Protein AF-A0A3M1ZDT2-F1 (afdb_monomer)

Structure (mmCIF, N/CA/C/O backbone):
data_AF-A0A3M1ZDT2-F1
#
_entry.id   AF-A0A3M1ZDT2-F1
#
loop_
_atom_site.group_PDB
_atom_site.id
_atom_site.type_symbol
_atom_site.label_atom_id
_atom_site.label_alt_id
_atom_site.label_comp_id
_atom_site.label_asym_id
_atom_site.label_entity_id
_atom_site.label_seq_id
_atom_site.pdbx_PDB_ins_code
_atom_site.Cartn_x
_atom_site.Cartn_y
_atom_site.Cartn_z
_atom_site.occupancy
_atom_site.B_iso_or_equiv
_atom_site.auth_seq_id
_atom_site.auth_comp_id
_atom_site.auth_asym_id
_atom_site.auth_atom_id
_atom_site.pdbx_PDB_model_num
ATOM 1 N N . MET A 1 1 ? -25.285 -21.302 -8.319 1.00 46.78 1 MET A N 1
ATOM 2 C CA . MET A 1 1 ? -25.724 -20.489 -7.166 1.00 46.78 1 MET A CA 1
ATOM 3 C C . MET A 1 1 ? -24.507 -20.279 -6.290 1.00 46.78 1 MET A C 1
ATOM 5 O O . MET A 1 1 ? -23.906 -21.271 -5.900 1.00 46.78 1 MET A O 1
ATOM 9 N N . GLY A 1 2 ? -24.087 -19.031 -6.087 1.00 74.31 2 GLY A N 1
ATOM 10 C CA . GLY A 1 2 ? -23.005 -18.718 -5.153 1.00 74.31 2 GLY A CA 1
ATOM 11 C C . GLY A 1 2 ? -23.512 -18.847 -3.719 1.00 74.31 2 GLY A C 1
ATOM 12 O O . GLY A 1 2 ? -24.640 -18.450 -3.436 1.00 74.31 2 GLY A O 1
ATOM 13 N N . ILE A 1 3 ? -22.714 -19.448 -2.842 1.00 85.56 3 ILE A N 1
ATOM 14 C CA . ILE A 1 3 ? -22.972 -19.491 -1.400 1.00 85.56 3 ILE A CA 1
ATOM 15 C C . ILE A 1 3 ? -22.088 -18.412 -0.775 1.00 85.56 3 ILE A C 1
ATOM 17 O O . ILE A 1 3 ? -20.875 -18.435 -0.973 1.00 85.56 3 ILE A O 1
ATOM 21 N N . HIS A 1 4 ? -22.687 -17.474 -0.041 1.00 86.94 4 HIS A N 1
ATOM 22 C CA . HIS A 1 4 ? -21.974 -16.410 0.669 1.00 86.94 4 HIS A CA 1
ATOM 23 C C . HIS A 1 4 ? -22.108 -16.607 2.177 1.00 86.94 4 HIS A C 1
ATOM 25 O O . HIS A 1 4 ? -23.222 -16.713 2.689 1.00 86.94 4 HIS A O 1
ATOM 31 N N . PHE A 1 5 ? -20.983 -16.601 2.889 1.00 90.44 5 PHE A N 1
ATOM 32 C CA . PHE A 1 5 ? -20.945 -16.645 4.350 1.00 90.44 5 PHE A CA 1
ATOM 33 C C . PHE A 1 5 ? -20.565 -15.252 4.878 1.00 90.44 5 PHE A C 1
ATOM 35 O O . PHE A 1 5 ? -19.424 -14.837 4.693 1.00 90.44 5 PHE A O 1
ATOM 42 N N . PRO A 1 6 ? -21.483 -14.498 5.518 1.00 91.50 6 PRO A N 1
ATOM 43 C CA . PRO A 1 6 ? -21.149 -13.203 6.121 1.00 91.50 6 PRO A CA 1
ATOM 44 C C . PRO A 1 6 ? -20.116 -13.306 7.247 1.00 91.50 6 PRO A C 1
ATOM 46 O O . PRO A 1 6 ? -19.309 -12.402 7.417 1.00 91.50 6 PRO A O 1
ATOM 49 N N . SER A 1 7 ? -20.156 -14.402 8.003 1.00 93.19 7 SER A N 1
ATOM 50 C CA . SER A 1 7 ? -19.229 -14.714 9.089 1.00 93.19 7 SER A CA 1
ATOM 51 C C . SER A 1 7 ? -19.296 -16.204 9.408 1.00 93.19 7 SER A C 1
ATOM 53 O O . SER A 1 7 ? -20.375 -16.794 9.320 1.00 93.19 7 SER A O 1
ATOM 55 N N . PHE A 1 8 ? -18.188 -16.794 9.855 1.00 92.75 8 PHE A N 1
ATOM 56 C CA . PHE A 1 8 ? -18.178 -18.132 10.446 1.00 92.75 8 PHE A CA 1
ATOM 57 C C . PHE A 1 8 ? -17.143 -18.199 11.573 1.00 92.75 8 PHE A C 1
ATOM 59 O O . PHE A 1 8 ? -15.964 -18.449 11.346 1.00 92.75 8 PHE A O 1
ATOM 66 N N . SER A 1 9 ? -17.581 -17.884 12.791 1.00 91.81 9 SER A N 1
ATOM 67 C CA . SER A 1 9 ? -16.706 -17.678 13.945 1.00 91.81 9 SER A CA 1
ATOM 68 C C . SER A 1 9 ? -17.454 -17.985 15.240 1.00 91.81 9 SER A C 1
ATOM 70 O O . SER A 1 9 ? -18.663 -17.791 15.330 1.00 91.81 9 SER A O 1
ATOM 72 N N . SER A 1 10 ? -16.726 -18.444 16.260 1.00 91.88 10 SER A N 1
ATOM 73 C CA . SER A 1 10 ? -17.237 -18.570 17.632 1.00 91.88 10 SER A CA 1
ATOM 74 C C . SER A 1 10 ? -17.115 -17.272 18.444 1.00 91.88 10 SER A C 1
ATOM 76 O O . SER A 1 10 ? -17.522 -17.242 19.601 1.00 91.88 10 SER A O 1
ATOM 78 N N . HIS A 1 11 ? -16.519 -16.218 17.872 1.00 91.19 11 HIS A N 1
ATOM 79 C CA . HIS A 1 11 ? -16.216 -14.947 18.549 1.00 91.19 11 HIS A CA 1
ATOM 80 C C . HIS A 1 11 ? -16.972 -13.743 17.966 1.00 91.19 11 HIS A C 1
ATOM 82 O O . HIS A 1 11 ? -17.086 -12.703 18.623 1.00 91.19 11 HIS A O 1
ATOM 88 N N . SER A 1 12 ? -17.447 -13.853 16.725 1.00 92.88 12 SER A N 1
ATOM 89 C CA . SER A 1 12 ? -18.090 -12.770 15.982 1.00 92.88 12 SER A CA 1
ATOM 90 C C . SER A 1 12 ? -19.184 -13.301 15.058 1.00 92.88 12 SER A C 1
ATOM 92 O O . SER A 1 12 ? -19.102 -14.412 14.538 1.00 92.88 12 SER A O 1
ATOM 94 N N . VAL A 1 13 ? -20.208 -12.478 14.844 1.00 94.88 13 VAL A N 1
ATOM 95 C CA . VAL A 1 13 ? -21.300 -12.720 13.899 1.00 94.88 13 VAL A CA 1
ATOM 96 C C . VAL A 1 13 ? -21.573 -11.429 13.129 1.00 94.88 13 VAL A C 1
ATOM 98 O O . VAL A 1 13 ? -21.554 -10.347 13.716 1.00 94.88 13 VAL A O 1
ATOM 101 N N . VAL A 1 14 ? -21.788 -11.533 11.816 1.00 95.31 14 VAL A N 1
ATOM 102 C CA . VAL A 1 14 ? -22.049 -10.388 10.931 1.00 95.31 14 VAL A CA 1
ATOM 103 C C . VAL A 1 14 ? -23.511 -10.380 10.501 1.00 95.31 14 VAL A C 1
ATOM 105 O O . VAL A 1 14 ? -23.975 -11.274 9.791 1.00 95.31 14 VAL A O 1
ATOM 108 N N . TYR A 1 15 ? -24.208 -9.307 10.873 1.00 94.19 15 TYR A N 1
ATOM 109 C CA . TYR A 1 15 ? -25.555 -8.990 10.412 1.00 94.19 15 TYR A CA 1
ATOM 110 C C . TYR A 1 15 ? -25.483 -7.880 9.374 1.00 94.19 15 TYR A C 1
ATOM 112 O O . TYR A 1 15 ? -25.073 -6.762 9.683 1.00 94.19 15 TYR A O 1
ATOM 120 N N . LYS A 1 16 ? -25.891 -8.175 8.139 1.00 93.19 16 LYS A N 1
ATOM 121 C CA . LYS A 1 16 ? -25.875 -7.197 7.049 1.00 93.19 16 LYS A CA 1
ATOM 122 C C . LYS A 1 16 ? -27.145 -7.272 6.226 1.00 93.19 16 LYS A C 1
ATOM 124 O O . LYS A 1 16 ? -27.696 -8.344 6.005 1.00 93.19 16 LYS A O 1
ATOM 129 N N . VAL A 1 17 ? -27.602 -6.120 5.758 1.00 91.69 17 VAL A N 1
ATOM 130 C CA . VAL A 1 17 ? -28.832 -5.990 4.980 1.00 91.69 17 VAL A CA 1
ATOM 131 C C . VAL A 1 17 ? -28.608 -5.023 3.828 1.00 91.69 17 VAL A C 1
ATOM 133 O O . VAL A 1 17 ? -27.824 -4.081 3.933 1.00 91.69 17 VAL A O 1
ATOM 136 N N . GLN A 1 18 ? -29.301 -5.254 2.719 1.00 89.25 18 GLN A N 1
ATOM 137 C CA . GLN A 1 18 ? -29.356 -4.295 1.630 1.00 89.25 18 GLN A CA 1
ATOM 138 C C . GLN A 1 18 ? -30.505 -3.315 1.880 1.00 89.25 18 GLN A C 1
ATOM 140 O O . GLN A 1 18 ? -31.674 -3.677 1.765 1.00 89.25 18 GLN A O 1
ATOM 145 N N . GLY A 1 19 ? -30.173 -2.073 2.209 1.00 85.62 19 GLY A N 1
ATOM 146 C CA . GLY A 1 19 ? -31.149 -1.020 2.460 1.00 85.62 19 GLY A CA 1
ATOM 147 C C . GLY A 1 19 ? -30.594 0.037 3.403 1.00 85.62 19 GLY A C 1
ATOM 148 O O . GLY A 1 19 ? -29.380 0.186 3.532 1.00 85.62 19 GLY A O 1
ATOM 149 N N . THR A 1 20 ? -31.490 0.780 4.043 1.00 86.00 20 THR A N 1
ATOM 150 C CA . THR A 1 20 ? -31.110 1.816 5.005 1.00 86.00 20 THR A CA 1
ATOM 151 C C . THR A 1 20 ? -30.702 1.202 6.351 1.00 86.00 20 THR A C 1
ATOM 153 O O . THR A 1 20 ? -31.010 0.049 6.651 1.00 86.00 20 THR A O 1
ATOM 156 N N . VAL A 1 21 ? -29.991 1.946 7.194 1.00 85.94 21 VAL A N 1
ATOM 157 C CA . VAL A 1 21 ? -29.468 1.399 8.461 1.00 85.94 21 VAL A CA 1
ATOM 158 C C . VAL A 1 21 ? -30.605 1.040 9.433 1.00 85.94 21 VAL A C 1
ATOM 160 O O . VAL A 1 21 ? -30.511 0.079 10.197 1.00 85.94 21 VAL A O 1
ATOM 163 N N . GLU A 1 22 ? -31.736 1.744 9.361 1.00 86.31 22 GLU A N 1
ATOM 164 C CA . GLU A 1 22 ? -32.884 1.575 10.260 1.00 86.31 22 GLU A CA 1
ATOM 165 C C . GLU A 1 22 ? -33.605 0.234 10.071 1.00 86.31 22 GLU A C 1
ATOM 167 O O . GLU A 1 22 ? -34.297 -0.231 10.984 1.00 86.31 22 GLU A O 1
ATOM 172 N N . ILE A 1 23 ? -33.467 -0.406 8.902 1.00 91.12 23 ILE A N 1
ATOM 173 C CA . ILE A 1 23 ? -34.127 -1.691 8.645 1.00 91.12 23 ILE A CA 1
ATOM 174 C C . ILE A 1 23 ? -33.401 -2.868 9.299 1.00 91.12 23 ILE A C 1
ATOM 176 O O . ILE A 1 23 ? -34.032 -3.901 9.515 1.00 91.12 23 ILE A O 1
ATOM 180 N N . LEU A 1 24 ? -32.129 -2.718 9.689 1.00 90.88 24 LEU A N 1
ATOM 181 C CA . LEU A 1 24 ? -31.321 -3.806 10.251 1.00 90.88 24 LEU A CA 1
ATOM 182 C C . LEU A 1 24 ? -31.990 -4.438 11.484 1.00 90.88 24 LEU A C 1
ATOM 184 O O . LEU A 1 24 ? -32.189 -5.649 11.529 1.00 90.88 24 LEU A O 1
ATOM 188 N N . ARG A 1 25 ? -32.459 -3.610 12.431 1.00 88.81 25 ARG A N 1
ATOM 189 C CA . ARG A 1 25 ? -33.173 -4.065 13.644 1.00 88.81 25 ARG A CA 1
ATOM 190 C C . ARG A 1 25 ? -34.559 -4.652 13.367 1.00 88.81 25 ARG A C 1
ATOM 192 O O . ARG A 1 25 ? -35.135 -5.304 14.231 1.00 88.81 25 ARG A O 1
ATOM 199 N N . ARG A 1 26 ? -35.148 -4.368 12.201 1.00 89.75 26 ARG A N 1
ATOM 200 C CA . ARG A 1 26 ? -36.432 -4.957 11.787 1.00 89.75 26 ARG A CA 1
ATOM 201 C C . ARG A 1 26 ? -36.229 -6.316 11.129 1.00 89.75 26 ARG A C 1
ATOM 203 O O . ARG A 1 26 ? -37.082 -7.180 11.283 1.00 89.75 26 ARG A O 1
ATOM 210 N N . TYR A 1 27 ? -35.129 -6.468 10.398 1.00 92.94 27 TYR A N 1
ATOM 211 C CA . TYR A 1 27 ? -34.794 -7.679 9.659 1.00 92.94 27 TYR A CA 1
ATOM 212 C C . TYR A 1 27 ? -34.222 -8.780 10.560 1.00 92.94 27 TYR A C 1
ATOM 214 O O . TYR A 1 27 ? -34.515 -9.949 10.336 1.00 92.94 27 TYR A O 1
ATOM 222 N N . TYR A 1 28 ? -33.468 -8.393 11.593 1.00 93.94 28 TYR A N 1
ATOM 223 C CA . TYR A 1 28 ? -32.869 -9.284 12.591 1.00 93.94 28 TYR A CA 1
ATOM 224 C C . TYR A 1 28 ? -33.472 -8.997 13.978 1.00 93.94 28 TYR A C 1
ATOM 226 O O . TYR A 1 28 ? -32.985 -8.104 14.683 1.00 93.94 28 TYR A O 1
ATOM 234 N N . PRO A 1 29 ? -34.579 -9.667 14.363 1.00 89.50 29 PRO A N 1
ATOM 235 C CA . PRO A 1 29 ? -35.267 -9.440 15.636 1.00 89.50 29 PRO A CA 1
ATOM 236 C C . PRO A 1 29 ? -34.382 -9.620 16.874 1.00 89.50 29 PRO A C 1
ATOM 238 O O . PRO A 1 29 ? -34.600 -8.934 17.868 1.00 89.50 29 PRO A O 1
ATOM 241 N N . GLU A 1 30 ? -33.378 -10.489 16.802 1.00 91.19 30 GLU A N 1
ATOM 242 C CA . GLU A 1 30 ? -32.373 -10.733 17.837 1.00 91.19 30 GLU A CA 1
ATOM 243 C C .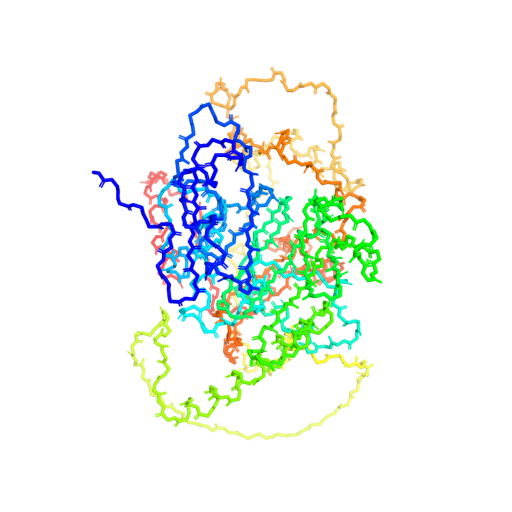 GLU A 1 30 ? -31.600 -9.463 18.216 1.00 91.19 30 GLU A C 1
ATOM 245 O O . GLU A 1 30 ? -31.281 -9.269 19.381 1.00 91.19 30 GLU A O 1
ATOM 250 N N . LEU A 1 31 ? -31.412 -8.513 17.290 1.00 91.25 31 LEU A N 1
ATOM 251 C CA . LEU A 1 31 ? -30.776 -7.222 17.591 1.00 91.25 31 LEU A CA 1
ATOM 252 C C . LEU A 1 31 ? -31.651 -6.295 18.453 1.00 91.25 31 LEU A C 1
ATOM 254 O O . LEU A 1 31 ? -31.241 -5.181 18.788 1.00 91.25 31 LEU A O 1
ATOM 258 N N . ARG A 1 32 ? -32.889 -6.700 18.754 1.00 89.56 32 ARG A N 1
ATOM 259 C CA . ARG A 1 32 ? -33.803 -6.001 19.667 1.00 89.56 32 ARG A CA 1
ATOM 260 C C . ARG A 1 32 ? -33.907 -6.690 21.024 1.00 89.56 32 ARG A C 1
ATOM 262 O O . ARG A 1 32 ? -34.552 -6.127 21.906 1.00 89.56 32 ARG A O 1
ATOM 269 N N . ASP A 1 33 ? -33.339 -7.883 21.164 1.00 91.69 33 ASP A N 1
ATOM 270 C CA . ASP A 1 33 ? -33.355 -8.650 22.400 1.00 91.69 33 ASP A CA 1
ATOM 271 C C . ASP A 1 33 ? -32.273 -8.107 23.358 1.00 91.69 33 ASP A C 1
ATOM 273 O O . ASP A 1 33 ? -31.095 -8.106 22.997 1.00 91.69 33 ASP A O 1
ATOM 277 N N . PRO A 1 34 ? -32.636 -7.613 24.558 1.00 89.00 34 PRO A N 1
ATOM 278 C CA . PRO A 1 34 ? -31.672 -7.123 25.543 1.00 89.00 34 PRO A CA 1
ATOM 279 C C . PRO A 1 34 ? -30.666 -8.179 26.019 1.00 89.00 34 PRO A C 1
ATOM 281 O O . PRO A 1 34 ? -29.568 -7.807 26.433 1.00 89.00 34 PRO A O 1
ATOM 284 N N . ASP A 1 35 ? -31.019 -9.467 25.953 1.00 92.44 35 ASP A N 1
ATOM 285 C CA . ASP A 1 35 ? -30.122 -10.565 26.333 1.00 92.44 35 ASP A CA 1
ATOM 286 C C . ASP A 1 35 ? -29.091 -10.865 25.230 1.00 92.44 35 ASP A C 1
ATOM 288 O O . ASP A 1 35 ? -28.081 -11.533 25.468 1.00 92.44 35 ASP A O 1
ATOM 292 N N . TYR A 1 36 ? -29.294 -10.318 24.026 1.00 89.44 36 TYR A N 1
ATOM 293 C CA . TYR A 1 36 ? -28.369 -10.412 22.898 1.00 89.44 36 TYR A CA 1
ATOM 294 C C . TYR A 1 36 ? -27.259 -9.351 22.998 1.00 89.44 36 TYR A C 1
ATOM 296 O O . TYR A 1 36 ? -27.109 -8.462 22.156 1.00 89.44 36 TYR A O 1
ATOM 304 N N . ALA A 1 37 ? -26.487 -9.430 24.083 1.00 89.06 37 ALA A N 1
ATOM 305 C CA . ALA A 1 37 ? -25.422 -8.489 24.405 1.00 89.06 37 ALA A CA 1
ATOM 306 C C . ALA A 1 37 ? -24.112 -8.801 23.659 1.00 89.06 37 ALA A C 1
ATOM 308 O O . ALA A 1 37 ? -23.754 -9.958 23.434 1.00 89.06 37 ALA A O 1
ATOM 309 N N . SER A 1 38 ? -23.350 -7.755 23.332 1.00 91.44 38 SER A N 1
ATOM 310 C CA . SER A 1 38 ? -22.010 -7.874 22.752 1.00 91.44 38 SER A CA 1
ATOM 311 C C . SER A 1 38 ? -21.028 -6.957 23.469 1.00 91.44 38 SER A C 1
ATOM 313 O O . SER A 1 38 ? -21.357 -5.815 23.776 1.00 91.44 38 SER A O 1
ATOM 315 N N . ALA A 1 39 ? -19.804 -7.444 23.685 1.00 91.69 39 ALA A N 1
ATOM 316 C CA . ALA A 1 39 ? -18.698 -6.632 24.193 1.00 91.69 39 ALA A CA 1
ATOM 317 C C . ALA A 1 39 ? -18.103 -5.704 23.118 1.00 91.69 39 ALA A C 1
ATOM 319 O O . ALA A 1 39 ? -17.457 -4.719 23.451 1.00 91.69 39 ALA A O 1
ATOM 320 N N . VAL A 1 40 ? -18.303 -6.023 21.831 1.00 94.06 40 VAL A N 1
ATOM 321 C CA . VAL A 1 40 ? -17.809 -5.217 20.704 1.00 94.06 40 VAL A CA 1
ATOM 322 C C . VAL A 1 40 ? -18.854 -5.149 19.612 1.00 94.06 40 VAL A C 1
ATOM 324 O O . VAL A 1 40 ? -19.375 -6.180 19.177 1.00 94.06 40 VAL A O 1
ATOM 327 N N . THR A 1 41 ? -19.102 -3.946 19.110 1.00 93.69 41 THR A N 1
ATOM 328 C CA . THR A 1 41 ? -19.987 -3.726 17.967 1.00 93.69 41 THR A CA 1
ATOM 329 C C . THR A 1 41 ? -19.252 -2.936 16.897 1.00 93.69 41 THR A C 1
ATOM 331 O O . THR A 1 41 ? -18.623 -1.925 17.189 1.00 93.69 41 THR A O 1
ATOM 334 N N . LEU A 1 42 ? -19.352 -3.396 15.650 1.00 94.38 42 LEU A N 1
ATOM 335 C CA . LEU A 1 42 ? -18.837 -2.703 14.474 1.00 94.38 42 LEU A CA 1
ATOM 336 C C . LEU A 1 42 ? -20.015 -2.451 13.530 1.00 94.38 42 LEU A C 1
ATOM 338 O O . LEU A 1 42 ? -20.678 -3.390 13.090 1.00 94.38 42 LEU A O 1
ATOM 342 N N . GLY A 1 43 ? -20.286 -1.179 13.244 1.00 92.50 43 GLY A N 1
ATOM 343 C CA . GLY A 1 43 ? -21.308 -0.756 12.290 1.00 92.50 43 GLY A CA 1
ATOM 344 C C . GLY A 1 43 ? -20.682 -0.140 11.045 1.00 92.50 43 GLY A C 1
ATOM 345 O O . GLY A 1 43 ? -19.694 0.582 11.138 1.00 92.50 43 GLY A O 1
ATOM 346 N N . HIS A 1 44 ? -21.272 -0.396 9.878 1.00 94.50 44 HIS A N 1
ATOM 347 C CA . HIS A 1 44 ? -20.851 0.235 8.633 1.00 94.50 44 HIS A CA 1
ATOM 348 C C . HIS A 1 44 ? -22.053 0.519 7.726 1.00 94.50 44 HIS A C 1
ATOM 350 O O . HIS A 1 44 ? -22.886 -0.354 7.488 1.00 94.50 44 HIS A O 1
ATOM 356 N N . ALA A 1 45 ? -22.105 1.725 7.158 1.00 90.50 45 ALA A N 1
ATOM 357 C CA . ALA A 1 45 ? -23.067 2.108 6.131 1.00 90.50 45 ALA A CA 1
ATOM 358 C C . ALA A 1 45 ? -22.319 2.430 4.831 1.00 90.50 45 ALA A C 1
ATOM 360 O O . ALA A 1 45 ? -21.467 3.315 4.795 1.00 90.50 45 ALA A O 1
ATOM 361 N N . ARG A 1 46 ? -22.610 1.688 3.755 1.00 83.69 46 ARG A N 1
ATOM 362 C CA . ARG A 1 46 ? -21.909 1.826 2.469 1.00 83.69 46 ARG A CA 1
ATOM 363 C C . ARG A 1 46 ? -22.709 2.688 1.499 1.00 83.69 46 ARG A C 1
ATOM 365 O O . ARG A 1 46 ? -23.859 2.373 1.210 1.00 83.69 46 ARG A O 1
ATOM 372 N N . TYR A 1 47 ? -22.056 3.684 0.906 1.00 76.00 47 TYR A N 1
ATOM 373 C CA . TYR A 1 47 ? -22.542 4.332 -0.310 1.00 76.00 47 TYR A CA 1
ATOM 374 C C . TYR A 1 47 ? -21.919 3.641 -1.529 1.00 76.00 47 TYR A C 1
ATOM 376 O O . TYR A 1 47 ? -20.707 3.456 -1.589 1.00 76.00 47 TYR A O 1
ATOM 384 N N . SER A 1 48 ? -22.741 3.197 -2.479 1.00 70.19 48 SER A N 1
ATOM 385 C CA . SER A 1 48 ? -22.274 2.523 -3.694 1.00 70.19 48 SER A CA 1
ATOM 386 C C . SER A 1 48 ? -22.458 3.446 -4.888 1.00 70.19 48 SER A C 1
ATOM 388 O O . SER A 1 48 ? -23.559 3.936 -5.109 1.00 70.19 48 SER A O 1
ATOM 390 N N . THR A 1 49 ? -21.416 3.627 -5.695 1.00 64.12 49 THR A N 1
ATOM 391 C CA . THR A 1 49 ? -21.506 4.300 -7.003 1.00 64.12 49 THR A CA 1
ATOM 392 C C . THR A 1 49 ? -22.180 3.426 -8.069 1.00 64.12 49 THR A C 1
ATOM 394 O O . THR A 1 49 ? -22.605 3.929 -9.105 1.00 64.12 49 THR A O 1
ATOM 397 N N . ASN A 1 50 ? -22.336 2.123 -7.806 1.00 66.06 50 ASN A N 1
ATOM 398 C CA . ASN A 1 50 ? -23.051 1.196 -8.684 1.00 66.06 50 ASN A CA 1
ATOM 399 C C . ASN A 1 50 ? -24.564 1.261 -8.454 1.00 66.06 50 ASN A C 1
ATOM 401 O O . ASN A 1 50 ? -25.018 1.202 -7.311 1.00 66.06 50 ASN A O 1
ATOM 405 N N . THR A 1 51 ? -25.332 1.276 -9.545 1.00 61.53 51 THR A N 1
ATOM 406 C CA . THR A 1 51 ? -26.806 1.283 -9.543 1.00 61.53 51 THR A CA 1
ATOM 407 C C . THR A 1 51 ? -27.420 -0.029 -9.053 1.00 61.53 51 THR A C 1
ATOM 409 O O . THR A 1 51 ? -28.504 -0.012 -8.476 1.00 61.53 51 THR A O 1
ATOM 412 N N . ASN A 1 52 ? -26.721 -1.155 -9.237 1.00 74.19 52 ASN A N 1
ATOM 413 C CA . ASN A 1 52 ? -27.138 -2.460 -8.733 1.00 74.19 52 ASN A CA 1
ATOM 414 C C . ASN A 1 52 ? -26.386 -2.797 -7.435 1.00 74.19 52 ASN A C 1
ATOM 416 O O . ASN A 1 52 ? -25.167 -3.004 -7.469 1.00 74.19 52 ASN A O 1
ATOM 420 N N . PRO A 1 53 ? -27.079 -2.859 -6.288 1.00 78.06 53 PRO A N 1
ATOM 421 C CA . PRO A 1 53 ? -26.473 -3.291 -5.037 1.00 78.06 53 PRO A CA 1
ATOM 422 C C . PRO A 1 53 ? -26.124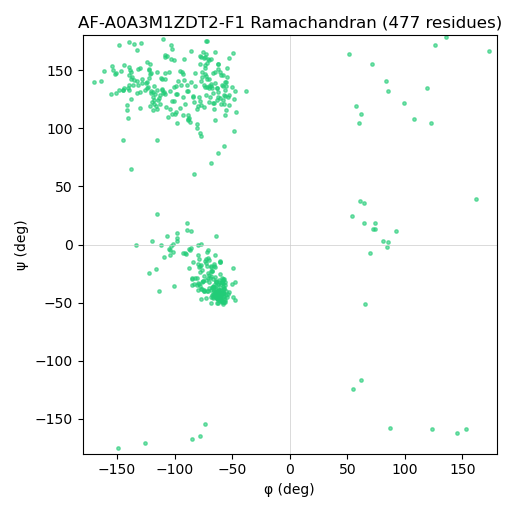 -4.786 -5.086 1.00 78.06 53 PRO A C 1
ATOM 424 O O . PRO A 1 53 ? -26.895 -5.605 -5.580 1.00 78.06 53 PRO A O 1
ATOM 427 N N . ILE A 1 54 ? -24.950 -5.127 -4.554 1.00 85.56 54 ILE A N 1
ATOM 428 C CA . ILE A 1 54 ? -24.458 -6.503 -4.415 1.00 85.56 54 ILE A CA 1
ATOM 429 C C . ILE A 1 54 ? -24.358 -6.789 -2.918 1.00 85.56 54 ILE A C 1
ATOM 431 O O . ILE A 1 54 ? -23.592 -6.127 -2.212 1.00 85.56 54 ILE A O 1
ATOM 435 N N . PHE A 1 55 ? -25.142 -7.749 -2.431 1.00 88.25 55 PHE A N 1
ATOM 436 C CA . PHE A 1 55 ? -25.247 -8.069 -1.005 1.00 88.25 55 PHE A CA 1
ATOM 437 C C . PHE A 1 55 ? -23.912 -8.544 -0.411 1.00 88.25 55 PHE A C 1
ATOM 439 O O . PHE A 1 55 ? -23.540 -8.191 0.711 1.00 88.25 55 PHE A O 1
ATOM 446 N N . GLU A 1 56 ? -23.143 -9.304 -1.184 1.00 89.62 56 GLU A N 1
ATOM 447 C CA . GLU A 1 56 ? -21.834 -9.836 -0.812 1.00 89.62 56 GLU A CA 1
ATOM 448 C C . GLU A 1 56 ? -20.853 -8.712 -0.464 1.00 89.62 56 GLU A C 1
ATOM 450 O O . GLU A 1 56 ? -20.066 -8.875 0.463 1.00 89.62 56 GLU A O 1
ATOM 455 N N . ARG A 1 57 ? -20.988 -7.545 -1.112 1.00 89.62 57 ARG A N 1
ATOM 456 C CA . ARG A 1 57 ? -20.160 -6.344 -0.908 1.00 89.62 57 ARG A CA 1
ATOM 457 C C . ARG A 1 57 ? -20.670 -5.414 0.201 1.00 89.62 57 ARG A C 1
ATOM 459 O O . ARG A 1 57 ? -20.036 -4.396 0.483 1.00 89.62 57 ARG A O 1
ATOM 466 N N . ALA A 1 58 ? -21.823 -5.711 0.806 1.00 91.62 58 ALA A N 1
ATOM 467 C CA . ALA A 1 58 ? -22.270 -4.999 1.996 1.00 91.62 58 ALA A CA 1
ATOM 468 C C . ALA A 1 58 ? -21.355 -5.342 3.180 1.00 91.62 58 ALA A C 1
ATOM 470 O O . ALA A 1 58 ? -20.998 -6.505 3.385 1.00 91.62 58 ALA A O 1
ATOM 471 N N . GLN A 1 59 ? -21.000 -4.302 3.927 1.00 94.06 59 GLN A N 1
ATOM 472 C CA . GLN A 1 59 ? -20.081 -4.327 5.059 1.00 94.06 59 GLN A CA 1
ATOM 473 C C . GLN A 1 59 ? -20.846 -4.277 6.395 1.00 94.06 59 GLN A C 1
ATOM 475 O O . GLN A 1 59 ? -21.992 -3.816 6.397 1.00 94.06 59 GLN A O 1
ATOM 480 N N . PRO A 1 60 ? -20.235 -4.694 7.519 1.00 95.62 60 PRO A N 1
ATOM 481 C CA . PRO A 1 60 ? -18.837 -5.128 7.656 1.00 95.62 60 PRO A CA 1
ATOM 482 C C . PRO A 1 60 ? -18.532 -6.478 7.002 1.00 95.62 60 PRO A C 1
ATOM 484 O O . PRO A 1 60 ? -19.435 -7.271 6.726 1.00 95.62 60 PRO A O 1
ATOM 487 N N . PHE A 1 61 ? -17.250 -6.703 6.723 1.00 95.38 61 PHE A N 1
ATOM 488 C CA . PHE A 1 61 ? -16.721 -8.023 6.391 1.00 95.38 61 PHE A CA 1
ATOM 489 C C . PHE A 1 61 ? -16.382 -8.793 7.672 1.00 95.38 61 PHE A C 1
ATOM 491 O O . PHE A 1 61 ? -16.841 -8.429 8.756 1.00 95.38 61 PHE A O 1
ATOM 498 N N . SER A 1 62 ? -15.655 -9.904 7.552 1.00 92.19 62 SER A N 1
ATOM 499 C CA . SER A 1 62 ? -15.446 -10.803 8.691 1.00 92.19 62 SER A CA 1
ATOM 500 C C . SER A 1 62 ? -14.608 -10.147 9.786 1.00 92.19 62 SER A C 1
ATOM 502 O O . SER A 1 62 ? -14.856 -10.393 10.969 1.00 92.19 62 SER A O 1
ATOM 504 N N . LEU A 1 63 ? -13.622 -9.338 9.390 1.00 95.19 63 LEU A N 1
ATOM 505 C CA . LEU A 1 63 ? -12.705 -8.640 10.283 1.00 95.19 63 LEU A CA 1
ATOM 506 C C . LEU A 1 63 ? -12.909 -7.129 10.208 1.00 95.19 63 LEU A C 1
ATOM 508 O O . LEU A 1 63 ? -12.836 -6.482 11.251 1.00 95.19 63 LEU A O 1
ATOM 512 N N . ILE A 1 64 ? -13.145 -6.560 9.018 1.00 96.50 64 ILE A N 1
ATOM 513 C CA . ILE A 1 64 ? -13.067 -5.104 8.827 1.00 96.50 64 ILE A CA 1
ATOM 514 C C . ILE A 1 64 ? -14.386 -4.415 8.455 1.00 96.50 64 ILE A C 1
ATOM 516 O O . ILE A 1 64 ? -15.225 -4.935 7.715 1.00 96.50 64 ILE A O 1
ATOM 520 N N . GLY A 1 65 ? -14.510 -3.171 8.912 1.00 96.62 65 GLY A N 1
ATOM 521 C CA . GLY A 1 65 ? -15.285 -2.110 8.284 1.00 96.62 65 GLY A CA 1
ATOM 522 C C . GLY A 1 65 ? -14.334 -1.057 7.720 1.00 96.62 65 GLY A C 1
ATOM 523 O O . GLY A 1 65 ? -13.439 -0.593 8.418 1.00 96.62 65 GLY A O 1
ATOM 524 N N . HIS A 1 66 ? -14.527 -0.679 6.465 1.00 96.12 66 HIS A N 1
ATOM 525 C CA . HIS A 1 66 ? -13.672 0.235 5.723 1.00 96.12 66 HIS A CA 1
ATOM 526 C C . HIS A 1 66 ? -14.508 1.328 5.059 1.00 96.12 66 HIS A C 1
ATOM 528 O O . HIS A 1 66 ? -15.319 1.050 4.168 1.00 96.12 66 HIS A O 1
ATOM 534 N N . ASN A 1 67 ? -14.250 2.570 5.467 1.00 94.69 67 ASN A N 1
ATOM 535 C CA . ASN A 1 67 ? -14.710 3.771 4.791 1.00 94.69 67 ASN A CA 1
ATOM 536 C C . ASN A 1 67 ? -13.585 4.330 3.917 1.00 94.69 67 ASN A C 1
ATOM 538 O O . ASN A 1 67 ? -12.584 4.794 4.453 1.00 94.69 67 ASN A O 1
ATOM 542 N N . GLY A 1 68 ? -13.761 4.309 2.596 1.00 92.25 68 GLY A N 1
ATOM 543 C CA . GLY A 1 68 ? -12.699 4.718 1.685 1.00 92.25 68 GLY A CA 1
ATOM 544 C C . GLY A 1 68 ? -12.653 3.929 0.382 1.00 92.25 68 GLY A C 1
ATOM 545 O O . GLY A 1 68 ? -13.640 3.293 0.008 1.00 92.25 68 GLY A O 1
ATOM 546 N N . GLU A 1 69 ? -11.506 4.004 -0.290 1.00 90.69 69 GLU A N 1
ATOM 547 C CA . GLU A 1 69 ? -11.169 3.269 -1.513 1.00 90.69 69 GLU A CA 1
ATOM 548 C C . GLU A 1 69 ? -9.661 2.981 -1.546 1.00 90.69 69 GLU A C 1
ATOM 550 O O . GLU A 1 69 ? -8.848 3.881 -1.313 1.00 90.69 69 GLU A O 1
ATOM 555 N N . PHE A 1 70 ? -9.283 1.739 -1.861 1.00 91.19 70 PHE A N 1
ATOM 556 C CA . PHE A 1 70 ? -7.877 1.371 -2.041 1.00 91.19 70 PHE A CA 1
ATOM 557 C C . PHE A 1 70 ? -7.453 1.490 -3.510 1.00 91.19 70 PHE A C 1
ATOM 559 O O . PHE A 1 70 ? -7.823 0.684 -4.364 1.00 91.19 70 PHE A O 1
ATOM 566 N N . ASN A 1 71 ? -6.596 2.466 -3.797 1.00 88.88 71 ASN A N 1
ATOM 567 C CA . ASN A 1 71 ? -6.116 2.806 -5.137 1.00 88.88 71 ASN A CA 1
ATOM 568 C C . ASN A 1 71 ? -5.083 1.803 -5.676 1.00 88.88 71 ASN A C 1
ATOM 570 O O . ASN A 1 71 ? -4.954 1.621 -6.885 1.00 88.88 71 ASN A O 1
ATOM 574 N N . THR A 1 72 ? -4.345 1.128 -4.793 1.00 90.12 72 THR A N 1
ATOM 575 C CA . THR A 1 72 ? -3.273 0.179 -5.152 1.00 90.12 72 THR A CA 1
ATOM 576 C C . THR A 1 72 ? -3.769 -1.260 -5.331 1.00 90.12 72 THR A C 1
ATOM 578 O O . THR A 1 72 ? -2.970 -2.194 -5.451 1.00 90.12 72 THR A O 1
ATOM 581 N N . ILE A 1 73 ? -5.090 -1.468 -5.409 1.00 90.00 73 ILE A N 1
ATOM 582 C CA . ILE A 1 73 ? -5.708 -2.798 -5.318 1.00 90.00 73 ILE A CA 1
ATOM 583 C C . ILE A 1 73 ? -5.242 -3.787 -6.396 1.00 90.00 73 ILE A C 1
ATOM 585 O O . ILE A 1 73 ? -5.089 -4.976 -6.120 1.00 90.00 73 ILE A O 1
ATOM 589 N N . SER A 1 74 ? -4.963 -3.325 -7.621 1.00 90.12 74 SER A N 1
ATOM 590 C CA . SER A 1 74 ? -4.475 -4.208 -8.693 1.00 90.12 74 SER A CA 1
ATOM 591 C C . SER A 1 74 ? -3.146 -4.862 -8.318 1.00 90.12 74 SER A C 1
ATOM 593 O O . SER A 1 74 ? -2.954 -6.059 -8.532 1.00 90.12 74 SER A O 1
ATOM 595 N N . ARG A 1 75 ? -2.231 -4.083 -7.734 1.00 90.69 75 ARG A N 1
ATOM 596 C CA . ARG A 1 75 ? -0.928 -4.585 -7.308 1.00 90.69 75 ARG A CA 1
ATOM 597 C C . ARG A 1 75 ? -1.047 -5.429 -6.040 1.00 90.69 75 ARG A C 1
ATOM 599 O O . ARG A 1 75 ? -0.470 -6.512 -5.995 1.00 90.69 75 ARG A O 1
ATOM 606 N N . PHE A 1 76 ? -1.885 -5.007 -5.094 1.00 92.00 76 PHE A N 1
ATOM 607 C CA . PHE A 1 76 ? -2.209 -5.773 -3.888 1.00 92.00 76 PHE A CA 1
ATOM 608 C C . PHE A 1 76 ? -2.706 -7.195 -4.215 1.00 92.00 76 PHE A C 1
ATOM 610 O O . PHE A 1 76 ? -2.254 -8.173 -3.624 1.00 92.00 76 PHE A O 1
ATOM 617 N N . ARG A 1 77 ? -3.570 -7.346 -5.231 1.00 92.94 77 ARG A N 1
ATOM 618 C CA . ARG A 1 77 ? -4.058 -8.655 -5.708 1.00 92.94 77 ARG A CA 1
ATOM 619 C C . ARG A 1 77 ? -2.952 -9.552 -6.260 1.00 92.94 77 ARG A C 1
ATOM 621 O O . ARG A 1 77 ? -2.961 -10.759 -6.013 1.00 92.94 77 ARG A O 1
ATOM 628 N N . MET A 1 78 ? -2.005 -8.984 -7.010 1.00 91.25 78 MET A N 1
ATOM 629 C CA . MET A 1 78 ? -0.847 -9.735 -7.509 1.00 91.25 78 MET A CA 1
ATOM 630 C C . MET A 1 78 ? 0.004 -10.260 -6.351 1.00 91.25 78 MET A C 1
ATOM 632 O O . MET A 1 78 ? 0.464 -11.397 -6.396 1.00 91.25 78 MET A O 1
ATOM 636 N N . GLU A 1 79 ? 0.182 -9.460 -5.304 1.00 89.19 79 GLU A N 1
ATOM 637 C CA . GLU A 1 79 ? 1.023 -9.810 -4.158 1.00 89.19 79 GLU A CA 1
ATOM 638 C C . GLU A 1 79 ? 0.350 -10.804 -3.219 1.00 89.19 79 GLU A C 1
ATOM 640 O O . GLU A 1 79 ? 0.993 -11.763 -2.799 1.00 89.19 79 GLU A O 1
ATOM 645 N N . ALA A 1 80 ? -0.960 -10.681 -3.001 1.00 91.25 80 ALA A N 1
ATOM 646 C CA . ALA A 1 80 ? -1.743 -11.722 -2.345 1.00 91.25 80 ALA A CA 1
ATOM 647 C C . ALA A 1 80 ? -1.587 -13.075 -3.064 1.00 91.25 80 ALA A C 1
ATOM 649 O O . ALA A 1 80 ? -1.338 -14.093 -2.421 1.00 91.25 80 ALA A O 1
ATOM 650 N N . LYS A 1 81 ? -1.633 -13.082 -4.406 1.00 90.81 81 LYS A N 1
ATOM 651 C CA . LYS A 1 81 ? -1.389 -14.293 -5.206 1.00 90.81 81 LYS A CA 1
ATOM 652 C C . LYS A 1 81 ? 0.040 -14.823 -5.040 1.00 90.81 81 LYS A C 1
ATOM 654 O O . LYS A 1 81 ? 0.211 -16.036 -4.960 1.00 90.81 81 LYS A O 1
ATOM 659 N N . MET A 1 82 ? 1.049 -13.950 -4.974 1.00 88.12 82 MET A N 1
ATOM 660 C CA . MET A 1 82 ? 2.442 -14.349 -4.708 1.00 88.12 82 MET A CA 1
ATOM 661 C C . MET A 1 82 ? 2.602 -15.004 -3.331 1.00 88.12 82 MET A C 1
ATOM 663 O O . MET A 1 82 ? 3.385 -15.937 -3.194 1.00 88.12 82 MET A O 1
ATOM 667 N N . LEU A 1 83 ? 1.831 -14.560 -2.335 1.00 87.19 83 LEU A N 1
ATOM 668 C CA . LEU A 1 83 ? 1.777 -15.169 -1.004 1.00 87.19 83 LEU A CA 1
ATOM 669 C C . LEU A 1 83 ? 0.903 -16.433 -0.939 1.00 87.19 83 LEU A C 1
ATOM 671 O O . LEU A 1 83 ? 0.763 -17.020 0.129 1.00 87.19 83 LEU A O 1
ATOM 675 N N . GLY A 1 84 ? 0.289 -16.847 -2.051 1.00 90.44 84 GLY A N 1
ATOM 676 C CA . GLY A 1 84 ? -0.627 -17.987 -2.081 1.00 90.44 84 GLY A CA 1
ATOM 677 C C . GLY A 1 84 ? -1.982 -17.723 -1.415 1.00 90.44 84 GLY A C 1
ATOM 678 O O . GLY A 1 84 ? -2.738 -18.668 -1.202 1.00 90.44 84 GLY A O 1
ATOM 679 N N . ILE A 1 85 ? -2.321 -16.464 -1.117 1.00 91.75 85 ILE A N 1
ATOM 680 C CA . ILE A 1 85 ? -3.575 -16.089 -0.459 1.00 91.75 85 ILE A CA 1
ATOM 681 C C . ILE A 1 85 ? -4.701 -16.053 -1.506 1.00 91.75 85 ILE A C 1
ATOM 683 O O . ILE A 1 85 ? -4.666 -15.230 -2.428 1.00 91.75 85 ILE A O 1
ATOM 687 N N . PRO A 1 86 ? -5.736 -16.907 -1.389 1.00 91.19 86 PRO A N 1
ATOM 688 C CA . PRO A 1 86 ? -6.824 -16.934 -2.354 1.00 91.19 86 PRO A CA 1
ATOM 689 C C . PRO A 1 86 ? -7.790 -15.767 -2.116 1.00 91.19 86 PRO A C 1
ATOM 691 O O . PRO A 1 86 ? -8.421 -15.668 -1.059 1.00 91.19 86 PRO A O 1
ATOM 694 N N . LEU A 1 87 ? -7.935 -14.907 -3.126 1.00 92.19 87 LEU A N 1
ATOM 695 C CA . LEU A 1 87 ? -8.874 -13.784 -3.123 1.00 92.19 87 LEU A CA 1
ATOM 696 C C . LEU A 1 87 ? -10.225 -14.157 -3.738 1.00 92.19 87 LEU A C 1
ATOM 698 O O . LEU A 1 87 ? -10.342 -15.119 -4.500 1.00 92.19 87 LEU A O 1
ATOM 702 N N . THR A 1 88 ? -11.255 -13.377 -3.405 1.00 87.00 88 THR A N 1
ATOM 703 C CA . THR A 1 88 ? -12.607 -13.597 -3.933 1.00 87.00 88 THR A CA 1
ATOM 704 C C . THR A 1 88 ? -12.683 -13.069 -5.368 1.00 87.00 88 THR A C 1
ATOM 706 O O . THR A 1 88 ? -12.417 -11.884 -5.580 1.00 87.00 88 THR A O 1
ATOM 709 N N . PRO A 1 89 ? -13.069 -13.892 -6.362 1.00 84.88 89 PRO A N 1
ATOM 710 C CA . PRO A 1 89 ? -13.291 -13.410 -7.722 1.00 84.88 89 PRO A CA 1
ATOM 711 C C . PRO A 1 89 ? -14.313 -12.271 -7.733 1.00 84.88 89 PRO A C 1
ATOM 713 O O . PRO A 1 89 ? -15.355 -12.370 -7.086 1.00 84.88 89 PRO A O 1
ATOM 716 N N . ASP A 1 90 ? -14.000 -11.184 -8.438 1.00 84.25 90 ASP A N 1
ATOM 717 C CA . ASP A 1 90 ? -14.832 -9.974 -8.503 1.00 84.25 90 ASP A CA 1
ATOM 718 C C . ASP A 1 90 ? -15.198 -9.375 -7.125 1.00 84.25 90 ASP A C 1
ATOM 720 O O . ASP A 1 90 ? -16.200 -8.660 -6.989 1.00 84.25 90 ASP A O 1
ATOM 724 N N . GLY A 1 91 ? -14.391 -9.640 -6.092 1.00 86.88 91 GLY A N 1
ATOM 725 C CA . GLY A 1 91 ? -14.507 -9.009 -4.780 1.00 86.88 91 GLY A CA 1
ATOM 726 C C . GLY A 1 91 ? -14.290 -7.494 -4.845 1.00 86.88 91 GLY A C 1
ATOM 727 O O . GLY A 1 91 ? -13.645 -6.973 -5.763 1.00 86.88 91 GLY A O 1
ATOM 728 N N . SER A 1 92 ? -14.853 -6.760 -3.880 1.00 91.19 92 SER A N 1
ATOM 729 C CA . SER A 1 92 ? -14.456 -5.364 -3.679 1.00 91.19 92 SER A CA 1
ATOM 730 C C . SER A 1 92 ? -13.040 -5.281 -3.105 1.00 91.19 92 SER A C 1
ATOM 732 O O . SER A 1 92 ? -12.566 -6.211 -2.460 1.00 91.19 92 SER A O 1
ATOM 734 N N . ASP A 1 93 ? -12.403 -4.130 -3.273 1.00 92.25 93 ASP A N 1
ATOM 735 C CA . ASP A 1 93 ? -11.117 -3.787 -2.663 1.00 92.25 93 ASP A CA 1
ATOM 736 C C . ASP A 1 93 ? -11.057 -4.098 -1.155 1.00 92.25 93 ASP A C 1
ATOM 738 O O . ASP A 1 93 ? -10.163 -4.800 -0.689 1.00 92.25 93 ASP A O 1
ATOM 742 N N . SER A 1 94 ? -12.075 -3.686 -0.399 1.00 94.44 94 SER A N 1
ATOM 743 C CA . SER A 1 94 ? -12.193 -3.990 1.028 1.00 94.44 94 SER A CA 1
ATOM 744 C C . SER A 1 94 ? -12.290 -5.492 1.340 1.00 94.44 94 SER A C 1
ATOM 746 O O . SER A 1 94 ? -11.823 -5.916 2.391 1.00 94.44 94 SER A O 1
ATOM 748 N N . GLN A 1 95 ? -12.895 -6.309 0.464 1.00 93.75 95 GLN A N 1
ATOM 749 C CA . GLN A 1 95 ? -12.977 -7.765 0.674 1.00 93.75 95 GLN A CA 1
ATOM 750 C C . GLN A 1 95 ? -11.610 -8.418 0.521 1.00 93.75 95 GLN A C 1
ATOM 752 O O . GLN A 1 95 ? -11.289 -9.355 1.250 1.00 93.75 95 GLN A O 1
ATOM 757 N N . ASP A 1 96 ? -10.813 -7.928 -0.425 1.00 94.62 96 ASP A N 1
ATOM 758 C CA . ASP A 1 96 ? -9.468 -8.441 -0.648 1.00 94.62 96 ASP A CA 1
ATOM 759 C C . ASP A 1 96 ? -8.570 -8.123 0.553 1.00 94.62 96 ASP A C 1
ATOM 761 O O . ASP A 1 96 ? -7.860 -9.005 1.035 1.00 94.62 96 ASP A O 1
ATOM 765 N N . VAL A 1 97 ? -8.663 -6.903 1.099 1.00 95.56 97 VAL A N 1
ATOM 766 C CA . VAL A 1 97 ? -7.929 -6.515 2.314 1.00 95.56 97 VAL A CA 1
ATOM 767 C C . VAL A 1 97 ? -8.383 -7.323 3.536 1.00 95.56 97 VAL A C 1
ATOM 769 O O . VAL A 1 97 ? -7.532 -7.846 4.253 1.00 95.56 97 VAL A O 1
ATOM 772 N N . ASP A 1 98 ? -9.693 -7.511 3.742 1.00 96.00 98 ASP A N 1
ATOM 773 C CA . ASP A 1 98 ? -10.237 -8.377 4.806 1.00 96.00 98 ASP A CA 1
ATOM 774 C C . ASP A 1 98 ? -9.655 -9.798 4.725 1.00 96.00 98 ASP A C 1
ATOM 776 O O . ASP A 1 98 ? -9.207 -10.367 5.724 1.00 96.00 98 ASP A O 1
ATOM 780 N N . ARG A 1 99 ? -9.597 -10.356 3.507 1.00 94.81 99 ARG A N 1
ATOM 781 C CA . ARG A 1 99 ? -9.108 -11.715 3.267 1.00 94.81 99 ARG A CA 1
ATOM 782 C C . ARG A 1 99 ? -7.609 -11.857 3.513 1.00 94.81 99 ARG A C 1
ATOM 784 O O . ARG A 1 99 ? -7.198 -12.890 4.050 1.00 94.81 99 ARG A O 1
ATOM 791 N N . VAL A 1 100 ? -6.817 -10.855 3.129 1.00 95.06 100 VAL A N 1
ATOM 792 C CA . VAL A 1 100 ? -5.370 -10.824 3.382 1.00 95.06 100 VAL A CA 1
ATOM 793 C C . VAL A 1 100 ? -5.084 -10.663 4.868 1.00 95.06 100 VAL A C 1
ATOM 795 O O . VAL A 1 100 ? -4.298 -11.444 5.389 1.00 95.06 100 VAL A O 1
ATOM 798 N N . LEU A 1 101 ? -5.760 -9.754 5.580 1.00 95.75 101 LEU A N 1
ATOM 799 C CA . LEU A 1 101 ? -5.606 -9.613 7.035 1.00 95.75 101 LEU A CA 1
ATOM 800 C C . LEU A 1 101 ? -5.919 -10.925 7.761 1.00 95.75 101 LEU A C 1
ATOM 802 O O . LEU A 1 101 ? -5.152 -11.369 8.614 1.00 95.75 101 LEU A O 1
ATOM 806 N N . HIS A 1 102 ? -7.003 -11.598 7.370 1.00 94.94 102 HIS A N 1
ATOM 807 C CA . HIS A 1 102 ? -7.340 -12.899 7.935 1.00 94.94 102 HIS A CA 1
ATOM 808 C C . HIS A 1 102 ? -6.265 -13.959 7.646 1.00 94.94 102 HIS A C 1
ATOM 810 O O . HIS A 1 102 ? -5.917 -14.727 8.540 1.00 94.94 102 HIS A O 1
ATOM 816 N N . ALA A 1 103 ? -5.714 -14.002 6.428 1.00 94.44 103 ALA A N 1
ATOM 817 C CA . ALA A 1 103 ? -4.643 -14.934 6.075 1.00 94.44 103 ALA A CA 1
ATOM 818 C C . ALA A 1 103 ? -3.343 -14.631 6.835 1.00 94.44 103 ALA A C 1
ATOM 820 O O . ALA A 1 103 ? -2.755 -15.541 7.410 1.00 94.44 103 ALA A O 1
ATOM 821 N N . LEU A 1 104 ? -2.933 -13.363 6.924 1.00 93.50 104 LEU A N 1
ATOM 822 C CA . LEU A 1 104 ? -1.785 -12.925 7.726 1.00 93.50 104 LEU A CA 1
ATOM 823 C C . LEU A 1 104 ? -1.899 -13.413 9.174 1.00 93.50 104 LEU A C 1
ATOM 825 O O . LEU A 1 104 ? -0.924 -13.912 9.739 1.00 93.50 104 LEU A O 1
ATOM 829 N N . SER A 1 105 ? -3.101 -13.368 9.748 1.00 93.94 105 SER A N 1
ATOM 830 C CA . SER A 1 105 ? -3.294 -13.864 11.104 1.00 93.94 105 SER A CA 1
ATOM 831 C C . SER A 1 105 ? -3.367 -15.382 11.227 1.00 93.94 105 SER A C 1
ATOM 833 O O . SER A 1 105 ? -2.726 -15.958 12.105 1.00 93.94 105 SER A O 1
ATOM 835 N N . MET A 1 106 ? -4.142 -16.051 10.375 1.00 92.50 106 MET A N 1
ATOM 836 C CA . MET A 1 106 ? -4.400 -17.488 10.521 1.00 92.50 106 MET A CA 1
ATOM 837 C C . MET A 1 106 ? -3.299 -18.368 9.920 1.00 92.50 106 MET A C 1
ATOM 839 O O . MET A 1 106 ? -3.034 -19.449 10.438 1.00 92.50 106 MET A O 1
ATOM 843 N N . GLU A 1 107 ? -2.675 -17.926 8.829 1.00 92.00 107 GLU A N 1
ATOM 844 C CA . GLU A 1 107 ? -1.698 -18.698 8.050 1.00 92.00 107 GLU A CA 1
ATOM 845 C C . GLU A 1 107 ? -0.256 -18.289 8.395 1.00 92.00 107 GLU A C 1
ATOM 847 O O . GLU A 1 107 ? 0.617 -19.153 8.483 1.00 92.00 107 GLU A O 1
ATOM 852 N N . PHE A 1 108 ? -0.004 -17.000 8.667 1.00 90.00 108 PHE A N 1
ATOM 853 C CA . PHE A 1 108 ? 1.340 -16.484 8.988 1.00 90.00 108 PHE A CA 1
ATOM 854 C C . PHE A 1 108 ? 1.578 -16.244 10.492 1.00 90.00 108 PHE A C 1
ATOM 856 O O . PHE A 1 108 ? 2.712 -15.994 10.910 1.00 90.00 108 PHE A O 1
ATOM 863 N N . GLY A 1 109 ? 0.540 -16.386 11.323 1.00 91.19 109 GLY A N 1
ATOM 864 C CA . GLY A 1 109 ? 0.639 -16.326 12.786 1.00 91.19 109 GLY A CA 1
ATOM 865 C C . GLY A 1 109 ? 0.842 -14.921 13.358 1.00 91.19 109 GLY A C 1
ATOM 866 O O . GLY A 1 109 ? 1.293 -14.794 14.500 1.00 91.19 109 GLY A O 1
ATOM 867 N N . LEU A 1 110 ? 0.534 -13.888 12.573 1.00 93.31 110 LEU A N 1
ATOM 868 C CA . LEU A 1 110 ? 0.546 -12.499 13.020 1.00 93.31 110 LEU A CA 1
ATOM 869 C C . LEU A 1 110 ? -0.710 -12.206 13.848 1.00 93.31 110 LEU A C 1
ATOM 871 O O . LEU A 1 110 ? -1.807 -12.651 13.513 1.00 93.31 110 LEU A O 1
ATOM 875 N N . ASP A 1 111 ? -0.606 -11.439 14.924 1.00 95.94 111 ASP A N 1
ATOM 876 C CA . ASP A 1 111 ? -1.832 -10.905 15.518 1.00 95.94 111 ASP A CA 1
ATOM 877 C C . ASP A 1 111 ? -2.437 -9.790 14.645 1.00 95.94 111 ASP A C 1
ATOM 879 O O . ASP A 1 111 ? -1.894 -9.420 13.602 1.00 95.94 111 ASP A O 1
ATOM 883 N N . LEU A 1 112 ? -3.611 -9.282 15.028 1.00 97.38 112 LEU A N 1
ATOM 884 C CA . LEU A 1 112 ? -4.292 -8.267 14.224 1.00 97.38 112 LEU A CA 1
ATOM 885 C C . LEU A 1 112 ? -3.499 -6.955 14.141 1.00 97.38 112 LEU A C 1
ATOM 887 O O . LEU A 1 112 ? -3.583 -6.270 13.125 1.00 97.38 112 LEU A O 1
ATOM 891 N N . ILE A 1 113 ? -2.747 -6.603 15.188 1.00 97.56 113 ILE A N 1
ATOM 892 C CA . ILE A 1 113 ? -1.940 -5.381 15.209 1.00 97.56 113 ILE A CA 1
ATOM 893 C C . ILE A 1 113 ? -0.793 -5.538 14.208 1.00 97.56 113 ILE A C 1
ATOM 895 O O . ILE A 1 113 ? -0.647 -4.704 13.321 1.00 97.56 113 ILE A O 1
ATOM 899 N N . GLU A 1 114 ? -0.053 -6.648 14.275 1.00 95.69 114 GLU A N 1
ATOM 900 C CA . GLU A 1 114 ? 0.999 -6.973 13.309 1.00 95.69 114 GLU A CA 1
ATOM 901 C C . GLU A 1 114 ? 0.453 -7.010 11.875 1.00 95.69 114 GLU A C 1
ATOM 903 O O . GLU A 1 114 ? 1.010 -6.368 10.990 1.00 95.69 114 GLU A O 1
ATOM 908 N N . ALA A 1 115 ? -0.658 -7.711 11.629 1.00 95.19 115 ALA A N 1
ATOM 909 C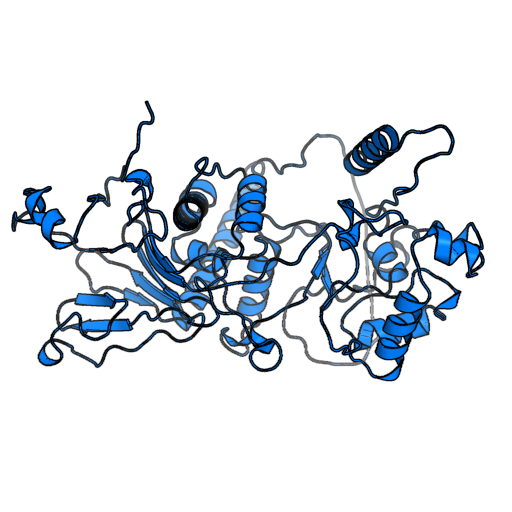 CA . ALA A 1 115 ? -1.246 -7.811 10.293 1.00 95.19 115 ALA A CA 1
ATOM 910 C C . ALA A 1 115 ? -1.634 -6.433 9.723 1.00 95.19 115 ALA A C 1
ATOM 912 O O . ALA A 1 115 ? -1.406 -6.168 8.542 1.00 95.19 115 ALA A O 1
ATOM 913 N N . MET A 1 116 ? -2.172 -5.540 10.559 1.00 95.50 116 MET A N 1
ATOM 914 C CA . MET A 1 116 ? -2.481 -4.164 10.163 1.00 95.50 116 MET A CA 1
ATOM 915 C C . MET A 1 116 ? -1.221 -3.349 9.858 1.00 95.50 116 MET A C 1
ATOM 917 O O . MET A 1 116 ? -1.239 -2.575 8.908 1.00 95.50 116 MET A O 1
ATOM 921 N N . GLU A 1 117 ? -0.123 -3.546 10.589 1.00 94.00 117 GLU A N 1
ATOM 922 C CA . GLU A 1 117 ? 1.165 -2.897 10.306 1.00 94.00 117 GLU A CA 1
ATOM 923 C C . GLU A 1 117 ? 1.838 -3.433 9.031 1.00 94.00 117 GLU A C 1
ATOM 925 O O . GLU A 1 117 ? 2.558 -2.695 8.367 1.00 94.00 117 GLU A O 1
ATOM 930 N N . TYR A 1 118 ? 1.568 -4.678 8.626 1.00 92.56 118 TYR A N 1
ATOM 931 C CA . TYR A 1 118 ? 1.981 -5.182 7.309 1.00 92.56 118 TYR A CA 1
ATOM 932 C C . TYR A 1 118 ? 1.166 -4.569 6.169 1.00 92.56 118 TYR A C 1
ATOM 934 O O . TYR A 1 118 ? 1.717 -4.281 5.111 1.00 92.56 118 TYR A O 1
ATOM 942 N N . VAL A 1 119 ? -0.145 -4.388 6.355 1.00 92.56 119 VAL A N 1
ATOM 943 C CA . VAL A 1 119 ? -1.030 -3.855 5.306 1.00 92.56 119 VAL A CA 1
ATOM 944 C C . VAL A 1 119 ? -0.982 -2.328 5.223 1.00 92.56 119 VAL A C 1
ATOM 946 O O . VAL A 1 119 ? -1.183 -1.800 4.134 1.00 92.56 119 VAL A O 1
ATOM 949 N N . PHE A 1 120 ? -0.710 -1.640 6.334 1.00 90.69 120 PHE A N 1
ATOM 950 C CA . PHE A 1 120 ? -0.648 -0.181 6.471 1.00 90.69 120 PHE A CA 1
ATOM 951 C C . PHE A 1 120 ? 0.558 0.241 7.333 1.00 90.69 120 PHE A C 1
ATOM 953 O O . PHE A 1 120 ? 0.367 0.767 8.434 1.00 90.69 120 PHE A O 1
ATOM 960 N N . PRO A 1 121 ? 1.805 0.008 6.899 1.00 90.38 121 PRO A N 1
ATOM 961 C CA . PRO A 1 121 ? 2.959 0.367 7.710 1.00 90.38 121 PRO A CA 1
ATOM 962 C C . PRO A 1 121 ? 3.086 1.892 7.870 1.00 90.38 121 PRO A C 1
ATOM 964 O O . PRO A 1 121 ? 2.762 2.626 6.932 1.00 90.38 121 PRO A O 1
ATOM 967 N N . PRO A 1 122 ? 3.602 2.377 9.016 1.00 88.94 122 PRO A N 1
ATOM 968 C CA . PRO A 1 122 ? 4.021 3.764 9.217 1.00 88.94 122 PRO A CA 1
ATOM 969 C C . PRO A 1 122 ? 4.984 4.224 8.131 1.00 88.94 122 PRO A C 1
ATOM 971 O O . PRO A 1 122 ? 5.681 3.409 7.524 1.00 88.94 122 PRO A O 1
ATOM 974 N N . PHE A 1 123 ? 5.128 5.532 7.958 1.00 85.62 123 PHE A N 1
ATOM 975 C CA . PHE A 1 123 ? 6.297 6.123 7.310 1.00 85.62 123 PHE A CA 1
ATOM 976 C C . PHE A 1 123 ? 7.420 6.339 8.326 1.00 85.62 123 PHE A C 1
ATOM 978 O O . PHE A 1 123 ? 7.212 6.268 9.533 1.00 85.62 123 PHE A O 1
ATOM 985 N N . GLU A 1 124 ? 8.642 6.603 7.856 1.00 83.69 124 GLU A N 1
ATOM 986 C CA . GLU A 1 124 ? 9.791 6.804 8.753 1.00 83.69 124 GLU A CA 1
ATOM 987 C C . GLU A 1 124 ? 9.556 7.932 9.770 1.00 83.69 124 GLU A C 1
ATOM 989 O O . GLU A 1 124 ? 9.938 7.810 10.932 1.00 83.69 124 GLU A O 1
ATOM 994 N N . HIS A 1 125 ? 8.878 9.006 9.361 1.00 85.12 125 HIS A N 1
ATOM 995 C CA . HIS A 1 125 ? 8.572 10.132 10.240 1.00 85.12 125 HIS A CA 1
ATOM 996 C C . HIS A 1 125 ? 7.504 9.817 11.301 1.00 85.12 125 HIS A C 1
ATOM 998 O O . HIS A 1 125 ? 7.448 10.520 12.310 1.00 85.12 125 HIS A O 1
ATOM 1004 N N . ASP A 1 126 ? 6.716 8.754 11.110 1.00 86.06 126 ASP A N 1
ATOM 1005 C CA . ASP A 1 126 ? 5.704 8.281 12.064 1.00 86.06 126 ASP A CA 1
ATOM 1006 C C . ASP A 1 126 ? 6.298 7.375 13.153 1.00 86.06 126 ASP A C 1
ATOM 1008 O O . ASP A 1 126 ? 5.654 7.088 14.168 1.00 86.06 126 ASP A O 1
ATOM 1012 N N . LEU A 1 127 ? 7.520 6.880 12.939 1.00 88.38 127 LEU A N 1
ATOM 1013 C CA . LEU A 1 127 ? 8.191 5.998 13.883 1.00 88.38 127 LEU A CA 1
ATOM 1014 C C . LEU A 1 127 ? 8.673 6.759 15.117 1.00 88.38 127 LEU A C 1
ATOM 1016 O O . LEU A 1 127 ? 9.025 7.942 15.061 1.00 88.38 127 LEU A O 1
ATOM 1020 N N . ILE A 1 128 ? 8.760 6.040 16.238 1.00 88.88 128 ILE A N 1
ATOM 1021 C CA . ILE A 1 128 ? 9.440 6.536 17.435 1.00 88.88 128 ILE A CA 1
ATOM 1022 C C . ILE A 1 128 ? 10.873 6.931 17.057 1.00 88.88 128 ILE A C 1
ATOM 1024 O O . ILE A 1 128 ? 11.706 6.109 16.666 1.00 88.88 128 ILE 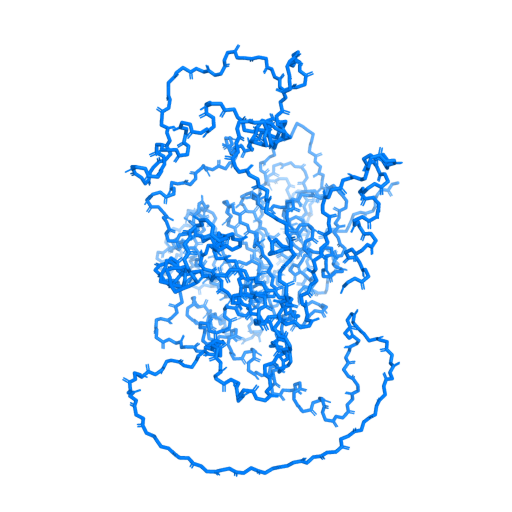A O 1
ATOM 1028 N N . GLN A 1 129 ? 11.150 8.226 17.181 1.00 87.06 129 GLN A N 1
ATOM 1029 C CA . GLN A 1 129 ? 12.412 8.818 16.763 1.00 87.06 129 GLN A CA 1
ATOM 1030 C C . GLN A 1 129 ? 13.584 8.252 17.572 1.00 87.06 129 GLN A C 1
ATOM 1032 O O . GLN A 1 129 ? 13.531 8.158 18.797 1.00 87.06 129 GLN A O 1
ATOM 1037 N N . GLY A 1 130 ? 14.669 7.911 16.874 1.00 82.56 130 GLY A N 1
ATOM 1038 C CA . GLY A 1 130 ? 15.898 7.397 17.487 1.00 82.56 130 GLY A CA 1
ATOM 1039 C C . GLY A 1 130 ? 15.917 5.892 17.776 1.00 82.56 130 GLY A C 1
ATOM 1040 O O . GLY A 1 130 ? 16.960 5.392 18.191 1.00 82.56 130 GLY A O 1
ATOM 1041 N N . ASP A 1 131 ? 14.837 5.152 17.508 1.00 89.81 131 ASP A N 1
ATOM 1042 C CA . ASP A 1 131 ? 14.805 3.694 17.667 1.00 89.81 131 ASP A CA 1
ATOM 1043 C C . ASP A 1 131 ? 15.287 2.998 16.375 1.00 89.81 131 ASP A C 1
ATOM 1045 O O . ASP A 1 131 ? 14.642 3.031 15.324 1.00 89.81 131 ASP A O 1
ATOM 1049 N N . ALA A 1 132 ? 16.496 2.434 16.412 1.00 89.38 132 ALA A N 1
ATOM 1050 C CA . ALA A 1 132 ? 17.092 1.755 15.258 1.00 89.38 132 ALA A CA 1
ATOM 1051 C C . ALA A 1 132 ? 16.475 0.372 14.992 1.00 89.38 132 ALA A C 1
ATOM 1053 O O . ALA A 1 132 ? 16.360 -0.035 13.833 1.00 89.38 132 ALA A O 1
ATOM 1054 N N . ASP A 1 133 ? 16.027 -0.316 16.043 1.00 90.81 133 ASP A N 1
ATOM 1055 C CA . ASP A 1 133 ? 15.421 -1.639 15.920 1.00 90.81 133 ASP A CA 1
ATOM 1056 C C . ASP A 1 133 ? 14.037 -1.527 15.273 1.00 90.81 133 ASP A C 1
ATOM 1058 O O . ASP A 1 133 ? 13.704 -2.325 14.396 1.00 90.81 133 ASP A O 1
ATOM 1062 N N . LEU A 1 134 ? 13.259 -0.496 15.632 1.00 91.75 134 LEU A N 1
ATOM 1063 C CA . LEU A 1 134 ? 11.988 -0.200 14.964 1.00 91.75 134 LEU A CA 1
ATOM 1064 C C . LEU A 1 134 ? 12.175 0.133 13.486 1.00 91.75 134 LEU A C 1
ATOM 1066 O O . LEU A 1 134 ? 11.445 -0.392 12.649 1.00 91.75 134 LEU A O 1
ATOM 1070 N N . ARG A 1 135 ? 13.159 0.970 13.141 1.00 90.25 135 ARG A N 1
ATOM 1071 C CA . ARG A 1 135 ? 13.443 1.284 11.732 1.00 90.25 135 ARG A CA 1
ATOM 1072 C C . ARG A 1 135 ? 13.773 0.026 10.934 1.00 90.25 135 ARG A C 1
ATOM 1074 O O . ARG A 1 135 ? 13.127 -0.224 9.921 1.00 90.25 135 ARG A O 1
ATOM 1081 N N . THR A 1 136 ? 14.669 -0.811 11.457 1.00 88.25 136 THR A N 1
ATOM 1082 C CA . THR A 1 136 ? 15.024 -2.102 10.846 1.00 88.25 136 THR A CA 1
ATOM 1083 C C . THR A 1 136 ? 13.805 -3.011 10.681 1.00 88.25 136 THR A C 1
ATOM 1085 O O . THR A 1 136 ? 13.602 -3.604 9.624 1.00 88.25 136 THR A O 1
ATOM 1088 N N . LEU A 1 137 ? 12.963 -3.116 11.712 1.00 89.75 137 LEU A N 1
ATOM 1089 C CA . LEU A 1 137 ? 11.737 -3.909 11.672 1.00 89.75 137 LEU A CA 1
ATOM 1090 C C . LEU A 1 137 ? 10.801 -3.456 10.550 1.00 89.75 137 LEU A C 1
ATOM 1092 O O . LEU A 1 137 ? 10.356 -4.283 9.755 1.00 89.75 137 LEU A O 1
ATOM 1096 N N . TYR A 1 138 ? 10.499 -2.160 10.476 1.00 90.62 138 TYR A N 1
ATOM 1097 C CA . TYR A 1 138 ? 9.588 -1.649 9.458 1.00 90.62 138 TYR A CA 1
ATOM 1098 C C . TYR A 1 138 ? 10.205 -1.673 8.061 1.00 90.62 138 TYR A C 1
ATOM 1100 O O . TYR A 1 138 ? 9.479 -1.857 7.089 1.00 90.62 138 TYR A O 1
ATOM 1108 N N . ASP A 1 139 ? 11.525 -1.561 7.925 1.00 87.12 139 ASP A N 1
ATOM 1109 C CA . ASP A 1 139 ? 12.192 -1.826 6.650 1.00 87.12 139 ASP A CA 1
ATOM 1110 C C . ASP A 1 139 ? 11.994 -3.268 6.197 1.00 87.12 139 ASP A C 1
ATOM 1112 O O . ASP A 1 139 ? 11.561 -3.480 5.065 1.00 87.12 139 ASP A O 1
ATOM 1116 N N . ASN A 1 140 ? 12.167 -4.235 7.098 1.00 86.19 140 ASN A N 1
ATOM 1117 C CA . ASN A 1 140 ? 11.911 -5.644 6.803 1.00 86.19 140 ASN A CA 1
ATOM 1118 C C . ASN A 1 140 ? 10.445 -5.900 6.427 1.00 86.19 140 ASN A C 1
ATOM 1120 O O . ASN A 1 140 ? 10.179 -6.628 5.471 1.00 86.19 140 ASN A O 1
ATOM 1124 N N . ILE A 1 141 ? 9.488 -5.280 7.132 1.00 89.31 141 ILE A N 1
ATOM 1125 C CA . ILE A 1 141 ? 8.060 -5.349 6.776 1.00 89.31 141 ILE A CA 1
ATOM 1126 C C . ILE A 1 141 ? 7.853 -4.848 5.342 1.00 89.31 141 ILE A C 1
ATOM 1128 O O . ILE A 1 141 ? 7.206 -5.530 4.544 1.00 89.31 141 ILE A O 1
ATOM 1132 N N . ARG A 1 142 ? 8.456 -3.703 4.987 1.00 87.50 142 ARG A N 1
ATOM 1133 C CA . ARG A 1 142 ? 8.329 -3.123 3.643 1.00 87.50 142 ARG A CA 1
ATOM 1134 C C . ARG A 1 142 ? 9.068 -3.890 2.554 1.00 87.50 142 ARG A C 1
ATOM 1136 O O . ARG A 1 142 ? 8.718 -3.787 1.384 1.00 87.50 142 ARG A O 1
ATOM 1143 N N . HIS A 1 143 ? 10.108 -4.636 2.907 1.00 85.75 143 HIS A N 1
ATOM 1144 C CA . HIS A 1 143 ? 10.787 -5.527 1.970 1.00 85.75 143 HIS A CA 1
ATOM 1145 C C . HIS A 1 143 ? 9.964 -6.797 1.722 1.00 85.75 143 HIS A C 1
ATOM 1147 O O . HIS A 1 143 ? 9.916 -7.282 0.591 1.00 85.75 143 HIS A O 1
ATOM 1153 N N . ALA A 1 144 ? 9.311 -7.329 2.761 1.00 83.44 144 ALA A N 1
ATOM 1154 C CA . ALA A 1 144 ? 8.548 -8.575 2.699 1.00 83.44 144 ALA A CA 1
ATOM 1155 C C . ALA A 1 144 ? 7.203 -8.426 1.968 1.00 83.44 144 ALA A C 1
ATOM 1157 O O . ALA A 1 144 ? 6.803 -9.308 1.202 1.00 83.44 144 ALA A O 1
ATOM 1158 N N . PHE A 1 145 ? 6.504 -7.313 2.192 1.00 77.19 145 PHE A N 1
ATOM 1159 C CA . PHE A 1 145 ? 5.213 -7.013 1.581 1.00 77.19 145 PHE A CA 1
ATOM 1160 C C . PHE A 1 145 ? 5.332 -5.732 0.748 1.00 77.19 145 PHE A C 1
ATOM 1162 O O . PHE A 1 145 ? 5.853 -4.734 1.236 1.00 77.19 145 PHE A O 1
ATOM 1169 N N . GLY A 1 146 ? 4.932 -5.802 -0.529 1.00 69.88 146 GLY A N 1
ATOM 1170 C CA . GLY A 1 146 ? 5.090 -4.718 -1.507 1.00 69.88 146 GLY A CA 1
ATOM 1171 C C . GLY A 1 146 ? 4.120 -3.551 -1.270 1.00 69.88 146 GLY A C 1
ATOM 1172 O O . GLY A 1 146 ? 3.727 -3.328 -0.129 1.00 69.88 146 GLY A O 1
ATOM 1173 N N . PRO A 1 147 ? 3.748 -2.747 -2.292 1.00 62.56 147 PRO A N 1
ATOM 1174 C CA . PRO A 1 147 ? 2.903 -1.577 -2.088 1.00 62.56 147 PRO A CA 1
ATOM 1175 C C . PRO A 1 147 ? 1.591 -1.955 -1.401 1.00 62.56 147 PRO A C 1
ATOM 1177 O O . PRO A 1 147 ? 0.705 -2.609 -1.955 1.00 62.56 147 PRO A O 1
ATOM 1180 N N . PHE A 1 148 ? 1.532 -1.474 -0.170 1.00 79.81 148 PHE A N 1
ATOM 1181 C CA . PHE A 1 148 ? 0.475 -1.561 0.817 1.00 79.81 148 PHE A CA 1
ATOM 1182 C C . PHE A 1 148 ? -0.888 -1.181 0.251 1.00 79.81 148 PHE A C 1
ATOM 1184 O O . PHE A 1 148 ? -0.999 -0.549 -0.806 1.00 79.81 148 PHE A O 1
ATOM 1191 N N . ALA A 1 149 ? -1.948 -1.525 0.979 1.00 86.94 149 ALA A N 1
ATOM 1192 C CA . ALA A 1 149 ? -3.255 -0.974 0.665 1.00 86.94 149 ALA A CA 1
ATOM 1193 C C . ALA A 1 149 ? -3.191 0.544 0.910 1.00 86.94 149 ALA A C 1
ATOM 1195 O O . ALA A 1 149 ? -3.087 1.006 2.040 1.00 86.94 149 ALA A O 1
ATOM 1196 N N . GLN A 1 150 ? -3.181 1.323 -0.168 1.00 89.00 150 GLN A N 1
ATOM 1197 C CA . GLN A 1 150 ? -3.063 2.777 -0.133 1.00 89.00 150 GLN A CA 1
ATOM 1198 C C . GLN A 1 150 ? -4.275 3.408 -0.800 1.00 89.00 150 GLN A C 1
ATOM 1200 O O . GLN A 1 150 ? -4.899 2.816 -1.679 1.00 89.00 150 GLN A O 1
ATOM 1205 N N . GLY A 1 151 ? -4.569 4.640 -0.413 1.00 89.31 151 GLY A N 1
ATOM 1206 C CA . GLY A 1 151 ? -5.762 5.374 -0.810 1.00 89.31 151 GLY A CA 1
ATOM 1207 C C . GLY A 1 151 ? -6.500 5.881 0.426 1.00 89.31 151 GLY A C 1
ATOM 1208 O O . GLY A 1 151 ? -6.111 5.535 1.541 1.00 89.31 151 GLY A O 1
ATOM 1209 N N . PRO A 1 152 ? -7.534 6.716 0.254 1.00 91.75 152 PRO A N 1
ATOM 1210 C CA . PRO A 1 152 ? -8.305 7.224 1.378 1.00 91.75 152 PRO A CA 1
ATOM 1211 C C . PRO A 1 152 ? -8.927 6.073 2.150 1.00 91.75 152 PRO A C 1
ATOM 1213 O O . PRO A 1 152 ? -9.731 5.347 1.569 1.00 91.75 152 PRO A O 1
ATOM 1216 N N . ALA A 1 153 ? -8.613 5.929 3.433 1.00 93.88 153 ALA A N 1
ATOM 1217 C CA . ALA A 1 153 ? -9.116 4.823 4.231 1.00 93.88 153 ALA A CA 1
ATOM 1218 C C . ALA A 1 153 ? -9.246 5.194 5.708 1.00 93.88 153 ALA A C 1
ATOM 1220 O O . ALA A 1 153 ? -8.312 5.673 6.340 1.00 93.88 153 ALA A O 1
ATOM 1221 N N . ALA A 1 154 ? -10.410 4.898 6.273 1.00 96.25 154 ALA A N 1
ATOM 1222 C CA . ALA A 1 154 ? -10.618 4.732 7.702 1.00 96.25 154 ALA A CA 1
ATOM 1223 C C . ALA A 1 154 ? -11.090 3.294 7.923 1.00 96.25 154 ALA A C 1
ATOM 1225 O O . ALA A 1 154 ? -12.144 2.886 7.420 1.00 96.25 154 ALA A O 1
ATOM 1226 N N . VAL A 1 155 ? -10.283 2.512 8.634 1.00 97.00 155 VAL A N 1
ATOM 1227 C CA . VAL A 1 155 ? -10.482 1.079 8.844 1.00 97.00 155 VAL A CA 1
ATOM 1228 C C . VAL A 1 155 ? -10.691 0.807 10.324 1.00 97.00 155 VAL A C 1
ATOM 1230 O O . VAL A 1 155 ? -9.905 1.215 11.176 1.00 97.00 155 VAL A O 1
ATOM 1233 N N . VAL A 1 156 ? -11.755 0.070 10.615 1.00 97.69 156 VAL A N 1
ATOM 1234 C CA . VAL A 1 156 ? -12.018 -0.542 11.913 1.00 97.69 156 VAL A CA 1
ATOM 1235 C C . VAL A 1 156 ? -11.912 -2.044 11.719 1.00 97.69 156 VAL A C 1
ATOM 1237 O O . VAL A 1 156 ? -12.650 -2.603 10.915 1.00 97.69 156 VAL A O 1
ATOM 1240 N N . ALA A 1 157 ? -11.014 -2.702 12.437 1.00 97.56 157 ALA A N 1
ATOM 1241 C CA . ALA A 1 157 ? -10.787 -4.135 12.342 1.00 97.56 157 ALA A CA 1
ATOM 1242 C C . ALA A 1 157 ? -10.997 -4.812 13.697 1.00 97.56 157 ALA A C 1
ATOM 1244 O O . ALA A 1 157 ? -10.679 -4.239 14.740 1.00 97.56 157 ALA A O 1
ATOM 1245 N N . ARG A 1 158 ? -11.496 -6.049 13.689 1.00 96.38 158 ARG A N 1
ATOM 1246 C CA . ARG A 1 158 ? -11.634 -6.888 14.881 1.00 96.38 158 ARG A CA 1
ATOM 1247 C C . ARG A 1 158 ? -11.276 -8.338 14.581 1.00 96.38 158 ARG A C 1
ATOM 1249 O O . ARG A 1 158 ? -11.792 -8.930 13.638 1.00 96.38 158 ARG A O 1
ATOM 1256 N N . LEU A 1 159 ? -10.490 -8.942 15.467 1.00 95.94 159 LEU A N 1
ATOM 1257 C CA . LEU A 1 159 ? -10.207 -10.372 15.476 1.00 95.94 159 LEU A CA 1
ATOM 1258 C C . LEU A 1 159 ? -10.179 -10.868 16.924 1.00 95.94 159 LEU A C 1
ATOM 1260 O O . LEU A 1 159 ? -9.276 -10.550 17.695 1.00 95.94 159 LEU A O 1
ATOM 1264 N N . GLY A 1 160 ? -11.202 -11.639 17.299 1.00 93.56 160 GLY A N 1
ATOM 1265 C CA . GLY A 1 160 ? -11.379 -12.107 18.673 1.00 93.56 160 GLY A CA 1
ATOM 1266 C C . GLY A 1 160 ? -11.557 -10.945 19.654 1.00 93.56 160 GLY A C 1
ATOM 1267 O O . GLY A 1 160 ? -12.543 -10.202 19.571 1.00 93.56 160 GLY A O 1
ATOM 1268 N N . ASP A 1 161 ? -10.597 -10.825 20.569 1.00 94.94 161 ASP A N 1
ATOM 1269 C CA . ASP A 1 161 ? -10.555 -9.821 21.633 1.00 94.94 161 ASP A CA 1
ATOM 1270 C C . ASP A 1 161 ? -9.656 -8.611 21.274 1.00 94.94 161 ASP A C 1
ATOM 1272 O O . ASP A 1 161 ? -9.502 -7.703 22.088 1.00 94.94 161 ASP A O 1
ATOM 1276 N N . LEU A 1 162 ? -9.079 -8.568 20.063 1.00 97.12 162 LEU A N 1
ATOM 1277 C CA . LEU A 1 162 ? -8.324 -7.420 19.547 1.00 97.12 162 LEU A CA 1
ATOM 1278 C C . LEU A 1 162 ? -9.171 -6.588 18.582 1.00 97.12 162 LEU A C 1
ATOM 1280 O O . LEU A 1 162 ? -9.821 -7.134 17.686 1.00 97.12 162 LEU A O 1
ATOM 1284 N N . CYS A 1 163 ? -9.110 -5.268 18.737 1.00 98.00 163 CYS A N 1
ATOM 1285 C CA . CYS A 1 163 ? -9.665 -4.288 17.808 1.00 98.00 163 CYS A CA 1
ATOM 1286 C C . CYS A 1 163 ? -8.570 -3.308 17.381 1.00 98.00 163 CYS A C 1
ATOM 1288 O O . CYS A 1 163 ? -7.782 -2.881 18.220 1.00 98.00 163 CYS A O 1
ATOM 1290 N N . VAL A 1 164 ? -8.530 -2.932 16.105 1.00 98.38 164 VAL A N 1
ATOM 1291 C CA . VAL A 1 164 ? -7.572 -1.955 15.570 1.00 98.38 164 VAL A CA 1
ATOM 1292 C C . VAL A 1 164 ? -8.323 -0.905 14.764 1.00 98.38 164 VAL A C 1
ATOM 1294 O O . VAL A 1 164 ? -9.150 -1.233 13.916 1.00 98.38 164 VAL A O 1
ATOM 1297 N N . PHE A 1 165 ? -8.026 0.358 15.032 1.00 97.94 165 PHE A N 1
ATOM 1298 C CA . PHE A 1 165 ? -8.557 1.524 14.342 1.00 97.94 165 PHE A CA 1
ATOM 1299 C C . PHE A 1 165 ? -7.399 2.195 13.617 1.00 97.94 165 PHE A C 1
ATOM 1301 O O . PHE A 1 165 ? -6.394 2.513 14.248 1.00 97.94 165 PHE A O 1
ATOM 1308 N N . SER A 1 166 ? -7.523 2.383 12.308 1.00 96.25 166 SER A N 1
ATOM 1309 C CA . SER A 1 166 ? -6.450 2.907 11.464 1.00 96.25 166 SER A CA 1
ATOM 1310 C C . SER A 1 166 ? -7.005 3.905 10.470 1.00 96.25 166 SER A C 1
ATOM 1312 O O . SER A 1 166 ? -8.075 3.682 9.900 1.00 96.25 166 SER A O 1
ATOM 1314 N N . VAL A 1 167 ? -6.244 4.959 10.211 1.00 95.00 167 VAL A N 1
ATOM 1315 C CA . VAL A 1 167 ? -6.434 5.796 9.023 1.00 95.00 167 VAL A CA 1
ATOM 1316 C C . VAL A 1 167 ? -5.300 5.569 8.029 1.00 95.00 167 VAL A C 1
ATOM 1318 O O . VAL A 1 167 ? -4.262 5.006 8.380 1.00 95.00 167 VAL A O 1
ATOM 1321 N N . ASP A 1 168 ? -5.520 5.951 6.775 1.00 91.44 168 ASP A N 1
ATOM 1322 C CA . ASP A 1 168 ? -4.485 5.932 5.749 1.00 91.44 168 ASP A CA 1
ATOM 1323 C C . ASP A 1 168 ? -3.349 6.913 6.064 1.00 91.44 168 ASP A C 1
ATOM 1325 O O . ASP A 1 168 ? -3.490 7.812 6.894 1.00 91.44 168 ASP A O 1
ATOM 1329 N N . ALA A 1 169 ? -2.233 6.752 5.356 1.00 87.31 169 ALA A N 1
ATOM 1330 C CA . ALA A 1 169 ? -1.017 7.556 5.476 1.00 87.31 169 ALA A CA 1
ATOM 1331 C C . ALA A 1 169 ? -1.242 9.074 5.498 1.00 87.31 169 ALA A C 1
ATOM 1333 O O . ALA A 1 169 ? -0.503 9.800 6.153 1.00 87.31 169 ALA A O 1
ATOM 1334 N N . LEU A 1 170 ? -2.268 9.549 4.789 1.00 87.50 170 LEU A N 1
ATOM 1335 C CA . LEU A 1 170 ? -2.606 10.961 4.648 1.00 87.50 170 LEU A CA 1
ATOM 1336 C C . LEU A 1 170 ? -3.814 11.375 5.498 1.00 87.50 170 LEU A C 1
ATOM 1338 O O . LEU A 1 170 ? -4.148 12.558 5.551 1.00 87.50 170 LEU A O 1
ATOM 1342 N N . GLY A 1 171 ? -4.469 10.433 6.182 1.00 90.50 171 GLY A N 1
ATOM 1343 C CA . GLY A 1 171 ? -5.648 10.701 7.003 1.00 90.50 171 GLY A CA 1
ATOM 1344 C C . GLY A 1 171 ? -6.818 11.261 6.188 1.00 90.50 171 GLY A C 1
ATOM 1345 O O . GLY A 1 171 ? -7.541 12.142 6.655 1.00 90.50 171 GLY A O 1
ATOM 1346 N N . LEU A 1 172 ? -7.008 10.784 4.954 1.00 91.50 172 LEU A N 1
ATOM 1347 C CA . LEU A 1 172 ? -7.981 11.335 4.000 1.00 91.50 172 LEU A CA 1
ATOM 1348 C C . LEU A 1 172 ? -9.434 10.999 4.363 1.00 91.50 172 LEU A C 1
ATOM 1350 O O . LEU A 1 172 ? -10.372 11.564 3.787 1.00 91.50 172 LEU A O 1
ATOM 1354 N N . ARG A 1 173 ? -9.644 10.075 5.307 1.00 94.25 173 ARG A N 1
ATOM 1355 C CA . ARG A 1 173 ? -10.953 9.756 5.883 1.00 94.25 173 ARG A CA 1
ATOM 1356 C C . ARG A 1 173 ? -10.943 9.989 7.392 1.00 94.25 173 ARG A C 1
ATOM 1358 O O . ARG A 1 173 ? -10.038 9.517 8.076 1.00 94.25 173 ARG A O 1
ATOM 1365 N N . PRO A 1 174 ? -11.952 10.693 7.934 1.00 95.00 174 PRO A N 1
ATOM 1366 C CA . PRO A 1 174 ? -12.002 10.967 9.358 1.00 95.00 174 PRO A CA 1
ATOM 1367 C C . PRO A 1 174 ? -12.301 9.689 10.141 1.00 95.00 174 PRO A C 1
ATOM 1369 O O . PRO A 1 174 ? -13.217 8.937 9.803 1.00 95.00 174 PRO A O 1
ATOM 1372 N N . LEU A 1 175 ? -11.575 9.496 11.237 1.00 97.12 175 LEU A N 1
ATOM 1373 C CA . LEU A 1 175 ? -11.884 8.500 12.251 1.00 97.12 175 LEU A CA 1
ATOM 1374 C C . LEU A 1 175 ? -11.589 9.107 13.622 1.00 97.12 175 LEU A C 1
ATOM 1376 O O . LEU A 1 175 ? -10.462 9.484 13.928 1.00 97.12 175 LEU A O 1
ATOM 1380 N N . TRP A 1 176 ? -12.633 9.257 14.423 1.00 96.19 176 TRP A N 1
ATOM 1381 C CA . TRP A 1 176 ? -12.596 9.844 15.754 1.00 96.19 176 TRP A CA 1
ATOM 1382 C C . TRP A 1 176 ? -12.536 8.734 16.781 1.00 96.19 176 TRP A C 1
ATOM 1384 O O . TRP A 1 176 ? -13.374 7.840 16.732 1.00 96.19 176 TRP A O 1
ATOM 1394 N N . PHE A 1 177 ? -11.596 8.817 17.715 1.00 96.50 177 PHE A N 1
ATOM 1395 C CA . PHE A 1 177 ? -11.480 7.909 18.847 1.00 96.50 177 PHE A CA 1
ATOM 1396 C C . PHE A 1 177 ? -11.868 8.635 20.136 1.00 96.50 177 PHE A C 1
ATOM 1398 O O . PHE A 1 177 ? -11.399 9.747 20.399 1.00 96.50 177 PHE A O 1
ATOM 1405 N N . GLY A 1 178 ? -12.734 8.016 20.933 1.00 94.50 178 GLY A N 1
ATOM 1406 C CA . GLY A 1 178 ? -13.258 8.600 22.159 1.00 94.50 178 GLY A CA 1
ATOM 1407 C C . GLY A 1 178 ? -13.559 7.565 23.234 1.00 94.50 178 GLY A C 1
ATOM 1408 O O . GLY A 1 178 ? -13.501 6.354 23.015 1.00 94.50 178 GLY A O 1
ATOM 1409 N N . GLU A 1 179 ? -13.878 8.078 24.415 1.00 94.69 179 GLU A N 1
ATOM 1410 C CA . GLU A 1 179 ? -14.124 7.301 25.623 1.00 94.69 179 GLU A CA 1
ATOM 1411 C C . GLU A 1 179 ? -15.310 7.905 26.380 1.00 94.69 179 GLU A C 1
ATOM 1413 O O . GLU A 1 179 ? -15.445 9.126 26.513 1.00 94.69 179 GLU A O 1
ATOM 1418 N N . THR A 1 180 ? -16.174 7.028 26.870 1.00 92.94 180 THR A N 1
ATOM 1419 C CA . THR A 1 180 ? -17.223 7.332 27.846 1.00 92.94 180 THR A CA 1
ATOM 1420 C C . THR A 1 180 ? -16.863 6.669 29.174 1.00 92.94 180 THR A C 1
ATOM 1422 O O . THR A 1 180 ? -15.929 5.875 29.242 1.00 92.94 180 THR A O 1
ATOM 1425 N N . GLU A 1 181 ? -17.660 6.886 30.220 1.00 90.06 181 GLU A N 1
ATOM 1426 C CA . GLU A 1 181 ? -17.443 6.218 31.514 1.00 90.06 181 GLU A CA 1
ATOM 1427 C C . GLU A 1 181 ? -17.514 4.680 31.451 1.00 90.06 181 GLU A C 1
ATOM 1429 O O . GLU A 1 181 ? -17.135 4.011 32.411 1.00 90.06 181 GLU A O 1
ATOM 1434 N N . LYS A 1 182 ? -18.058 4.108 30.367 1.00 88.75 182 LYS A N 1
ATOM 1435 C CA . LYS A 1 182 ? -18.343 2.668 30.254 1.00 88.75 182 LYS A CA 1
ATOM 1436 C C . LYS A 1 182 ? -17.654 1.978 29.085 1.00 88.75 182 LYS A C 1
ATOM 1438 O O . LYS A 1 182 ? -17.516 0.759 29.114 1.00 88.75 182 LYS A O 1
ATOM 1443 N N . GLU A 1 183 ? -17.303 2.716 28.040 1.00 91.69 183 GLU A N 1
ATOM 1444 C CA . GLU A 1 183 ? -16.869 2.136 26.771 1.00 91.69 183 GLU A CA 1
ATOM 1445 C C . GLU A 1 183 ? -15.965 3.074 25.971 1.00 91.69 183 GLU A C 1
ATOM 1447 O O . GLU A 1 183 ? -16.074 4.300 26.054 1.00 91.69 183 GLU A O 1
ATOM 1452 N N . TYR A 1 184 ? -15.122 2.462 25.140 1.00 94.88 184 TYR A N 1
ATOM 1453 C CA . TYR A 1 184 ? -14.370 3.121 24.078 1.00 94.88 184 TYR A CA 1
ATOM 1454 C C . TYR A 1 184 ? -15.148 3.052 22.767 1.00 94.88 184 TYR A C 1
ATOM 1456 O O . TYR A 1 184 ? -15.812 2.053 22.485 1.00 94.88 184 TYR A O 1
ATOM 1464 N N . PHE A 1 185 ? -15.023 4.080 21.932 1.00 94.81 185 PHE A N 1
ATOM 1465 C CA . PHE A 1 185 ? -15.645 4.093 20.612 1.00 94.81 185 PHE A CA 1
ATOM 1466 C C . PHE A 1 185 ? -14.728 4.692 19.548 1.00 94.81 185 PHE A C 1
ATOM 1468 O O . PHE A 1 185 ? -13.897 5.559 19.822 1.00 94.81 185 PHE A O 1
ATOM 1475 N N . ALA A 1 186 ? -14.941 4.250 18.308 1.00 96.00 186 ALA A N 1
ATOM 1476 C CA . ALA A 1 186 ? -14.393 4.879 17.119 1.00 96.00 186 ALA A CA 1
ATOM 1477 C C . ALA A 1 186 ? -15.508 5.144 16.102 1.00 96.00 186 ALA A C 1
ATOM 1479 O O . ALA A 1 186 ? -16.396 4.309 15.923 1.00 96.00 186 ALA A O 1
ATOM 1480 N N . SER A 1 187 ? -15.485 6.302 15.446 1.00 95.56 187 SER A N 1
ATOM 1481 C CA . SER A 1 187 ? -16.556 6.722 14.537 1.00 95.56 187 SER A CA 1
ATOM 1482 C C . SER A 1 187 ? -16.050 7.642 13.431 1.00 95.56 187 SER A C 1
ATOM 1484 O O . SER A 1 187 ? -15.165 8.459 13.658 1.00 95.56 187 SER A O 1
ATOM 1486 N N . SER A 1 188 ? -16.655 7.577 12.244 1.00 94.31 188 SER A N 1
ATOM 1487 C CA . SER A 1 188 ? -16.380 8.529 11.158 1.00 94.31 188 SER A CA 1
ATOM 1488 C C . SER A 1 188 ? -16.797 9.966 11.496 1.00 94.31 188 SER A C 1
ATOM 1490 O O . SER A 1 188 ? -16.310 10.921 10.895 1.00 94.31 188 SER A O 1
ATOM 1492 N N . GLU A 1 189 ? -17.683 10.136 12.479 1.00 91.56 189 GLU A N 1
ATOM 1493 C CA . GLU A 1 189 ? -18.180 11.431 12.940 1.00 91.56 189 GLU A CA 1
ATOM 1494 C C . GLU A 1 189 ? -18.042 11.586 14.455 1.00 91.56 189 GLU A C 1
ATOM 1496 O O . GLU A 1 189 ? -18.310 10.658 15.222 1.00 91.56 189 GLU A O 1
ATOM 1501 N N . ARG A 1 190 ? -17.711 12.803 14.897 1.00 87.88 190 ARG A N 1
ATOM 1502 C CA . ARG A 1 190 ? -17.555 13.137 16.320 1.00 87.88 190 ARG A CA 1
ATOM 1503 C C . ARG A 1 190 ? -18.859 13.011 17.120 1.00 87.88 190 ARG A C 1
ATOM 1505 O O . ARG A 1 190 ? -18.823 12.718 18.307 1.00 87.88 190 ARG A O 1
ATOM 1512 N N . GLY A 1 191 ? -20.004 13.269 16.486 1.00 84.38 191 GLY A N 1
ATOM 1513 C CA . GLY A 1 191 ? -21.297 13.476 17.153 1.00 84.38 191 GLY A CA 1
ATOM 1514 C C . GLY A 1 191 ? -22.147 12.226 17.388 1.00 84.38 191 GLY A C 1
ATOM 1515 O O . GLY A 1 191 ? -23.352 12.365 17.574 1.00 84.38 191 GLY A O 1
ATOM 1516 N N . VAL A 1 192 ? -21.570 11.021 17.341 1.00 86.38 192 VAL A N 1
ATOM 1517 C CA . VAL A 1 192 ? -22.348 9.775 17.509 1.00 86.38 192 VAL A CA 1
ATOM 1518 C C . VAL A 1 192 ? -22.848 9.591 18.944 1.00 86.38 192 VAL A C 1
ATOM 1520 O O . VAL A 1 192 ? -23.946 9.075 19.146 1.00 86.38 192 VAL A O 1
ATOM 1523 N N . TYR A 1 193 ? -22.089 10.070 19.930 1.00 84.88 193 TYR A N 1
ATOM 1524 C CA . TYR A 1 193 ? -22.529 10.146 21.322 1.00 84.88 193 TYR A CA 1
ATOM 1525 C C . TYR A 1 193 ? -22.867 11.595 21.701 1.00 84.88 193 TYR A C 1
ATOM 1527 O O . TYR A 1 193 ? -22.242 12.528 21.187 1.00 84.88 193 TYR A O 1
ATOM 1535 N N . PRO A 1 194 ? -23.829 11.817 22.616 1.00 85.44 194 PRO A N 1
ATOM 1536 C CA . PRO A 1 194 ? -23.993 13.114 23.262 1.00 85.44 194 PRO A CA 1
ATOM 1537 C C . PRO A 1 194 ? -22.699 13.517 23.978 1.00 85.44 194 PRO A C 1
ATOM 1539 O O . PRO A 1 194 ? -22.104 12.689 24.667 1.00 85.44 194 PRO A O 1
ATOM 1542 N N . LEU A 1 195 ? -22.285 14.781 23.840 1.00 78.94 195 LEU A N 1
ATOM 1543 C CA . LEU A 1 195 ? -21.027 15.283 24.414 1.00 78.94 195 LEU A CA 1
ATOM 1544 C C . LEU A 1 195 ? -20.968 15.104 25.939 1.00 78.94 195 LEU A C 1
ATOM 1546 O O . LEU A 1 195 ? -19.923 14.750 26.468 1.00 78.94 195 LEU A O 1
ATOM 1550 N N . ASP A 1 196 ? -22.102 15.251 26.627 1.00 84.62 196 ASP A N 1
ATOM 1551 C CA . ASP A 1 196 ? -22.195 15.124 28.088 1.00 84.62 196 ASP A CA 1
ATOM 1552 C C . ASP A 1 196 ? -21.903 13.698 28.600 1.00 84.62 196 ASP A C 1
ATOM 1554 O O . ASP A 1 196 ? -21.633 13.514 29.784 1.00 84.62 196 ASP A O 1
ATOM 1558 N N . ASN A 1 197 ? -21.950 12.686 27.723 1.00 88.06 197 ASN A N 1
ATOM 1559 C CA . ASN A 1 197 ? -21.639 11.294 28.069 1.00 88.06 197 ASN A CA 1
ATOM 1560 C C . ASN A 1 197 ? -20.151 10.951 27.882 1.00 88.06 197 ASN A C 1
ATOM 1562 O O . ASN A 1 197 ? -19.732 9.839 28.212 1.00 88.06 197 ASN A O 1
ATOM 1566 N N . MET A 1 198 ? -19.368 11.852 27.290 1.00 87.19 198 MET A N 1
ATOM 1567 C CA . MET A 1 198 ? -17.967 11.609 26.968 1.00 87.19 198 MET A CA 1
ATOM 1568 C C . MET A 1 198 ? -17.082 12.009 28.147 1.00 87.19 198 MET A C 1
ATOM 1570 O O . MET A 1 198 ? -17.203 13.103 28.692 1.00 87.19 198 MET A O 1
ATOM 1574 N N . THR A 1 199 ? -16.150 11.136 28.527 1.00 87.31 199 THR A N 1
ATOM 1575 C CA . THR A 1 199 ? -15.185 11.426 29.600 1.00 87.31 199 THR A CA 1
ATOM 1576 C C . THR A 1 199 ? -14.137 12.440 29.139 1.00 87.31 199 THR A C 1
ATOM 1578 O O . THR A 1 199 ? -13.615 13.217 29.940 1.00 87.31 199 THR A O 1
ATOM 1581 N N . LYS A 1 200 ? -13.826 12.435 27.838 1.00 86.88 200 LYS A N 1
ATOM 1582 C CA . LYS A 1 200 ? -12.914 13.364 27.163 1.00 86.88 200 LYS A CA 1
ATOM 1583 C C . LYS A 1 200 ? -13.442 13.673 25.767 1.00 86.88 200 LYS A C 1
ATOM 1585 O O . LYS A 1 200 ? -14.107 12.834 25.161 1.00 86.88 200 LYS A O 1
ATOM 1590 N N . ASP A 1 201 ? -13.078 14.839 25.240 1.00 87.19 201 ASP A N 1
ATOM 1591 C CA . ASP A 1 201 ? -13.367 15.179 23.848 1.00 87.19 201 ASP A CA 1
ATOM 1592 C C . ASP A 1 201 ? -12.752 14.128 22.903 1.00 87.19 201 ASP A C 1
ATOM 1594 O O . ASP A 1 201 ? -11.555 13.835 23.017 1.00 87.19 201 ASP A O 1
ATOM 1598 N N . PRO A 1 202 ? -13.527 13.559 21.958 1.00 91.56 202 PRO A N 1
ATOM 1599 C CA . PRO A 1 202 ? -13.004 12.597 21.002 1.00 91.56 202 PRO A CA 1
ATOM 1600 C C . PRO A 1 202 ? -11.950 13.258 20.129 1.00 91.56 202 PRO A C 1
ATOM 1602 O O . PRO A 1 202 ? -12.162 14.359 19.606 1.00 91.56 202 PRO A O 1
ATOM 1605 N N . ARG A 1 203 ? -10.832 12.567 19.926 1.00 93.44 203 ARG A N 1
ATOM 1606 C CA . ARG A 1 203 ? -9.754 13.054 19.067 1.00 93.44 203 ARG A CA 1
ATOM 1607 C C . ARG A 1 203 ? -9.882 12.444 17.673 1.00 93.44 203 ARG A C 1
ATOM 1609 O O . ARG A 1 203 ? -10.181 11.254 17.571 1.00 93.44 203 ARG A O 1
ATOM 1616 N N . PRO A 1 204 ? -9.629 13.203 16.600 1.00 95.31 204 PRO A N 1
ATOM 1617 C CA . PRO A 1 204 ? -9.411 12.593 15.302 1.00 95.31 204 PRO A CA 1
ATOM 1618 C C . PRO A 1 204 ? -8.060 11.866 15.321 1.00 95.31 204 PRO A C 1
ATOM 1620 O O . PRO A 1 204 ? -7.104 12.340 15.942 1.00 95.31 204 PRO A O 1
ATOM 1623 N N . LEU A 1 205 ? -7.988 10.717 14.658 1.00 95.88 205 LEU A N 1
ATOM 1624 C CA . LEU A 1 205 ? -6.719 10.069 14.344 1.00 95.88 205 LEU A CA 1
ATOM 1625 C C . LEU A 1 205 ? -5.952 10.933 13.336 1.00 95.88 205 LEU A C 1
ATOM 1627 O O . LEU A 1 205 ? -6.531 11.444 12.374 1.00 95.88 205 LEU A O 1
ATOM 1631 N N . ALA A 1 206 ? -4.663 11.128 13.595 1.00 93.62 206 ALA A N 1
ATOM 1632 C CA . ALA A 1 206 ? -3.742 11.818 12.706 1.00 93.62 206 ALA A CA 1
ATOM 1633 C C . ALA A 1 206 ? -3.395 10.939 11.486 1.00 93.62 206 ALA A C 1
ATOM 1635 O O . ALA A 1 206 ? -3.586 9.725 11.544 1.00 93.62 206 ALA A O 1
ATOM 1636 N N . PRO A 1 207 ? -2.879 11.515 10.385 1.00 91.00 207 PRO A N 1
ATOM 1637 C CA . PRO A 1 207 ? -2.411 10.748 9.228 1.00 91.00 207 PRO A CA 1
ATOM 1638 C C . PRO A 1 207 ? -1.500 9.571 9.620 1.00 91.00 207 PRO A C 1
ATOM 1640 O O . PRO A 1 207 ? -0.624 9.727 10.466 1.00 91.00 207 PRO A O 1
ATOM 1643 N N . GLY A 1 208 ? -1.765 8.383 9.066 1.00 89.12 208 GLY A N 1
ATOM 1644 C CA . GLY A 1 208 ? -1.047 7.132 9.347 1.00 89.12 208 GLY A CA 1
ATOM 1645 C C . GLY A 1 208 ? -1.271 6.528 10.741 1.00 89.12 208 GLY A C 1
ATOM 1646 O O . GLY A 1 208 ? -0.818 5.412 11.009 1.00 89.12 208 GLY A O 1
ATOM 1647 N N . GLU A 1 209 ? -1.967 7.232 11.636 1.00 93.88 209 GLU A N 1
ATOM 1648 C CA . GLU A 1 209 ? -2.084 6.851 13.036 1.00 93.88 209 GLU A CA 1
ATOM 1649 C C . GLU A 1 209 ? -3.013 5.655 13.247 1.00 93.88 209 GLU A C 1
ATOM 1651 O O . GLU A 1 209 ? -4.043 5.487 12.579 1.00 93.88 209 GLU A O 1
ATOM 1656 N N . LYS A 1 210 ? -2.667 4.848 14.255 1.00 95.81 210 LYS A N 1
ATOM 1657 C CA . LYS A 1 210 ? -3.487 3.736 14.722 1.00 95.81 210 LYS A CA 1
ATOM 1658 C C . LYS A 1 210 ? -3.686 3.762 16.227 1.00 95.81 210 LYS A C 1
ATOM 1660 O O . LYS A 1 210 ? -2.841 4.235 16.983 1.00 95.81 210 LYS A O 1
ATOM 1665 N N . VAL A 1 211 ? -4.811 3.200 16.650 1.00 97.94 211 VAL A N 1
ATOM 1666 C CA . VAL A 1 211 ? -5.115 2.876 18.046 1.00 97.94 211 VAL A CA 1
ATOM 1667 C C . VAL A 1 211 ? -5.627 1.447 18.085 1.00 97.94 211 VAL A C 1
ATOM 1669 O O . VAL A 1 211 ? -6.430 1.055 17.238 1.00 97.94 211 VAL A O 1
ATOM 1672 N N . ALA A 1 212 ? -5.188 0.665 19.065 1.00 98.31 212 ALA A N 1
ATOM 1673 C CA . ALA A 1 212 ? -5.676 -0.692 19.258 1.00 98.31 212 ALA A CA 1
ATOM 1674 C C . ALA A 1 212 ? -6.267 -0.868 20.654 1.00 98.31 212 ALA A C 1
ATOM 1676 O O . ALA A 1 212 ? -5.865 -0.211 21.612 1.00 98.31 212 ALA A O 1
ATOM 1677 N N . LEU A 1 213 ? -7.236 -1.769 20.757 1.00 98.12 213 LEU A N 1
ATOM 1678 C CA . LEU A 1 213 ? -7.845 -2.185 22.010 1.00 98.12 213 LEU A CA 1
ATOM 1679 C C . LEU A 1 213 ? -7.691 -3.686 22.157 1.00 98.12 213 LEU A C 1
ATOM 1681 O O . LEU A 1 213 ? -7.979 -4.440 21.223 1.00 98.12 213 LEU A O 1
ATOM 1685 N N . LYS A 1 214 ? -7.312 -4.120 23.353 1.00 97.31 214 LYS A N 1
ATOM 1686 C CA . LYS A 1 214 ? -7.325 -5.524 23.739 1.00 97.31 214 LYS A CA 1
ATOM 1687 C C . LYS A 1 214 ? -8.273 -5.728 24.903 1.00 97.31 214 LYS A C 1
ATOM 1689 O O . LYS A 1 214 ? -8.134 -5.144 25.977 1.00 97.31 214 LYS A O 1
ATOM 1694 N N . ILE A 1 215 ? -9.257 -6.580 24.670 1.00 94.88 215 ILE A N 1
ATOM 1695 C CA . ILE A 1 215 ? -10.321 -6.864 25.617 1.00 94.88 215 ILE A CA 1
ATOM 1696 C C . ILE A 1 215 ? -9.858 -7.996 26.518 1.00 94.88 215 ILE A C 1
ATOM 1698 O O . ILE A 1 215 ? -9.743 -9.147 26.104 1.00 94.88 215 ILE A O 1
ATOM 1702 N N . ASN A 1 216 ? -9.628 -7.671 27.781 1.00 92.00 216 ASN A N 1
ATOM 1703 C CA . ASN A 1 216 ? -9.295 -8.654 28.795 1.00 92.00 216 ASN A CA 1
ATOM 1704 C C . ASN A 1 216 ? -10.576 -8.992 29.560 1.00 92.00 216 ASN A C 1
ATOM 1706 O O . ASN A 1 216 ? -11.065 -8.198 30.356 1.00 92.00 216 ASN A O 1
ATOM 1710 N N . ARG A 1 217 ? -11.174 -10.158 29.296 1.00 86.12 217 ARG A N 1
ATOM 1711 C CA . ARG A 1 217 ? -12.465 -10.527 29.906 1.00 86.12 217 ARG A CA 1
ATOM 1712 C C . ARG A 1 217 ? -12.377 -10.490 31.437 1.00 86.12 217 ARG A C 1
ATOM 1714 O O . ARG A 1 217 ? -11.598 -11.234 32.025 1.00 86.12 217 ARG A O 1
ATOM 1721 N N . GLY A 1 218 ? -13.209 -9.656 32.063 1.00 86.31 218 GLY A N 1
ATOM 1722 C CA . GLY A 1 218 ? -13.236 -9.462 33.518 1.00 86.31 218 GLY A CA 1
ATOM 1723 C C . GLY A 1 218 ? -12.235 -8.431 34.056 1.00 86.31 218 GLY A C 1
ATOM 1724 O O . GLY A 1 218 ? -12.186 -8.233 35.266 1.00 86.31 218 GLY A O 1
ATOM 1725 N N . TYR A 1 219 ? -11.476 -7.776 33.179 1.00 89.88 219 TYR A N 1
ATOM 1726 C CA . TYR A 1 219 ? -10.526 -6.713 33.495 1.00 89.88 219 TYR A CA 1
ATOM 1727 C C . TYR A 1 219 ? -10.774 -5.500 32.593 1.00 89.88 219 TYR A C 1
ATOM 1729 O O . TYR A 1 219 ? -11.580 -5.555 31.661 1.00 89.88 219 TYR A O 1
ATOM 1737 N N . ASP A 1 220 ? -10.062 -4.411 32.870 1.00 89.31 220 ASP A N 1
ATOM 1738 C CA . ASP A 1 220 ? -10.120 -3.212 32.043 1.00 89.31 220 ASP A CA 1
ATOM 1739 C C . ASP A 1 220 ? -9.566 -3.479 30.634 1.00 89.31 220 ASP A C 1
ATOM 1741 O O . ASP A 1 220 ? -8.678 -4.318 30.420 1.00 89.31 220 ASP A O 1
ATOM 1745 N N . VAL A 1 221 ? -10.124 -2.759 29.659 1.00 95.00 221 VAL A N 1
ATOM 1746 C CA . VAL A 1 221 ? -9.661 -2.798 28.271 1.00 95.00 221 VAL A CA 1
ATOM 1747 C C . VAL A 1 221 ? -8.291 -2.138 28.201 1.00 95.00 221 VAL A C 1
ATOM 1749 O O . VAL A 1 221 ? -8.101 -1.009 28.643 1.00 95.00 221 VAL A O 1
ATOM 1752 N N . GLU A 1 222 ? -7.332 -2.849 27.624 1.00 96.69 222 GLU A N 1
ATOM 1753 C CA . GLU A 1 222 ? -5.993 -2.327 27.400 1.00 96.69 222 GLU A CA 1
ATOM 1754 C C . GLU A 1 222 ? -5.991 -1.507 26.104 1.00 96.69 222 GLU A C 1
ATOM 1756 O O . GLU A 1 222 ? -6.368 -2.012 25.042 1.00 96.69 222 GLU A O 1
ATOM 1761 N N . VAL A 1 223 ? -5.596 -0.237 26.203 1.00 96.94 223 VAL A N 1
ATOM 1762 C CA . VAL A 1 223 ? -5.526 0.700 25.076 1.00 96.94 223 VAL A CA 1
ATOM 1763 C C . VAL A 1 223 ? -4.076 0.846 24.637 1.00 96.94 223 VAL A C 1
ATOM 1765 O O . VAL A 1 223 ? -3.222 1.240 25.428 1.00 96.94 223 VAL A O 1
ATOM 1768 N N . PHE A 1 224 ? -3.814 0.579 23.363 1.00 98.12 224 PHE A N 1
ATOM 1769 C CA . PHE A 1 224 ? -2.528 0.813 22.726 1.00 98.12 224 PHE A CA 1
ATOM 1770 C C . PHE A 1 224 ? -2.635 2.088 21.897 1.00 98.12 224 PHE A C 1
ATOM 1772 O O . PHE A 1 224 ? -3.360 2.135 20.898 1.00 98.12 224 PHE A O 1
ATOM 1779 N N . ASP A 1 225 ? -1.917 3.124 22.319 1.00 95.62 225 ASP A N 1
ATOM 1780 C CA . ASP A 1 225 ? -1.629 4.257 21.451 1.00 95.62 225 ASP A CA 1
ATOM 1781 C C . ASP A 1 225 ? -0.611 3.862 20.370 1.00 95.62 225 ASP A C 1
ATOM 1783 O O . ASP A 1 225 ? -0.106 2.734 20.331 1.00 95.62 225 ASP A O 1
ATOM 1787 N N . TYR A 1 226 ? -0.332 4.778 19.446 1.00 93.69 226 TYR A N 1
ATOM 1788 C CA . TYR A 1 226 ? 0.490 4.431 18.297 1.00 93.69 226 TYR A CA 1
ATOM 1789 C C . TYR A 1 226 ? 1.933 4.027 18.669 1.00 93.69 226 TYR A C 1
ATOM 1791 O O . TYR A 1 226 ? 2.407 3.005 18.168 1.00 93.69 226 TYR A O 1
ATOM 1799 N N . PRO A 1 227 ? 2.626 4.715 19.602 1.00 95.50 227 PRO A N 1
ATOM 1800 C CA . PRO A 1 227 ? 3.904 4.234 20.126 1.00 95.50 227 PRO A CA 1
ATOM 1801 C C . PRO A 1 227 ? 3.824 2.840 20.769 1.00 95.50 227 PRO A C 1
ATOM 1803 O O . PRO A 1 227 ? 4.704 2.009 20.532 1.00 95.50 227 PRO A O 1
ATOM 1806 N N . ALA A 1 228 ? 2.776 2.549 21.548 1.00 97.44 228 ALA A N 1
ATOM 1807 C CA . ALA A 1 228 ? 2.588 1.231 22.154 1.00 97.44 228 ALA A CA 1
ATOM 1808 C C . ALA A 1 228 ? 2.364 0.131 21.104 1.00 97.44 228 ALA A C 1
ATOM 1810 O O . ALA A 1 228 ? 2.891 -0.969 21.264 1.00 97.44 228 ALA A O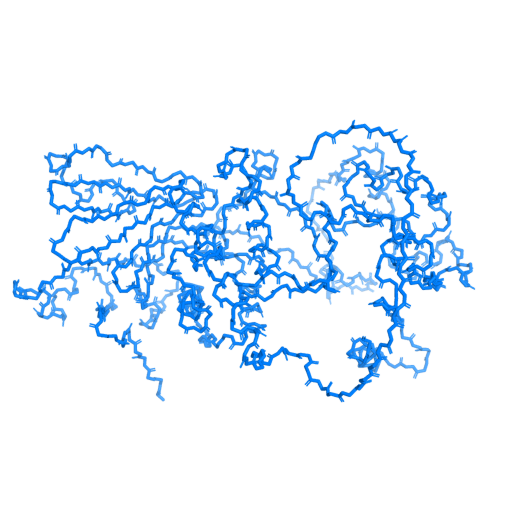 1
ATOM 1811 N N . ILE A 1 229 ? 1.655 0.426 20.007 1.00 97.38 229 ILE A N 1
ATOM 1812 C CA . ILE A 1 229 ? 1.527 -0.476 18.849 1.00 97.38 229 ILE A CA 1
ATOM 1813 C C . ILE A 1 229 ? 2.904 -0.804 18.266 1.00 97.38 229 ILE A C 1
ATOM 1815 O O . ILE A 1 229 ? 3.228 -1.978 18.089 1.00 97.38 229 ILE A O 1
ATOM 1819 N N . GLN A 1 230 ? 3.740 0.209 18.016 1.00 95.69 230 GLN A N 1
ATOM 1820 C CA . GLN A 1 230 ? 5.071 0.001 17.437 1.00 95.69 230 GLN A CA 1
ATOM 1821 C C . GLN A 1 230 ? 5.942 -0.892 18.332 1.00 95.69 230 GLN A C 1
ATOM 1823 O O . GLN A 1 230 ? 6.574 -1.834 17.851 1.00 95.69 230 GLN A O 1
ATOM 1828 N N . GLN A 1 231 ? 5.924 -0.650 19.644 1.00 96.50 231 GLN A N 1
ATOM 1829 C CA . GLN A 1 231 ? 6.660 -1.467 20.610 1.00 96.50 231 GLN A CA 1
ATOM 1830 C C . GLN A 1 231 ? 6.099 -2.890 20.728 1.00 96.50 231 GLN A C 1
ATOM 1832 O O . GLN A 1 231 ? 6.865 -3.847 20.842 1.00 96.50 231 GLN A O 1
ATOM 1837 N N . HIS A 1 232 ? 4.777 -3.056 20.648 1.00 96.56 232 HIS A N 1
ATOM 1838 C CA . HIS A 1 232 ? 4.129 -4.368 20.642 1.00 96.56 232 HIS A CA 1
ATOM 1839 C C . HIS A 1 232 ? 4.576 -5.213 19.444 1.00 96.56 232 HIS A C 1
ATOM 1841 O O . HIS A 1 232 ? 4.976 -6.365 19.615 1.00 96.56 232 HIS A O 1
ATOM 1847 N N . VAL A 1 233 ? 4.590 -4.628 18.244 1.00 95.00 233 VAL A N 1
ATOM 1848 C CA . VAL A 1 233 ? 5.030 -5.303 17.010 1.00 95.00 233 VAL A CA 1
ATOM 1849 C C . VAL A 1 233 ? 6.512 -5.676 17.108 1.00 95.00 233 VAL A C 1
ATOM 1851 O O . VAL A 1 233 ? 6.890 -6.799 16.773 1.00 95.00 233 VAL A O 1
ATOM 1854 N N . LEU A 1 234 ? 7.354 -4.787 17.647 1.00 93.94 234 LEU A N 1
ATOM 1855 C CA . LEU A 1 234 ? 8.770 -5.080 17.886 1.00 93.94 234 LEU A CA 1
ATOM 1856 C C . LEU A 1 234 ? 8.975 -6.231 18.869 1.00 93.94 234 LEU A C 1
ATOM 1858 O O . LEU A 1 234 ? 9.795 -7.121 18.621 1.00 93.94 234 LEU A O 1
ATOM 1862 N N . GLN A 1 235 ? 8.233 -6.240 19.975 1.00 93.81 235 GLN A N 1
ATOM 1863 C CA . GLN A 1 235 ? 8.324 -7.308 20.962 1.00 93.81 235 GLN A CA 1
ATOM 1864 C C . GLN A 1 235 ? 7.898 -8.648 20.360 1.00 93.81 235 GLN A C 1
ATOM 1866 O O . GLN A 1 235 ? 8.625 -9.634 20.482 1.00 93.81 235 GLN A O 1
ATOM 1871 N N . ARG A 1 236 ? 6.773 -8.681 19.638 1.00 91.88 236 ARG A N 1
ATOM 1872 C CA . ARG A 1 236 ? 6.308 -9.896 18.961 1.00 91.88 236 ARG A CA 1
ATOM 1873 C C . ARG A 1 236 ? 7.286 -10.390 17.905 1.00 91.88 236 ARG A C 1
ATOM 1875 O O . ARG A 1 236 ? 7.550 -11.593 17.832 1.00 91.88 236 ARG A O 1
ATOM 1882 N N . HIS A 1 237 ? 7.900 -9.476 17.158 1.00 88.12 237 HIS A N 1
ATOM 1883 C CA . HIS A 1 237 ? 8.955 -9.820 16.216 1.00 88.12 237 HIS A CA 1
ATOM 1884 C C . HIS A 1 237 ? 10.128 -10.518 16.923 1.00 88.12 237 HIS A C 1
ATOM 1886 O O . HIS A 1 237 ? 10.519 -11.616 16.520 1.00 88.12 237 HIS A O 1
ATOM 1892 N N . ARG A 1 238 ? 10.635 -9.954 18.028 1.00 88.19 238 ARG A N 1
ATOM 1893 C CA . ARG A 1 238 ? 11.718 -10.554 18.832 1.00 88.19 238 ARG A CA 1
ATOM 1894 C C . ARG A 1 238 ? 11.338 -11.920 19.412 1.00 88.19 238 ARG A C 1
ATOM 1896 O O . ARG A 1 238 ? 12.139 -12.861 19.359 1.00 88.19 238 ARG A O 1
ATOM 1903 N N . ASP A 1 239 ? 10.118 -12.055 19.921 1.00 85.69 239 ASP A N 1
ATOM 1904 C CA . ASP A 1 239 ? 9.617 -13.310 20.489 1.00 85.69 239 ASP A CA 1
ATOM 1905 C C . ASP A 1 239 ? 9.539 -14.403 19.419 1.00 85.69 239 ASP A C 1
ATOM 1907 O O . ASP A 1 239 ? 9.981 -15.538 19.638 1.00 85.69 239 ASP A O 1
ATOM 1911 N N . SER A 1 240 ? 9.046 -14.047 18.230 1.00 78.00 240 SER A N 1
ATOM 1912 C CA . SER A 1 240 ? 8.950 -14.961 17.095 1.00 78.00 240 SER A CA 1
ATOM 1913 C C . SER A 1 240 ? 10.331 -15.446 16.641 1.00 78.00 240 SER A C 1
ATOM 1915 O O . SER A 1 240 ? 10.514 -16.647 16.432 1.00 78.00 240 SER A O 1
ATOM 1917 N N . GLN A 1 241 ? 11.338 -14.565 16.579 1.00 72.75 241 GLN A N 1
ATOM 1918 C CA . GLN A 1 241 ? 12.711 -14.951 16.243 1.00 72.75 241 GLN A CA 1
ATOM 1919 C C . GLN A 1 241 ? 13.331 -15.870 17.304 1.00 72.75 241 GLN A C 1
ATOM 1921 O O . GLN A 1 241 ? 13.986 -16.866 16.979 1.00 72.75 241 GLN A O 1
ATOM 1926 N N . THR A 1 242 ? 13.088 -15.587 18.584 1.00 65.50 242 THR A N 1
ATOM 1927 C CA . THR A 1 242 ? 13.620 -16.385 19.699 1.00 65.50 242 THR A CA 1
ATOM 1928 C C . THR A 1 242 ? 13.018 -17.792 19.713 1.00 65.50 242 THR A C 1
ATOM 1930 O O . THR A 1 242 ? 13.744 -18.785 19.792 1.00 65.50 242 THR A O 1
ATOM 1933 N N . GLN A 1 243 ? 11.697 -17.911 19.555 1.00 60.34 243 GLN A N 1
ATOM 1934 C CA . GLN A 1 243 ? 11.036 -19.215 19.469 1.00 60.34 243 GLN A CA 1
ATOM 1935 C C . GLN A 1 243 ? 11.486 -19.991 18.225 1.00 60.34 243 GLN A C 1
ATOM 1937 O O . GLN A 1 243 ? 11.771 -21.188 18.306 1.00 60.34 243 GLN A O 1
ATOM 1942 N N . ARG A 1 244 ? 11.638 -19.322 17.079 1.00 58.22 244 ARG A N 1
ATOM 1943 C CA . ARG A 1 244 ? 11.989 -19.976 15.810 1.00 58.22 244 ARG A CA 1
ATOM 1944 C C . ARG A 1 244 ? 13.467 -20.380 15.725 1.00 58.22 244 ARG A C 1
ATOM 1946 O O . ARG A 1 244 ? 13.751 -21.444 15.184 1.00 58.22 244 ARG A O 1
ATOM 1953 N N . SER A 1 245 ? 14.392 -19.647 16.352 1.00 52.72 245 SER A N 1
ATOM 1954 C CA . SER A 1 245 ? 15.803 -20.068 16.502 1.00 52.72 245 SER A CA 1
ATOM 1955 C C . SER A 1 245 ? 15.979 -21.283 17.431 1.00 52.72 245 SER A C 1
ATOM 1957 O O . SER A 1 245 ? 16.954 -22.034 17.319 1.00 52.72 245 SER A O 1
ATOM 1959 N N . SER A 1 246 ? 15.019 -21.525 18.332 1.00 44.41 246 SER A N 1
ATOM 1960 C CA . SER A 1 246 ? 14.970 -22.737 19.161 1.00 44.41 246 SER A CA 1
ATOM 1961 C C . SER A 1 246 ? 14.387 -23.948 18.416 1.00 44.41 246 SER A C 1
ATOM 1963 O O . SER A 1 246 ? 14.884 -25.061 18.582 1.00 44.41 246 SER A O 1
ATOM 1965 N N . ILE A 1 247 ? 13.402 -23.734 17.531 1.00 45.50 247 ILE A N 1
ATOM 1966 C CA . ILE A 1 247 ? 12.764 -24.787 16.718 1.00 45.50 247 ILE A CA 1
ATOM 1967 C C . ILE A 1 247 ? 13.644 -25.193 15.528 1.00 45.50 247 ILE A C 1
ATOM 1969 O O . ILE A 1 247 ? 13.735 -26.381 15.222 1.00 45.50 247 ILE A O 1
ATOM 1973 N N . ALA A 1 248 ? 14.373 -24.251 14.918 1.00 42.97 248 ALA A N 1
ATOM 1974 C CA . ALA A 1 248 ? 15.332 -24.530 13.843 1.00 42.97 248 ALA A CA 1
ATOM 1975 C C . ALA A 1 248 ? 16.477 -25.473 14.270 1.00 42.97 248 ALA A C 1
ATOM 1977 O O . ALA A 1 248 ? 17.156 -26.035 13.416 1.00 42.97 248 ALA A O 1
ATOM 1978 N N . ARG A 1 249 ? 16.672 -25.699 15.580 1.00 41.78 249 ARG A N 1
ATOM 1979 C CA . ARG A 1 249 ? 17.589 -26.726 16.098 1.00 41.78 249 ARG A CA 1
ATOM 1980 C C . ARG A 1 249 ? 17.016 -28.150 16.081 1.00 41.78 249 ARG A C 1
ATOM 1982 O O . ARG A 1 249 ? 17.808 -29.080 16.164 1.00 41.78 249 ARG A O 1
ATOM 1989 N N . ASN A 1 250 ? 15.695 -28.337 15.955 1.00 34.16 250 ASN A N 1
ATOM 1990 C CA . ASN A 1 250 ? 15.036 -29.635 16.170 1.00 34.16 250 ASN A CA 1
ATOM 1991 C C . ASN A 1 250 ? 14.005 -30.075 15.102 1.00 34.16 250 ASN A C 1
ATOM 1993 O O . ASN A 1 250 ? 13.455 -31.165 15.249 1.00 34.16 250 ASN A O 1
ATOM 1997 N N . TRP A 1 251 ? 13.724 -29.308 14.039 1.00 28.67 251 TRP A N 1
ATOM 1998 C CA . TRP A 1 251 ? 12.791 -29.741 12.979 1.00 28.67 251 TRP A CA 1
ATOM 1999 C C . TRP A 1 251 ? 13.119 -29.108 11.612 1.00 28.67 251 TRP A C 1
ATOM 2001 O O . TRP A 1 251 ? 13.575 -27.962 11.595 1.00 28.67 251 TRP A O 1
ATOM 2011 N N . PRO A 1 252 ? 12.895 -29.793 10.467 1.00 31.11 252 PRO A N 1
ATOM 2012 C CA . PRO A 1 252 ? 13.112 -29.202 9.147 1.00 31.11 252 PRO A CA 1
ATOM 2013 C C . PRO A 1 252 ? 12.244 -27.954 8.963 1.00 31.11 252 PRO A C 1
ATOM 2015 O O . PRO A 1 252 ? 11.071 -27.954 9.344 1.00 31.11 252 PRO A O 1
ATOM 2018 N N . GLN A 1 253 ? 12.828 -26.897 8.393 1.00 36.62 253 GLN A N 1
ATOM 2019 C CA . GLN A 1 253 ? 12.122 -25.655 8.072 1.00 36.62 253 GLN A CA 1
ATOM 2020 C C . GLN A 1 253 ? 10.884 -25.952 7.204 1.00 36.62 253 GLN A C 1
ATOM 2022 O O . GLN A 1 253 ? 10.941 -26.856 6.365 1.00 36.62 253 GLN A O 1
ATOM 2027 N N . PRO A 1 254 ? 9.766 -25.219 7.379 1.00 30.02 254 PRO A N 1
ATOM 2028 C CA . PRO A 1 254 ? 8.665 -25.289 6.426 1.00 30.02 254 PRO A CA 1
ATOM 2029 C C . PRO A 1 254 ? 9.213 -24.963 5.035 1.00 30.02 254 PRO A C 1
ATOM 2031 O O . PRO A 1 254 ? 10.043 -24.063 4.902 1.00 30.02 254 PRO A O 1
ATOM 2034 N N . ALA A 1 255 ? 8.794 -25.749 4.040 1.00 27.23 255 ALA A N 1
ATOM 2035 C CA . ALA A 1 255 ? 9.350 -25.727 2.694 1.00 27.23 255 ALA A CA 1
ATOM 2036 C C . ALA A 1 255 ? 9.478 -24.290 2.179 1.00 27.23 255 ALA A C 1
ATOM 2038 O O . ALA A 1 255 ? 8.482 -23.595 1.962 1.00 27.23 255 ALA A O 1
ATOM 2039 N N . ARG A 1 256 ? 10.727 -23.856 1.987 1.00 34.31 256 ARG A N 1
ATOM 2040 C CA . ARG A 1 256 ? 11.026 -22.699 1.154 1.00 34.31 256 ARG A CA 1
ATOM 2041 C C . ARG A 1 256 ? 10.496 -23.026 -0.239 1.00 34.31 256 ARG A C 1
ATOM 2043 O O . ARG A 1 256 ? 10.585 -24.169 -0.682 1.00 34.31 256 ARG A O 1
ATOM 2050 N N . ILE A 1 257 ? 10.011 -22.026 -0.967 1.00 37.09 257 ILE A N 1
ATOM 2051 C CA . ILE A 1 257 ? 9.585 -22.176 -2.373 1.00 37.09 257 ILE A CA 1
ATOM 2052 C C . ILE A 1 257 ? 10.777 -22.557 -3.299 1.00 37.09 257 ILE A C 1
ATOM 2054 O O . ILE A 1 257 ? 10.624 -22.650 -4.510 1.00 37.09 257 ILE A O 1
ATOM 2058 N N . SER A 1 258 ? 11.963 -22.850 -2.750 1.00 33.59 258 SER A N 1
ATOM 2059 C CA . SER A 1 258 ? 13.196 -23.134 -3.487 1.00 33.59 258 SER A CA 1
ATOM 2060 C C . SER A 1 258 ? 13.822 -24.520 -3.266 1.00 33.59 258 SER A C 1
ATOM 2062 O O . SER A 1 258 ? 14.889 -24.763 -3.821 1.00 33.59 258 SER A O 1
ATOM 2064 N N . ASP A 1 259 ? 13.247 -25.442 -2.487 1.00 27.97 259 ASP A N 1
ATOM 2065 C CA . ASP A 1 259 ? 13.963 -26.696 -2.193 1.00 27.97 259 ASP A CA 1
ATOM 2066 C C . ASP A 1 259 ? 13.742 -27.789 -3.257 1.00 27.97 259 ASP A C 1
ATOM 2068 O O . ASP A 1 259 ? 12.718 -28.472 -3.283 1.00 27.97 259 ASP A O 1
ATOM 2072 N N . ASN A 1 260 ? 14.773 -28.015 -4.080 1.00 28.22 260 ASN A N 1
ATOM 2073 C CA . ASN A 1 260 ? 15.082 -29.315 -4.684 1.00 28.22 260 ASN A CA 1
ATOM 2074 C C . ASN A 1 260 ? 16.539 -29.697 -4.303 1.00 28.22 260 ASN A C 1
ATOM 2076 O O . ASN A 1 260 ? 17.387 -28.806 -4.243 1.00 28.22 260 ASN A O 1
ATOM 2080 N N . PRO A 1 261 ? 16.859 -30.970 -3.980 1.00 29.70 261 PRO A N 1
ATOM 2081 C CA . PRO A 1 261 ? 18.009 -31.308 -3.135 1.00 29.70 261 PRO A CA 1
ATOM 2082 C C . PRO A 1 261 ? 19.263 -31.786 -3.893 1.00 29.70 261 PRO A C 1
ATOM 2084 O O . PRO A 1 261 ? 19.146 -32.364 -4.971 1.00 29.70 261 PRO A O 1
ATOM 2087 N N . ALA A 1 262 ? 20.416 -31.661 -3.206 1.00 26.19 262 ALA A N 1
ATOM 2088 C CA . ALA A 1 262 ? 21.741 -32.319 -3.364 1.00 26.19 262 ALA A CA 1
ATOM 2089 C C . ALA A 1 262 ? 22.889 -31.318 -3.647 1.00 26.19 262 ALA A C 1
ATOM 2091 O O . ALA A 1 262 ? 22.742 -30.454 -4.493 1.00 26.19 262 ALA A O 1
ATOM 2092 N N . SER A 1 263 ? 24.082 -31.361 -3.036 1.00 27.22 263 SER A N 1
ATOM 2093 C CA . SER A 1 263 ? 24.666 -32.227 -1.998 1.00 27.22 263 SER A CA 1
ATOM 2094 C C . SER A 1 263 ? 26.021 -31.657 -1.501 1.00 27.22 263 SER A C 1
ATOM 2096 O O . SER A 1 263 ? 26.839 -31.246 -2.313 1.00 27.22 263 SER A O 1
ATOM 2098 N N . SER A 1 264 ? 26.253 -31.744 -0.181 1.00 25.56 264 SER A N 1
ATOM 2099 C CA . SER A 1 264 ? 27.498 -32.107 0.552 1.00 25.56 264 SER A CA 1
ATOM 2100 C C . SER A 1 264 ? 28.853 -31.355 0.404 1.00 25.56 264 SER A C 1
ATOM 2102 O O . SER A 1 264 ? 29.559 -31.531 -0.581 1.00 25.56 264 SER A O 1
ATOM 2104 N N . GLN A 1 265 ? 29.289 -30.815 1.563 1.00 23.89 265 GLN A N 1
ATOM 2105 C CA . GLN A 1 265 ? 30.599 -30.960 2.264 1.00 23.89 265 GLN A CA 1
ATOM 2106 C C . GLN A 1 265 ? 31.728 -29.890 2.151 1.00 23.89 265 GLN A C 1
ATOM 2108 O O . GLN A 1 265 ? 32.256 -29.593 1.089 1.00 23.89 265 GLN A O 1
ATOM 2113 N N . SER A 1 266 ? 32.096 -29.383 3.345 1.00 25.50 266 SER A N 1
ATOM 2114 C CA . SER A 1 266 ? 33.109 -28.391 3.810 1.00 25.50 266 SER A CA 1
ATOM 2115 C C . SER A 1 266 ? 34.565 -28.966 3.870 1.00 25.50 266 SER A C 1
ATOM 2117 O O . SER A 1 266 ? 34.706 -30.086 3.378 1.00 25.50 266 SER A O 1
ATOM 2119 N N . PRO A 1 267 ? 35.629 -28.393 4.536 1.00 31.28 267 PRO A N 1
ATOM 2120 C CA . PRO A 1 267 ? 35.769 -27.171 5.387 1.00 31.28 267 PRO A CA 1
ATOM 2121 C C . PRO A 1 267 ? 37.158 -26.411 5.391 1.00 31.28 267 PRO A C 1
ATOM 2123 O O . PRO A 1 267 ? 38.130 -26.841 4.781 1.00 31.28 267 PRO A O 1
ATOM 2126 N N . THR A 1 268 ? 37.265 -25.368 6.252 1.00 24.78 268 THR A N 1
ATOM 2127 C CA . THR A 1 268 ? 38.464 -24.766 6.944 1.00 24.78 268 THR A CA 1
ATOM 2128 C C . THR A 1 268 ? 39.332 -23.724 6.198 1.00 24.78 268 THR A C 1
ATOM 2130 O O . THR A 1 268 ? 39.599 -23.909 5.024 1.00 24.78 268 THR A O 1
ATOM 2133 N N . GLY A 1 269 ? 39.869 -22.631 6.780 1.00 24.73 269 GLY A N 1
ATOM 2134 C CA . GLY A 1 269 ? 39.832 -22.041 8.133 1.00 24.73 269 GLY A CA 1
ATOM 2135 C C . GLY A 1 269 ? 40.793 -20.822 8.310 1.00 24.73 269 GLY A C 1
ATOM 2136 O O . GLY A 1 269 ? 41.694 -20.633 7.504 1.00 24.73 269 GLY A O 1
ATOM 2137 N N . ASN A 1 270 ? 40.595 -20.070 9.413 1.00 24.28 270 ASN A N 1
ATOM 2138 C CA . ASN A 1 270 ? 41.509 -19.223 10.235 1.00 24.28 270 ASN A CA 1
ATOM 2139 C C . ASN A 1 270 ? 42.277 -17.967 9.699 1.00 24.28 270 ASN A C 1
ATOM 2141 O O . ASN A 1 270 ? 43.337 -18.107 9.106 1.00 24.28 270 ASN A O 1
ATOM 2145 N N . GLY A 1 271 ? 41.898 -16.759 10.187 1.00 25.00 271 GLY A N 1
ATOM 2146 C CA . GLY A 1 271 ? 42.635 -16.019 11.256 1.00 25.00 271 GLY A CA 1
ATOM 2147 C C . GLY A 1 271 ? 43.482 -14.736 10.973 1.00 25.00 271 GLY A C 1
ATOM 2148 O O . GLY A 1 271 ? 44.620 -14.875 10.557 1.00 25.00 271 GLY A O 1
ATOM 2149 N N . TYR A 1 272 ? 42.965 -13.554 11.410 1.00 24.80 272 TYR A N 1
ATOM 2150 C CA . TYR A 1 272 ? 43.571 -12.354 12.100 1.00 24.80 272 TYR A CA 1
ATOM 2151 C C . TYR A 1 272 ? 44.845 -11.603 11.568 1.00 24.80 272 TYR A C 1
ATOM 2153 O O . TYR A 1 272 ? 45.699 -12.236 10.962 1.00 24.80 272 TYR A O 1
ATOM 2161 N N . PRO A 1 273 ? 45.182 -10.347 12.007 1.00 33.53 273 PRO A N 1
ATOM 2162 C CA . PRO A 1 273 ? 44.394 -9.125 12.307 1.00 33.53 273 PRO A CA 1
ATOM 2163 C C . PRO A 1 273 ? 45.033 -7.756 11.857 1.00 33.53 273 PRO A C 1
ATOM 2165 O O . PRO A 1 273 ? 46.224 -7.650 11.581 1.00 33.53 273 PRO A O 1
ATOM 2168 N N . SER A 1 274 ? 44.248 -6.674 12.031 1.00 29.39 274 SER A N 1
ATOM 2169 C CA . SER A 1 274 ? 44.610 -5.306 12.511 1.00 29.39 274 SER A CA 1
ATOM 2170 C C . SER A 1 274 ? 45.150 -4.209 11.567 1.00 29.39 274 SER A C 1
ATOM 2172 O O . SER A 1 274 ? 46.152 -4.402 10.888 1.00 29.39 274 SER A O 1
ATOM 2174 N N . GLY A 1 275 ? 44.565 -2.993 11.669 1.00 23.92 275 GLY A N 1
ATOM 2175 C CA . GLY A 1 275 ? 45.269 -1.756 11.278 1.00 23.92 275 GLY A CA 1
ATOM 2176 C C . GLY A 1 275 ? 44.522 -0.434 10.985 1.00 23.92 275 GLY A C 1
ATOM 2177 O O . GLY A 1 275 ? 44.962 0.265 10.091 1.00 23.92 275 GLY A O 1
ATOM 2178 N N . GLY A 1 276 ? 43.473 -0.047 11.725 1.00 25.11 276 GLY A N 1
ATOM 2179 C CA . GLY A 1 276 ? 43.186 1.355 12.123 1.00 25.11 276 GLY A CA 1
ATOM 2180 C C . GLY A 1 276 ? 42.938 2.486 11.095 1.00 25.11 276 GLY A C 1
ATOM 2181 O O . GLY A 1 276 ? 43.871 3.174 10.699 1.00 25.11 276 GLY A O 1
ATOM 2182 N N . GLY A 1 277 ? 41.658 2.871 10.955 1.00 24.73 277 GLY A N 1
ATOM 2183 C CA . GLY A 1 277 ? 41.203 4.213 11.362 1.00 24.73 277 GLY A CA 1
ATOM 2184 C C . GLY A 1 277 ? 40.524 5.109 10.317 1.00 24.73 277 GLY A C 1
ATOM 2185 O O . GLY A 1 277 ? 41.203 5.817 9.588 1.00 24.73 277 GLY A O 1
ATOM 2186 N N . THR A 1 278 ? 39.194 5.257 10.393 1.00 25.94 278 THR A N 1
ATOM 2187 C CA . THR A 1 278 ? 38.542 6.546 10.733 1.00 25.94 278 THR A CA 1
ATOM 2188 C C . THR A 1 278 ? 37.078 6.332 11.139 1.00 25.94 278 THR A C 1
ATOM 2190 O O . THR A 1 278 ? 36.392 5.461 10.619 1.00 25.94 278 THR A O 1
ATOM 2193 N N . GLN A 1 279 ? 36.642 7.079 12.155 1.00 28.11 279 GLN A N 1
ATOM 2194 C CA . GLN A 1 279 ? 35.379 6.914 12.875 1.00 28.11 279 GLN A CA 1
ATOM 2195 C C . GLN A 1 279 ? 34.225 7.706 12.242 1.00 28.11 279 GLN A C 1
ATOM 2197 O O . GLN A 1 279 ? 34.372 8.898 11.984 1.00 28.11 279 GLN A O 1
ATOM 2202 N N . ALA A 1 280 ? 33.053 7.072 12.156 1.00 26.89 280 ALA A N 1
ATOM 2203 C CA . ALA A 1 280 ? 31.734 7.699 12.237 1.00 26.89 280 ALA A CA 1
ATOM 2204 C C . ALA A 1 280 ? 30.793 6.716 12.967 1.00 26.89 280 ALA A C 1
ATOM 2206 O O . ALA A 1 280 ? 30.840 5.513 12.720 1.00 26.89 280 ALA A O 1
ATOM 2207 N N . ALA A 1 281 ? 30.025 7.202 13.943 1.00 24.73 281 ALA A N 1
ATOM 2208 C CA . ALA A 1 281 ? 29.245 6.367 14.863 1.00 24.73 281 ALA A CA 1
ATOM 2209 C C . ALA A 1 281 ? 28.001 5.738 14.183 1.00 24.73 281 ALA A C 1
ATOM 2211 O O . ALA A 1 281 ? 27.288 6.467 13.491 1.00 24.73 281 ALA A O 1
ATOM 2212 N N . PRO A 1 282 ? 27.704 4.434 14.388 1.00 27.06 282 PRO A N 1
ATOM 2213 C CA . PRO A 1 282 ? 26.624 3.728 13.697 1.00 27.06 282 PRO A CA 1
ATOM 2214 C C . PRO A 1 282 ? 25.308 3.698 14.495 1.00 27.06 282 PRO A C 1
ATOM 2216 O O . PRO A 1 282 ? 25.308 3.614 15.724 1.00 27.06 282 PRO A O 1
ATOM 2219 N N . ALA A 1 283 ? 24.183 3.677 13.778 1.00 26.33 283 ALA A N 1
ATOM 2220 C CA . ALA A 1 283 ? 22.941 3.048 14.232 1.00 26.33 283 ALA A CA 1
ATOM 2221 C C . ALA A 1 283 ? 22.936 1.587 13.730 1.00 26.33 283 ALA A C 1
ATOM 2223 O O . ALA A 1 283 ? 23.395 1.356 12.610 1.00 26.33 283 ALA A O 1
ATOM 2224 N N . PRO A 1 284 ? 22.460 0.592 14.503 1.00 29.64 284 PRO A N 1
ATOM 2225 C CA . PRO A 1 284 ? 22.427 -0.792 14.054 1.00 29.64 284 PRO A CA 1
ATOM 2226 C C . PRO A 1 284 ? 21.244 -0.993 13.101 1.00 29.64 284 PRO A C 1
ATOM 2228 O O . PRO A 1 284 ? 20.113 -1.201 13.518 1.00 29.64 284 PRO A O 1
ATOM 2231 N N . VAL A 1 285 ? 21.526 -0.914 11.808 1.00 28.42 285 VAL A N 1
ATOM 2232 C CA . VAL A 1 285 ? 20.765 -1.578 10.749 1.00 28.42 285 VAL A CA 1
ATOM 2233 C C . VAL A 1 285 ? 21.809 -2.404 10.019 1.00 28.42 285 VAL A C 1
ATOM 2235 O O . VAL A 1 285 ? 22.897 -1.893 9.742 1.00 28.42 285 VAL A O 1
ATOM 2238 N N . ALA A 1 286 ? 21.512 -3.662 9.709 1.00 26.72 286 ALA A N 1
ATOM 2239 C CA . ALA A 1 286 ? 22.275 -4.403 8.713 1.00 26.72 286 ALA A CA 1
ATOM 2240 C C . ALA A 1 286 ? 21.991 -3.782 7.332 1.00 26.72 286 ALA A C 1
ATOM 2242 O O . ALA A 1 286 ? 21.284 -4.339 6.501 1.00 26.72 286 ALA A O 1
ATOM 2243 N N . LEU A 1 287 ? 22.498 -2.566 7.124 1.00 28.44 287 LEU A N 1
ATOM 2244 C CA . LEU A 1 287 ? 22.850 -2.059 5.817 1.00 28.44 287 LEU A CA 1
ATOM 2245 C C . LEU A 1 287 ? 23.918 -3.016 5.306 1.00 28.44 287 LEU A C 1
ATOM 2247 O O . LEU A 1 287 ? 24.955 -3.174 5.953 1.00 28.44 287 LEU A O 1
ATOM 2251 N N . ALA A 1 288 ? 23.719 -3.578 4.122 1.00 29.58 288 ALA A N 1
ATOM 2252 C CA . ALA A 1 288 ? 24.870 -3.808 3.275 1.00 29.58 288 ALA A CA 1
ATOM 2253 C C . ALA A 1 288 ? 25.473 -2.421 2.960 1.00 29.58 288 ALA A C 1
ATOM 2255 O O . ALA A 1 288 ? 25.290 -1.867 1.882 1.00 29.58 288 ALA A O 1
ATOM 2256 N N . ILE A 1 289 ? 26.233 -1.851 3.910 1.00 31.94 289 ILE A N 1
ATOM 2257 C CA . ILE A 1 289 ? 27.549 -1.342 3.536 1.00 31.94 289 ILE A CA 1
ATOM 2258 C C . ILE A 1 289 ? 28.121 -2.513 2.756 1.00 31.94 289 ILE A C 1
ATOM 2260 O O . ILE A 1 289 ? 28.056 -3.634 3.263 1.00 31.94 289 ILE A O 1
ATOM 2264 N N . ALA A 1 290 ? 28.554 -2.297 1.516 1.00 36.16 290 ALA A N 1
ATOM 2265 C CA . ALA A 1 290 ? 29.389 -3.276 0.851 1.00 36.16 290 ALA A CA 1
ATOM 2266 C C . ALA A 1 290 ? 30.485 -3.632 1.859 1.00 36.16 290 ALA A C 1
ATOM 2268 O O . ALA A 1 290 ? 31.411 -2.847 2.058 1.00 36.16 290 ALA A O 1
ATOM 2269 N N . GLU A 1 291 ? 30.320 -4.741 2.590 1.00 29.78 291 GLU A N 1
ATOM 2270 C CA . GLU A 1 291 ? 31.392 -5.282 3.392 1.00 29.78 291 GLU A CA 1
ATOM 2271 C C . GLU A 1 291 ? 32.524 -5.382 2.386 1.00 29.78 291 GLU A C 1
ATOM 2273 O O . GLU A 1 291 ? 32.313 -5.857 1.261 1.00 29.78 291 GLU A O 1
ATOM 2278 N N . GLU A 1 292 ? 33.689 -4.833 2.728 1.00 32.81 292 GLU A N 1
ATOM 2279 C CA . GLU A 1 292 ? 34.912 -5.151 2.014 1.00 32.81 292 GLU A CA 1
ATOM 2280 C C . GLU A 1 292 ? 35.063 -6.669 2.108 1.00 32.81 292 GLU A C 1
ATOM 2282 O O . GLU A 1 292 ? 35.719 -7.204 3.000 1.00 32.81 292 GLU A O 1
ATOM 2287 N N . ARG A 1 293 ? 34.405 -7.387 1.192 1.00 35.88 293 ARG A N 1
ATOM 2288 C CA . ARG A 1 293 ? 34.708 -8.766 0.888 1.00 35.88 293 ARG A CA 1
ATOM 2289 C C . ARG A 1 293 ? 36.188 -8.732 0.594 1.00 35.88 293 ARG A C 1
ATOM 2291 O O . ARG A 1 293 ? 36.618 -8.017 -0.322 1.00 35.88 293 ARG A O 1
ATOM 2298 N N . LEU A 1 294 ? 36.941 -9.487 1.394 1.00 35.19 294 LEU A N 1
ATOM 2299 C CA . LEU A 1 294 ? 38.296 -9.894 1.055 1.00 35.19 294 LEU A CA 1
ATOM 2300 C C . LEU A 1 294 ? 38.303 -10.181 -0.447 1.00 35.19 294 LEU A C 1
ATOM 2302 O O . LEU A 1 294 ? 37.398 -10.851 -0.943 1.00 35.19 294 LEU A O 1
ATOM 2306 N N . GLU A 1 295 ? 39.276 -9.648 -1.182 1.00 42.09 295 GLU A N 1
ATOM 2307 C CA . GLU A 1 295 ? 39.361 -9.775 -2.648 1.00 42.09 295 GLU A CA 1
ATOM 2308 C C . GLU A 1 295 ? 39.187 -11.223 -3.152 1.00 42.09 295 GLU A C 1
ATOM 2310 O O . GLU A 1 295 ? 38.802 -11.437 -4.297 1.00 42.09 295 GLU A O 1
ATOM 2315 N N . SER A 1 296 ? 39.397 -12.212 -2.277 1.00 36.88 296 SER A N 1
ATOM 2316 C CA . SER A 1 296 ? 39.172 -13.641 -2.492 1.00 36.88 296 SER A CA 1
ATOM 2317 C C . SER A 1 296 ? 37.708 -14.116 -2.527 1.00 36.88 296 SER A C 1
ATOM 2319 O O . SER A 1 296 ? 37.479 -15.238 -2.965 1.00 36.88 296 SER A O 1
ATOM 2321 N N . GLU A 1 297 ? 36.733 -13.329 -2.061 1.00 39.97 297 GLU A N 1
ATOM 2322 C CA . GLU A 1 297 ? 35.298 -13.685 -2.019 1.00 39.97 297 GLU A CA 1
ATOM 2323 C C . GLU A 1 297 ? 34.431 -12.863 -2.982 1.00 39.97 297 GLU A C 1
ATOM 2325 O O . GLU A 1 297 ? 33.215 -13.062 -3.055 1.00 39.97 297 GLU A O 1
ATOM 2330 N N . ARG A 1 298 ? 35.027 -11.931 -3.738 1.00 47.28 298 ARG A N 1
ATOM 2331 C CA . ARG A 1 298 ? 34.285 -11.249 -4.799 1.00 47.28 298 ARG A CA 1
ATOM 2332 C C . ARG A 1 298 ? 33.877 -12.296 -5.843 1.00 47.28 298 ARG A C 1
ATOM 2334 O O . ARG A 1 298 ? 34.754 -13.008 -6.344 1.00 47.28 298 ARG A O 1
ATOM 2341 N N . PRO A 1 299 ? 32.577 -12.429 -6.168 1.00 52.56 299 PRO A N 1
AT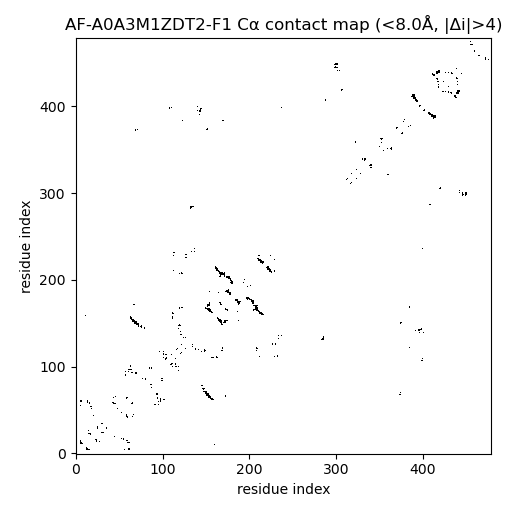OM 2342 C CA . PRO A 1 299 ? 32.172 -13.243 -7.304 1.00 52.56 299 PRO A CA 1
ATOM 2343 C C . PRO A 1 299 ? 32.923 -12.757 -8.547 1.00 52.56 299 PRO A C 1
ATOM 2345 O O . PRO A 1 299 ? 33.343 -11.599 -8.616 1.00 52.56 299 PRO A O 1
ATOM 2348 N N . LYS A 1 300 ? 33.155 -13.657 -9.510 1.00 51.75 300 LYS A N 1
ATOM 2349 C CA . LYS A 1 300 ? 33.874 -13.296 -10.739 1.00 51.75 300 LYS A CA 1
ATOM 2350 C C . LYS A 1 300 ? 33.250 -12.028 -11.344 1.00 51.75 300 LYS A C 1
ATOM 2352 O O . LYS A 1 300 ? 32.022 -11.983 -11.419 1.00 51.75 300 LYS A O 1
ATOM 2357 N N . PRO A 1 301 ? 34.062 -11.046 -11.786 1.00 56.00 301 PRO A N 1
ATOM 2358 C CA . PRO A 1 301 ? 33.547 -9.804 -12.347 1.00 56.00 301 PRO A CA 1
ATOM 2359 C C . PRO A 1 301 ? 32.564 -10.112 -13.468 1.00 56.00 301 PRO A C 1
ATOM 2361 O O . PRO A 1 301 ? 32.884 -10.872 -14.394 1.00 56.00 301 PRO A O 1
ATOM 2364 N N . PHE A 1 302 ? 31.368 -9.543 -13.378 1.00 61.16 302 PHE A N 1
ATOM 2365 C CA . PHE A 1 302 ? 30.386 -9.688 -14.436 1.00 61.16 302 PHE A CA 1
ATOM 2366 C C . PHE A 1 302 ? 30.931 -8.977 -15.681 1.00 61.16 302 PHE A C 1
ATOM 2368 O O . PHE A 1 302 ? 31.264 -7.798 -15.625 1.00 61.16 302 PHE A O 1
ATOM 2375 N N . THR A 1 303 ? 31.082 -9.686 -16.805 1.00 64.50 303 THR A N 1
ATOM 2376 C CA . THR A 1 303 ? 31.548 -9.062 -18.055 1.00 64.50 303 THR A CA 1
ATOM 2377 C C . THR A 1 303 ? 30.341 -8.523 -18.811 1.00 64.50 303 THR A C 1
ATOM 2379 O O . THR A 1 303 ? 29.577 -9.326 -19.352 1.00 64.50 303 THR A O 1
ATOM 2382 N N . PRO A 1 304 ? 30.144 -7.196 -18.884 1.00 66.06 304 PRO A N 1
ATOM 2383 C CA . PRO A 1 304 ? 28.922 -6.674 -19.457 1.00 66.06 304 PRO A CA 1
ATOM 2384 C C . PRO A 1 304 ? 28.877 -6.854 -20.975 1.00 66.06 304 PRO A C 1
ATOM 2386 O O . PRO A 1 304 ? 29.866 -6.556 -21.654 1.00 66.06 304 PRO A O 1
ATOM 2389 N N . PRO A 1 305 ? 27.741 -7.291 -21.546 1.00 65.38 305 PRO A N 1
ATOM 2390 C CA . PRO A 1 305 ? 27.656 -7.580 -22.975 1.00 65.38 305 PRO A CA 1
ATOM 2391 C C . PRO A 1 305 ? 27.774 -6.326 -23.851 1.00 65.38 305 PRO A C 1
ATOM 2393 O O . PRO A 1 305 ? 28.200 -6.425 -24.999 1.00 65.38 305 PRO A O 1
ATOM 2396 N N . TRP A 1 306 ? 27.476 -5.135 -23.320 1.00 68.62 306 TRP A N 1
ATOM 2397 C CA . TRP A 1 306 ? 27.611 -3.866 -24.048 1.00 68.62 306 TRP A CA 1
ATOM 2398 C C . TRP A 1 306 ? 29.062 -3.429 -24.282 1.00 68.62 306 TRP A C 1
ATOM 2400 O O . TRP A 1 306 ? 29.306 -2.560 -25.111 1.00 68.62 306 TRP A O 1
ATOM 2410 N N . ASN A 1 307 ? 30.041 -4.063 -23.629 1.00 66.69 307 ASN A N 1
ATOM 2411 C CA . ASN A 1 307 ? 31.455 -3.841 -23.939 1.00 66.69 307 ASN A CA 1
ATOM 2412 C C . ASN A 1 307 ? 31.917 -4.620 -25.184 1.00 66.69 307 ASN A C 1
ATOM 2414 O O . ASN A 1 307 ? 33.038 -4.421 -25.651 1.00 66.69 307 ASN A O 1
ATOM 2418 N N . ALA A 1 308 ? 31.083 -5.519 -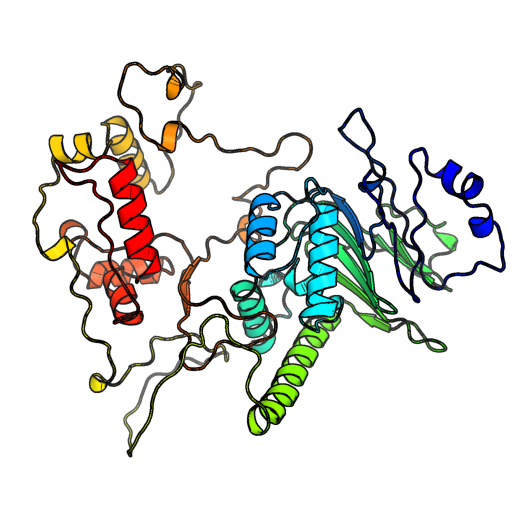25.722 1.00 64.00 308 ALA A N 1
ATOM 2419 C CA . ALA A 1 308 ? 31.451 -6.393 -26.834 1.00 64.00 308 ALA A CA 1
ATOM 2420 C C . ALA A 1 308 ? 31.215 -5.771 -28.222 1.00 64.00 308 ALA A C 1
ATOM 2422 O O . ALA A 1 308 ? 31.790 -6.244 -29.202 1.00 64.00 308 ALA A O 1
ATOM 2423 N N . THR A 1 309 ? 30.363 -4.746 -28.340 1.00 64.38 309 THR A N 1
ATOM 2424 C CA . THR A 1 309 ? 30.008 -4.135 -29.634 1.00 64.38 309 THR A CA 1
ATOM 2425 C C . THR A 1 309 ? 29.868 -2.620 -29.526 1.00 64.38 309 THR A C 1
ATOM 2427 O O . THR A 1 309 ? 29.017 -2.117 -28.801 1.00 64.38 309 THR A O 1
ATOM 2430 N N . ASP A 1 310 ? 30.677 -1.890 -30.296 1.00 69.62 310 ASP A N 1
ATOM 2431 C CA . ASP A 1 310 ? 30.591 -0.432 -30.400 1.00 69.62 310 ASP A CA 1
ATOM 2432 C C . ASP A 1 310 ? 29.465 -0.055 -31.376 1.00 69.62 310 ASP A C 1
ATOM 2434 O O . ASP A 1 310 ? 29.612 -0.165 -32.597 1.00 69.62 310 ASP A O 1
ATOM 2438 N N . THR A 1 311 ? 28.298 0.316 -30.841 1.00 73.19 311 THR A N 1
ATOM 2439 C CA . THR A 1 311 ? 27.162 0.768 -31.655 1.00 73.19 311 THR A CA 1
ATOM 2440 C C . THR A 1 311 ? 27.176 2.294 -31.735 1.00 73.19 311 THR A C 1
ATOM 2442 O O . THR A 1 311 ? 26.990 2.958 -30.715 1.00 73.19 311 THR A O 1
ATOM 2445 N N . PRO A 1 312 ? 27.332 2.897 -32.928 1.00 78.31 312 PRO A N 1
ATOM 2446 C CA . PRO A 1 312 ? 27.404 4.345 -33.041 1.00 78.31 312 PRO A CA 1
ATOM 2447 C C . PRO A 1 312 ? 26.068 4.990 -32.655 1.00 78.31 312 PRO A C 1
ATOM 2449 O O . PRO A 1 312 ? 25.008 4.649 -33.195 1.00 78.31 312 PRO A O 1
ATOM 2452 N N . ILE A 1 313 ? 26.129 5.992 -31.776 1.00 82.75 313 ILE A N 1
ATOM 2453 C CA . ILE A 1 313 ? 24.992 6.853 -31.443 1.00 82.75 313 ILE A CA 1
ATOM 2454 C C . ILE A 1 313 ? 24.808 7.856 -32.589 1.00 82.75 313 ILE A C 1
ATOM 2456 O O . ILE A 1 313 ? 25.455 8.899 -32.650 1.00 82.75 313 ILE A O 1
ATOM 2460 N N . ASN A 1 314 ? 23.950 7.512 -33.548 1.00 87.38 314 ASN A N 1
ATOM 2461 C CA . ASN A 1 314 ? 23.631 8.354 -34.698 1.00 87.38 314 ASN A CA 1
ATOM 2462 C C . ASN A 1 314 ? 22.119 8.376 -34.961 1.00 87.38 314 ASN A C 1
ATOM 2464 O O . ASN A 1 314 ? 21.351 7.625 -34.359 1.00 87.38 314 ASN A O 1
ATOM 2468 N N . ALA A 1 315 ? 21.690 9.227 -35.895 1.00 88.19 315 ALA A N 1
ATOM 2469 C CA . ALA A 1 315 ? 20.275 9.408 -36.203 1.00 88.19 315 ALA A CA 1
ATOM 2470 C C . ALA A 1 315 ? 19.568 8.116 -36.651 1.00 88.19 315 ALA A C 1
ATOM 2472 O O . ALA A 1 315 ? 18.391 7.957 -36.350 1.00 88.19 315 ALA A O 1
ATOM 2473 N N . ALA A 1 316 ? 20.256 7.196 -37.337 1.00 90.50 316 ALA A N 1
ATOM 2474 C CA . ALA A 1 316 ? 19.661 5.934 -37.775 1.00 90.50 316 ALA A CA 1
ATOM 2475 C C . ALA A 1 316 ? 19.447 4.975 -36.596 1.00 90.50 316 ALA A C 1
ATOM 2477 O O . ALA A 1 316 ? 18.350 4.441 -36.453 1.00 90.50 316 ALA A O 1
ATOM 2478 N N . THR A 1 317 ? 20.443 4.817 -35.717 1.00 88.75 317 THR A N 1
ATOM 2479 C CA . THR A 1 317 ? 20.329 4.001 -34.494 1.00 88.75 317 THR A CA 1
ATOM 2480 C C . THR A 1 317 ? 19.250 4.555 -33.562 1.00 88.75 317 THR A C 1
ATOM 2482 O O . THR A 1 317 ? 18.373 3.824 -33.108 1.00 88.75 317 THR A O 1
ATOM 2485 N N . MET A 1 318 ? 19.260 5.870 -33.323 1.00 91.12 318 MET A N 1
ATOM 2486 C CA . MET A 1 318 ? 18.251 6.545 -32.503 1.00 91.12 318 MET A CA 1
ATOM 2487 C C . MET A 1 318 ? 16.850 6.382 -33.100 1.00 91.12 318 MET A C 1
ATOM 2489 O O . MET A 1 318 ? 15.918 5.998 -32.391 1.00 91.12 318 MET A O 1
ATOM 2493 N N . ALA A 1 319 ? 16.709 6.595 -34.413 1.00 90.62 319 ALA A N 1
ATOM 2494 C CA . ALA A 1 319 ? 15.448 6.377 -35.102 1.00 90.62 319 ALA A CA 1
ATOM 2495 C C . ALA A 1 319 ? 15.003 4.920 -34.983 1.00 90.62 319 ALA A C 1
ATOM 2497 O O . ALA A 1 319 ? 13.848 4.706 -34.658 1.00 90.62 319 ALA A O 1
ATOM 2498 N N . ALA A 1 320 ? 15.871 3.917 -35.152 1.00 88.56 320 ALA A N 1
ATOM 2499 C CA . ALA A 1 320 ? 15.504 2.510 -34.960 1.00 88.56 320 ALA A CA 1
ATOM 2500 C C . ALA A 1 320 ? 14.941 2.248 -33.547 1.00 88.56 320 ALA A C 1
ATOM 2502 O O . ALA A 1 320 ? 13.890 1.624 -33.404 1.00 88.56 320 ALA A O 1
ATOM 2503 N N . LEU A 1 321 ? 15.543 2.848 -32.517 1.00 89.56 321 LEU A N 1
ATOM 2504 C CA . LEU A 1 321 ? 15.115 2.738 -31.116 1.00 89.56 321 LEU A CA 1
ATOM 2505 C C . LEU A 1 321 ? 13.883 3.584 -30.739 1.00 89.56 321 LEU A C 1
ATOM 2507 O O . LEU A 1 321 ? 13.444 3.533 -29.597 1.00 89.56 321 LEU A O 1
ATOM 2511 N N . GLY A 1 322 ? 13.291 4.337 -31.672 1.00 92.12 322 GLY A N 1
ATOM 2512 C CA . GLY A 1 322 ? 12.049 5.089 -31.405 1.00 92.12 322 GLY A CA 1
ATOM 2513 C C . GLY A 1 322 ? 12.255 6.517 -30.936 1.00 92.12 322 GLY A C 1
ATOM 2514 O O . GLY A 1 322 ? 11.305 7.183 -30.517 1.00 92.12 322 GLY A O 1
ATOM 2515 N N . TRP A 1 323 ? 13.483 7.018 -31.037 1.00 93.31 323 TRP A N 1
ATOM 2516 C CA . TRP A 1 323 ? 13.773 8.412 -30.760 1.00 93.31 323 TRP A CA 1
ATOM 2517 C C . TRP A 1 323 ? 13.384 9.291 -31.938 1.00 93.31 323 TRP A C 1
ATOM 2519 O O . TRP A 1 323 ? 13.831 9.104 -33.071 1.00 93.31 323 TRP A O 1
ATOM 2529 N N . GLU A 1 324 ? 12.594 10.310 -31.632 1.00 90.75 324 GLU A N 1
ATOM 2530 C CA . GLU A 1 324 ? 12.282 11.399 -32.538 1.00 90.75 324 GLU A CA 1
ATOM 2531 C C . GLU A 1 324 ? 12.999 12.666 -32.077 1.00 90.75 324 GLU A C 1
ATOM 2533 O O . GLU A 1 324 ? 13.418 12.787 -30.924 1.00 90.75 324 GLU A O 1
ATOM 2538 N N . ARG A 1 325 ? 13.112 13.654 -32.970 1.00 89.31 325 ARG A N 1
ATOM 2539 C CA . ARG A 1 325 ? 13.739 14.946 -32.636 1.00 89.31 325 ARG A CA 1
ATOM 2540 C C . ARG A 1 325 ? 13.069 15.621 -31.439 1.00 89.31 325 ARG A C 1
ATOM 2542 O O . ARG A 1 325 ? 13.752 16.256 -30.643 1.00 89.31 325 ARG A O 1
ATOM 2549 N N . TYR A 1 326 ? 11.753 15.457 -31.308 1.00 88.25 326 TYR A N 1
ATOM 2550 C CA . TYR A 1 326 ? 10.997 15.970 -30.172 1.00 88.25 326 TYR A CA 1
ATOM 2551 C C . TYR A 1 326 ? 11.439 15.327 -28.847 1.00 88.25 326 TYR A C 1
ATOM 2553 O O . TYR A 1 326 ? 11.747 16.054 -27.905 1.00 88.25 326 TYR A O 1
ATOM 2561 N N . HIS A 1 327 ? 11.600 13.999 -28.790 1.00 92.06 327 HIS A N 1
ATOM 2562 C CA . HIS A 1 327 ? 12.089 13.301 -27.590 1.00 92.06 327 HIS A CA 1
ATOM 2563 C C . HIS A 1 327 ? 13.470 13.806 -27.153 1.00 92.06 327 HIS A C 1
ATOM 2565 O O . HIS A 1 327 ? 13.694 14.061 -25.972 1.00 92.06 327 HIS A O 1
ATOM 2571 N N . VAL A 1 328 ? 14.377 14.029 -28.111 1.00 91.00 328 VAL A N 1
ATOM 2572 C CA . VAL A 1 328 ? 15.704 14.600 -27.825 1.00 91.00 328 VAL A CA 1
ATOM 2573 C C . VAL A 1 328 ? 15.584 16.003 -27.222 1.00 91.00 328 VAL A C 1
ATOM 2575 O O . VAL A 1 328 ? 16.286 16.313 -26.264 1.00 91.00 328 VAL A O 1
ATOM 2578 N N . SER A 1 329 ? 14.666 16.834 -27.728 1.00 91.31 329 SER A N 1
ATOM 2579 C CA . SER A 1 329 ? 14.449 18.185 -27.192 1.00 91.31 329 SER A CA 1
ATOM 2580 C C . SER A 1 329 ? 13.892 18.194 -25.762 1.00 91.31 329 SER A C 1
ATOM 2582 O O . SER A 1 329 ? 14.316 19.025 -24.955 1.00 91.31 329 SER A O 1
ATOM 2584 N N . ILE A 1 330 ? 13.014 17.241 -25.418 1.00 93.38 330 ILE A N 1
ATOM 2585 C CA . ILE A 1 330 ? 12.512 17.075 -24.045 1.00 93.38 330 ILE A CA 1
ATOM 2586 C C . ILE A 1 330 ? 13.677 16.711 -23.120 1.00 93.38 330 ILE A C 1
ATOM 2588 O O . ILE A 1 330 ? 13.885 17.370 -22.103 1.00 93.38 330 ILE A O 1
ATOM 2592 N N . VAL A 1 331 ? 14.478 15.704 -23.488 1.00 93.75 331 VAL A N 1
ATOM 2593 C CA . VAL A 1 331 ? 15.623 15.257 -22.675 1.00 93.75 331 VAL A CA 1
ATOM 2594 C C . VAL A 1 331 ? 16.659 16.361 -22.502 1.00 93.75 331 VAL A C 1
ATOM 2596 O O . VAL A 1 331 ? 17.144 16.565 -21.393 1.00 93.75 331 VAL A O 1
ATOM 2599 N N . GLN A 1 332 ? 16.960 17.119 -23.558 1.00 93.06 332 GLN A N 1
ATOM 2600 C CA . GLN A 1 332 ? 17.862 18.264 -23.462 1.00 93.06 332 GLN A CA 1
ATOM 2601 C C . GLN A 1 332 ? 17.327 19.321 -22.483 1.00 93.06 332 GLN A C 1
ATOM 2603 O O . GLN A 1 332 ? 18.068 19.791 -21.624 1.00 93.06 332 GLN A O 1
ATOM 2608 N N . THR A 1 333 ? 16.030 19.634 -22.544 1.00 95.00 333 THR A N 1
ATOM 2609 C CA . THR A 1 333 ? 15.390 20.575 -21.609 1.00 95.00 333 THR A CA 1
ATOM 2610 C C . THR A 1 333 ? 15.471 20.079 -20.162 1.00 95.00 333 THR A C 1
ATOM 2612 O O . THR A 1 333 ? 15.755 20.872 -19.262 1.00 95.00 333 THR A O 1
ATOM 2615 N N . MET A 1 334 ? 15.255 18.777 -19.939 1.00 95.69 334 MET A N 1
ATOM 2616 C CA . MET A 1 334 ? 15.388 18.145 -18.622 1.00 95.69 334 MET A CA 1
ATOM 2617 C C . MET A 1 334 ? 16.821 18.209 -18.099 1.00 95.69 334 MET A C 1
ATOM 2619 O O . MET A 1 334 ? 17.022 18.544 -16.933 1.00 95.69 334 MET A O 1
ATOM 2623 N N . ALA A 1 335 ? 17.809 17.948 -18.956 1.00 92.69 335 ALA A N 1
ATOM 2624 C CA . ALA A 1 335 ? 19.222 18.004 -18.597 1.00 92.69 335 ALA A CA 1
ATOM 2625 C C . ALA A 1 335 ? 19.684 19.432 -18.256 1.00 92.69 335 ALA A C 1
ATOM 2627 O O . ALA A 1 335 ? 20.434 19.623 -17.304 1.00 92.69 335 ALA A O 1
ATOM 2628 N N . GLU A 1 336 ? 19.224 20.439 -19.003 1.00 95.38 336 GLU A N 1
ATOM 2629 C CA . GLU A 1 336 ? 19.604 21.842 -18.792 1.00 95.38 336 GLU A CA 1
ATOM 2630 C C . GLU A 1 336 ? 18.932 22.462 -17.557 1.00 95.38 336 GLU A C 1
ATOM 2632 O O . GLU A 1 336 ? 19.562 23.231 -16.831 1.00 95.38 336 GLU A O 1
ATOM 2637 N N . ASN A 1 337 ? 17.655 22.143 -17.309 1.00 94.56 337 ASN A N 1
ATOM 2638 C CA . ASN A 1 337 ? 16.837 22.843 -16.310 1.00 94.56 337 ASN A CA 1
ATOM 2639 C C . ASN A 1 337 ? 16.528 22.018 -15.051 1.00 94.56 337 ASN A C 1
ATOM 2641 O O . ASN A 1 337 ? 15.972 22.562 -14.094 1.00 94.56 337 ASN A O 1
ATOM 2645 N N . GLY A 1 338 ? 16.810 20.711 -15.055 1.00 92.00 338 GLY A N 1
ATOM 2646 C CA . GLY A 1 338 ? 16.427 19.792 -13.978 1.00 92.00 338 GLY A CA 1
ATOM 2647 C C . GLY A 1 338 ? 14.911 19.631 -13.812 1.00 92.00 338 GLY A C 1
ATOM 2648 O O . GLY A 1 338 ? 14.445 19.238 -12.744 1.00 92.00 338 GLY A O 1
ATOM 2649 N N . LYS A 1 339 ? 14.127 19.993 -14.834 1.00 90.19 339 LYS A N 1
ATOM 2650 C CA . LYS A 1 339 ? 12.659 19.956 -14.832 1.00 90.19 339 LYS A CA 1
ATOM 2651 C C . LYS A 1 339 ? 12.139 19.451 -16.167 1.00 90.19 339 LYS A C 1
ATOM 2653 O O . LYS A 1 339 ? 12.717 19.751 -17.210 1.00 90.19 339 LYS A O 1
ATOM 2658 N N . GLU A 1 340 ? 11.030 18.724 -16.121 1.00 89.50 340 GLU A N 1
ATOM 2659 C CA . GLU A 1 340 ? 10.314 18.301 -17.321 1.00 89.50 340 GLU A CA 1
ATOM 2660 C C . GLU A 1 340 ? 9.891 19.507 -18.170 1.00 89.50 340 GLU A C 1
ATOM 2662 O O . GLU A 1 340 ? 9.582 20.588 -17.656 1.00 89.50 340 GLU A O 1
ATOM 2667 N N . GLN A 1 341 ? 9.902 19.327 -19.490 1.00 90.69 341 GLN A N 1
ATOM 2668 C CA . GLN A 1 341 ? 9.481 20.360 -20.422 1.00 90.69 341 GLN A CA 1
ATOM 2669 C C . GLN A 1 341 ? 7.977 20.633 -20.275 1.00 90.69 341 GLN A C 1
ATOM 2671 O O . GLN A 1 341 ? 7.150 19.753 -20.492 1.00 90.69 341 GLN A O 1
ATOM 2676 N N . ILE A 1 342 ? 7.614 21.884 -19.981 1.00 88.88 342 ILE A N 1
ATOM 2677 C CA . ILE A 1 342 ? 6.211 22.300 -19.889 1.00 88.88 342 ILE A CA 1
ATOM 2678 C C . ILE A 1 342 ? 5.731 22.793 -21.257 1.00 88.88 342 ILE A C 1
ATOM 2680 O O . ILE A 1 342 ? 6.277 23.744 -21.821 1.00 88.88 342 ILE A O 1
ATOM 2684 N N . GLY A 1 343 ? 4.687 22.145 -21.774 1.00 86.88 343 GLY A N 1
ATOM 2685 C CA . GLY A 1 343 ? 3.958 22.550 -22.974 1.00 86.88 343 GLY A CA 1
ATOM 2686 C C . GLY A 1 343 ? 2.617 23.217 -22.656 1.00 86.88 343 GLY A C 1
ATOM 2687 O O . GLY A 1 343 ? 2.150 23.229 -21.520 1.00 86.88 343 GLY A O 1
ATOM 2688 N N . SER A 1 344 ? 1.975 23.765 -23.685 1.00 88.69 344 SER A N 1
ATOM 2689 C CA . SER A 1 344 ? 0.588 24.238 -23.625 1.00 88.69 344 SER A CA 1
ATOM 2690 C C . SER A 1 344 ? -0.176 23.723 -24.842 1.00 88.69 344 SER A C 1
ATOM 2692 O O . SER A 1 344 ? 0.455 23.270 -25.796 1.00 88.69 344 SER A O 1
ATOM 2694 N N . LEU A 1 345 ? -1.508 23.848 -24.816 1.00 90.31 345 LEU A N 1
ATOM 2695 C CA . LEU A 1 345 ? -2.447 23.218 -25.756 1.00 90.31 345 LEU A CA 1
ATOM 2696 C C . LEU A 1 345 ? -2.566 21.699 -25.540 1.00 90.31 345 LEU A C 1
ATOM 2698 O O . LEU A 1 345 ? -1.701 21.061 -24.948 1.00 90.31 345 LEU A O 1
ATOM 2702 N N . GLY A 1 346 ? -3.705 21.138 -25.947 1.00 88.25 346 GLY A N 1
ATOM 2703 C CA . GLY A 1 346 ? -3.941 19.697 -25.871 1.00 88.25 346 GLY A CA 1
ATOM 2704 C C . GLY A 1 346 ? -3.231 18.945 -26.996 1.00 88.25 346 GLY A C 1
ATOM 2705 O O . GLY A 1 346 ? -2.875 19.536 -28.013 1.00 88.25 346 GLY A O 1
ATOM 2706 N N . TRP A 1 347 ? -3.076 17.632 -26.829 1.00 88.94 347 TRP A N 1
ATOM 2707 C CA . TRP A 1 347 ? -2.615 16.748 -27.899 1.00 88.94 347 TRP A CA 1
ATOM 2708 C C . TRP A 1 347 ? -3.649 16.699 -29.033 1.00 88.94 347 TRP A C 1
ATOM 2710 O O . TRP A 1 347 ? -4.775 16.242 -28.825 1.00 88.94 347 TRP A O 1
ATOM 2720 N N . ASP A 1 348 ? -3.271 17.169 -30.222 1.00 91.94 348 ASP A N 1
ATOM 2721 C CA . ASP A 1 348 ? -4.113 17.221 -31.425 1.00 91.94 348 ASP A CA 1
ATOM 2722 C C . ASP A 1 348 ? -3.785 16.118 -32.452 1.00 91.94 348 ASP A C 1
ATOM 2724 O O . ASP A 1 348 ? -4.455 15.996 -33.482 1.00 91.94 348 ASP A O 1
ATOM 2728 N N . GLY A 1 349 ? -2.787 15.280 -32.160 1.00 90.06 349 GLY A N 1
ATOM 2729 C CA . GLY A 1 349 ? -2.432 14.114 -32.962 1.00 90.06 349 GLY A CA 1
ATOM 2730 C C . GLY A 1 349 ? -3.438 12.959 -32.838 1.00 90.06 349 GLY A C 1
ATOM 2731 O O . GLY A 1 349 ? -4.242 12.904 -31.900 1.00 90.06 349 GLY A O 1
ATOM 2732 N N . PRO A 1 350 ? -3.398 11.978 -33.760 1.00 94.12 350 PRO A N 1
ATOM 2733 C CA . PRO A 1 350 ? -4.217 10.778 -33.639 1.00 94.12 350 PRO A CA 1
ATOM 2734 C C . PRO A 1 350 ? -3.855 9.992 -32.370 1.00 94.12 350 PRO A C 1
ATOM 2736 O O . PRO A 1 350 ? -2.732 10.056 -31.869 1.00 94.12 350 PRO A O 1
ATOM 2739 N N . LEU A 1 351 ? -4.803 9.196 -31.872 1.00 94.81 351 LEU A N 1
ATOM 2740 C CA . LEU A 1 351 ? -4.489 8.155 -30.892 1.00 94.81 351 LEU A CA 1
ATOM 2741 C C . LEU A 1 351 ? -3.491 7.163 -31.504 1.00 94.81 351 LEU A C 1
ATOM 2743 O O . LEU A 1 351 ? -3.566 6.898 -32.704 1.00 94.81 351 LEU A O 1
ATOM 2747 N N . ALA A 1 352 ? -2.619 6.567 -30.686 1.00 94.06 352 ALA A N 1
ATOM 2748 C CA . ALA A 1 352 ? -1.572 5.647 -31.144 1.00 94.06 352 ALA A CA 1
ATOM 2749 C C . ALA A 1 352 ? -2.108 4.556 -32.093 1.00 94.06 352 ALA A C 1
ATOM 2751 O O . ALA A 1 352 ? -1.580 4.371 -33.185 1.00 94.06 352 ALA A O 1
ATOM 2752 N N . ALA A 1 353 ? -3.243 3.936 -31.745 1.00 95.44 353 ALA A N 1
ATOM 2753 C CA . ALA A 1 353 ? -3.901 2.902 -32.551 1.00 95.44 353 ALA A CA 1
ATOM 2754 C C . ALA A 1 353 ? -4.455 3.380 -33.912 1.00 95.44 353 ALA A C 1
ATOM 2756 O O . ALA A 1 353 ? -4.746 2.561 -34.779 1.00 95.44 353 ALA A O 1
ATOM 2757 N N . LEU A 1 354 ? -4.641 4.690 -34.096 1.00 96.31 354 LEU A N 1
ATOM 2758 C CA . LEU A 1 354 ? -5.123 5.307 -35.338 1.00 96.31 354 LEU A CA 1
ATOM 2759 C C . LEU A 1 354 ? -4.004 6.010 -36.112 1.00 96.31 354 LEU A C 1
ATOM 2761 O O . LEU A 1 354 ? -4.249 6.548 -37.197 1.00 96.31 354 LEU A O 1
ATOM 2765 N N . SER A 1 355 ? -2.794 6.053 -35.551 1.00 94.88 355 SER A N 1
ATOM 2766 C CA . SER A 1 355 ? -1.669 6.695 -36.205 1.00 94.88 355 SER A CA 1
ATOM 2767 C C . SER A 1 355 ? -1.301 5.950 -37.485 1.00 94.88 355 SER A C 1
ATOM 2769 O O . SER A 1 355 ? -1.286 4.723 -37.545 1.00 94.88 355 SER A O 1
ATOM 2771 N N . LYS A 1 356 ? -0.998 6.715 -38.536 1.00 94.38 356 LYS A N 1
ATOM 2772 C CA . LYS A 1 356 ? -0.462 6.184 -39.801 1.00 94.38 356 LYS A CA 1
ATOM 2773 C C . LYS A 1 356 ? 1.063 6.164 -39.816 1.00 94.38 356 LYS A C 1
ATOM 2775 O O . LYS A 1 356 ? 1.660 5.680 -40.774 1.00 94.38 356 LYS A O 1
ATOM 2780 N N . THR A 1 357 ? 1.679 6.739 -38.792 1.00 90.62 357 THR A N 1
ATOM 2781 C CA . THR A 1 357 ? 3.120 6.733 -38.583 1.00 90.62 357 THR A CA 1
ATOM 2782 C C . THR A 1 357 ? 3.450 5.780 -37.450 1.00 90.62 357 THR A C 1
ATOM 2784 O O . THR A 1 357 ? 2.589 5.406 -36.652 1.00 90.62 357 THR A O 1
ATOM 2787 N N . ARG A 1 358 ? 4.721 5.389 -37.373 1.00 90.00 358 ARG A N 1
ATOM 2788 C CA . ARG A 1 358 ? 5.221 4.657 -36.219 1.00 90.00 358 ARG A CA 1
ATOM 2789 C C . ARG A 1 358 ? 4.944 5.458 -34.941 1.00 90.00 358 ARG A C 1
ATOM 2791 O O . ARG A 1 358 ? 5.106 6.672 -34.932 1.00 90.00 358 ARG A O 1
ATOM 2798 N N . VAL A 1 359 ? 4.556 4.745 -33.895 1.00 91.62 359 VAL A N 1
ATOM 2799 C CA . VAL A 1 359 ? 4.357 5.243 -32.532 1.00 91.62 359 VAL A CA 1
ATOM 2800 C C . VAL A 1 359 ? 5.070 4.302 -31.569 1.00 91.62 359 VAL A C 1
ATOM 2802 O O . VAL A 1 359 ? 5.240 3.116 -31.876 1.00 91.62 359 VAL A O 1
ATOM 2805 N N . ASN A 1 360 ? 5.521 4.818 -30.431 1.00 93.00 360 ASN A N 1
ATOM 2806 C CA . ASN A 1 360 ? 6.184 3.997 -29.430 1.00 93.00 360 ASN A CA 1
ATOM 2807 C C . ASN A 1 360 ? 5.150 3.194 -28.639 1.00 93.00 360 ASN A C 1
ATOM 2809 O O . ASN A 1 360 ? 3.988 3.579 -28.520 1.00 93.00 360 ASN A O 1
ATOM 2813 N N . ILE A 1 361 ? 5.576 2.065 -28.066 1.00 92.94 361 ILE A N 1
ATOM 2814 C CA . ILE A 1 361 ? 4.703 1.221 -27.236 1.00 92.94 361 ILE A CA 1
ATOM 2815 C C . ILE A 1 361 ? 4.119 2.033 -26.070 1.00 92.94 361 ILE A C 1
ATOM 2817 O O . ILE A 1 361 ? 2.935 1.902 -25.773 1.00 92.94 361 ILE A O 1
ATOM 2821 N N . ALA A 1 362 ? 4.915 2.928 -25.475 1.00 93.06 362 ALA A N 1
ATOM 2822 C CA . ALA A 1 362 ? 4.483 3.817 -24.398 1.00 93.06 362 ALA A CA 1
ATOM 2823 C C . ALA A 1 362 ? 3.260 4.679 -24.771 1.00 93.06 362 ALA A C 1
ATOM 2825 O O . ALA A 1 362 ? 2.401 4.900 -23.924 1.00 93.06 362 ALA A O 1
ATOM 2826 N N . ASP A 1 363 ? 3.103 5.079 -26.039 1.00 92.00 363 ASP A N 1
ATOM 2827 C CA . ASP A 1 363 ? 1.998 5.946 -26.479 1.00 92.00 363 ASP A CA 1
ATOM 2828 C C . ASP A 1 363 ? 0.625 5.255 -26.424 1.00 92.00 363 ASP A C 1
ATOM 2830 O O . ASP A 1 363 ? -0.416 5.929 -26.406 1.00 92.00 363 ASP A O 1
ATOM 2834 N N . TYR A 1 364 ? 0.606 3.917 -26.384 1.00 95.69 364 TYR A N 1
ATOM 2835 C CA . TYR A 1 364 ? -0.608 3.114 -26.212 1.00 95.69 364 TYR A CA 1
ATOM 2836 C C . TYR A 1 364 ? -1.086 3.075 -24.760 1.00 95.69 364 TYR A C 1
ATOM 2838 O O . TYR A 1 364 ? -2.276 2.859 -24.521 1.00 95.69 364 TYR A O 1
ATOM 2846 N N . PHE A 1 365 ? -0.192 3.303 -23.798 1.00 95.06 365 PHE A N 1
ATOM 2847 C CA . PHE A 1 365 ? -0.530 3.333 -22.383 1.00 95.06 365 PHE A CA 1
ATOM 2848 C C . PHE A 1 365 ? -0.938 4.750 -21.990 1.00 95.06 365 PHE A C 1
ATOM 2850 O O . PHE A 1 365 ? -0.283 5.729 -22.341 1.00 95.06 365 PHE A O 1
ATOM 2857 N N . LYS A 1 366 ? -2.061 4.867 -21.280 1.00 92.19 366 LYS A N 1
ATOM 2858 C CA . LYS A 1 366 ? -2.540 6.135 -20.726 1.00 92.19 366 LYS A CA 1
ATOM 2859 C C . LYS A 1 366 ? -2.518 6.043 -19.215 1.00 92.19 366 LYS A C 1
ATOM 2861 O O . LYS A 1 366 ? -2.979 5.054 -18.645 1.00 92.19 366 LYS A O 1
ATOM 2866 N N . GLU A 1 367 ? -1.973 7.073 -18.587 1.00 90.75 367 GLU A N 1
ATOM 2867 C CA . GLU A 1 367 ? -1.945 7.174 -17.137 1.00 90.75 367 GLU A CA 1
ATOM 2868 C C . GLU A 1 367 ? -3.373 7.220 -16.604 1.00 90.75 367 GLU A C 1
ATOM 2870 O O . GLU A 1 367 ? -4.233 7.950 -17.103 1.00 90.75 367 GLU A O 1
ATOM 2875 N N . THR A 1 368 ? -3.637 6.394 -15.598 1.00 86.31 368 THR A N 1
ATOM 2876 C CA . THR A 1 368 ? -4.915 6.437 -14.899 1.00 86.31 368 THR A CA 1
ATOM 2877 C C . THR A 1 368 ? -4.832 7.519 -13.841 1.00 86.31 368 THR A C 1
ATOM 2879 O O . THR A 1 368 ? -3.929 7.506 -13.008 1.00 86.31 368 THR A O 1
ATOM 2882 N N . VAL A 1 369 ? -5.789 8.439 -13.863 1.00 82.81 369 VAL A N 1
ATOM 2883 C CA . VAL A 1 369 ? -5.898 9.503 -12.868 1.00 82.81 369 VAL A CA 1
ATOM 2884 C C . VAL A 1 369 ? -7.091 9.252 -11.959 1.00 82.81 369 VAL A C 1
ATOM 2886 O O . VAL A 1 369 ? -8.142 8.783 -12.395 1.00 82.81 369 VAL A O 1
ATOM 2889 N N . ALA A 1 370 ? -6.908 9.573 -10.685 1.00 78.50 370 ALA A N 1
ATOM 2890 C CA . ALA A 1 370 ? -7.967 9.626 -9.693 1.00 78.50 370 ALA A CA 1
ATOM 2891 C C . ALA A 1 370 ? -9.001 10.695 -10.084 1.00 78.50 370 ALA A C 1
ATOM 2893 O O . ALA A 1 370 ? -8.635 11.848 -10.325 1.00 78.50 370 ALA A O 1
ATOM 2894 N N . VAL A 1 371 ? -10.286 10.334 -10.155 1.00 72.81 371 VAL A N 1
ATOM 2895 C CA . VAL A 1 371 ? -11.366 11.288 -10.455 1.00 72.81 371 VAL A CA 1
ATOM 2896 C C . VAL A 1 371 ? -12.558 11.014 -9.542 1.00 72.81 371 VAL A C 1
ATOM 2898 O O . VAL A 1 371 ? -13.100 9.914 -9.536 1.00 72.81 371 VAL A O 1
ATOM 2901 N N . VAL A 1 372 ? -13.013 12.043 -8.820 1.00 71.50 372 VAL A N 1
ATOM 2902 C CA . VAL A 1 372 ? -14.172 12.045 -7.900 1.00 71.50 372 VAL A CA 1
ATOM 290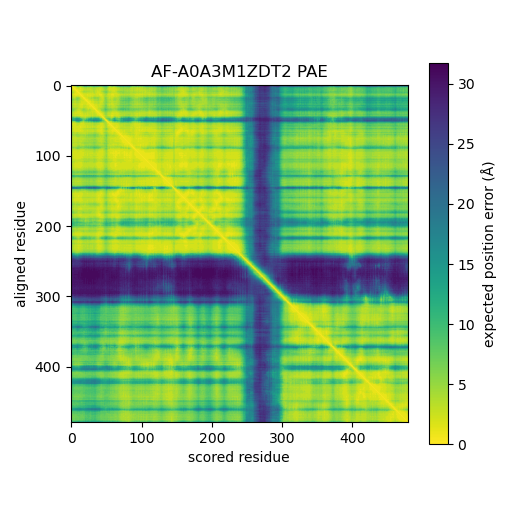3 C C . VAL A 1 372 ? -14.036 11.155 -6.657 1.00 71.50 372 VAL A C 1
ATOM 2905 O O . VAL A 1 372 ? -14.312 11.634 -5.558 1.00 71.50 372 VAL A O 1
ATOM 2908 N N . THR A 1 373 ? -13.683 9.877 -6.796 1.00 65.56 373 THR A N 1
ATOM 2909 C CA . THR A 1 373 ? -13.789 8.887 -5.709 1.00 65.56 373 THR A CA 1
ATOM 2910 C C . THR A 1 373 ? -12.628 8.960 -4.714 1.00 65.56 373 THR A C 1
ATOM 2912 O O . THR A 1 373 ? -12.820 8.746 -3.513 1.00 65.56 373 THR A O 1
ATOM 2915 N N . ASN A 1 374 ? -11.463 9.390 -5.192 1.00 78.31 374 ASN A N 1
ATOM 2916 C CA . ASN A 1 374 ? -10.227 9.586 -4.450 1.00 78.31 374 ASN A CA 1
ATOM 2917 C C . ASN A 1 374 ? -9.562 10.931 -4.835 1.00 78.31 374 ASN A C 1
ATOM 2919 O O . ASN A 1 374 ? -9.604 11.331 -6.001 1.00 78.31 374 ASN A O 1
ATOM 2923 N N . PRO A 1 375 ? -8.966 11.668 -3.878 1.00 80.75 375 PRO A N 1
ATOM 2924 C CA . PRO A 1 375 ? -8.225 12.887 -4.174 1.00 80.75 375 PRO A CA 1
ATOM 2925 C C . PRO A 1 375 ? -6.847 12.558 -4.768 1.00 80.75 375 PRO A C 1
ATOM 2927 O O . PRO A 1 375 ? -6.200 11.589 -4.367 1.00 80.75 375 PRO A O 1
ATOM 2930 N N . ALA A 1 376 ? -6.391 13.386 -5.710 1.00 83.25 376 ALA A N 1
ATOM 2931 C CA . ALA A 1 376 ? -4.993 13.392 -6.129 1.00 83.25 376 ALA A CA 1
ATOM 2932 C C . ALA A 1 376 ? -4.127 14.029 -5.031 1.00 83.25 376 ALA A C 1
ATOM 2934 O O . ALA A 1 376 ? -4.565 14.962 -4.358 1.00 83.25 376 ALA A O 1
ATOM 2935 N N . ILE A 1 377 ? -2.908 13.521 -4.875 1.00 84.50 377 ILE A N 1
ATOM 2936 C CA . ILE A 1 377 ? -1.967 13.933 -3.830 1.00 84.50 377 ILE A CA 1
ATOM 2937 C C . ILE A 1 377 ? -0.971 14.934 -4.428 1.00 84.50 377 ILE A C 1
ATOM 2939 O O . ILE A 1 377 ? -0.464 14.727 -5.534 1.00 84.50 377 ILE A O 1
ATOM 2943 N N . ASP A 1 378 ? -0.677 16.016 -3.707 1.00 86.81 378 ASP A N 1
ATOM 2944 C CA . ASP A 1 378 ? 0.296 17.022 -4.139 1.00 86.81 378 ASP A CA 1
ATOM 2945 C C . ASP A 1 378 ? 1.726 16.552 -3.833 1.00 86.81 378 ASP A C 1
ATOM 2947 O O . ASP A 1 378 ? 2.197 16.613 -2.698 1.00 86.81 378 ASP A O 1
ATOM 2951 N N . ARG A 1 379 ? 2.445 16.098 -4.865 1.00 86.50 379 ARG A N 1
ATOM 2952 C CA . ARG A 1 379 ? 3.822 15.592 -4.736 1.00 86.50 379 ARG A CA 1
ATOM 2953 C C . ARG A 1 379 ? 4.798 16.613 -4.141 1.00 86.50 379 ARG A C 1
ATOM 2955 O O . ARG A 1 379 ? 5.748 16.213 -3.475 1.00 86.50 379 ARG A O 1
ATOM 2962 N N . GLU A 1 380 ? 4.616 17.907 -4.400 1.00 84.56 380 GLU A N 1
ATOM 2963 C CA . GLU A 1 380 ? 5.548 18.934 -3.920 1.00 84.56 380 GLU A CA 1
ATOM 2964 C C . GLU A 1 380 ? 5.300 19.271 -2.450 1.00 84.56 380 GLU A C 1
ATOM 2966 O O . GLU A 1 380 ? 6.250 19.458 -1.690 1.00 84.56 380 GLU A O 1
ATOM 2971 N N . ARG A 1 381 ? 4.030 19.330 -2.036 1.00 86.31 381 ARG A N 1
ATOM 2972 C CA . ARG A 1 381 ? 3.652 19.681 -0.658 1.00 86.31 381 ARG A CA 1
ATOM 2973 C C . ARG A 1 381 ? 3.677 18.493 0.296 1.00 86.31 381 ARG A C 1
ATOM 2975 O O . ARG A 1 381 ? 3.946 18.680 1.478 1.00 86.31 381 ARG A O 1
ATOM 2982 N N . GLU A 1 382 ? 3.424 17.292 -0.211 1.00 85.50 382 GLU A N 1
ATOM 2983 C CA . GLU A 1 382 ? 3.262 16.064 0.576 1.00 85.50 382 GLU A CA 1
ATOM 2984 C C . GLU A 1 382 ? 4.371 15.045 0.265 1.00 85.50 382 GLU A C 1
ATOM 2986 O O . GLU A 1 382 ? 4.199 13.847 0.461 1.00 85.50 382 GLU A O 1
ATOM 2991 N N . HIS A 1 383 ? 5.545 15.514 -0.185 1.00 85.50 383 HIS A N 1
ATOM 2992 C CA . HIS A 1 383 ? 6.684 14.675 -0.591 1.00 85.50 383 HIS A CA 1
ATOM 2993 C C . HIS A 1 383 ? 7.065 13.596 0.437 1.00 85.50 383 HIS A C 1
ATOM 2995 O O . HIS A 1 383 ? 7.469 12.504 0.055 1.00 85.50 383 HIS A O 1
ATOM 3001 N N . ALA A 1 384 ? 6.916 13.872 1.738 1.00 83.94 384 ALA A N 1
ATOM 3002 C CA . ALA A 1 384 ? 7.221 12.923 2.816 1.00 83.94 384 ALA A CA 1
ATOM 3003 C C . ALA A 1 384 ? 6.383 11.627 2.774 1.00 83.94 384 ALA A C 1
ATOM 3005 O O . ALA A 1 384 ? 6.730 10.658 3.445 1.00 83.94 384 ALA A O 1
ATOM 3006 N N . GLN A 1 385 ? 5.297 11.622 1.998 1.00 82.62 385 GLN A N 1
ATOM 3007 C CA . GLN A 1 385 ? 4.360 10.509 1.826 1.00 82.62 385 GLN A CA 1
ATOM 3008 C C . GLN A 1 385 ? 4.599 9.744 0.515 1.00 82.62 385 GLN A C 1
ATOM 3010 O O . GLN A 1 385 ? 3.915 8.766 0.215 1.00 82.62 385 GLN A O 1
ATOM 3015 N N . PHE A 1 386 ? 5.592 10.172 -0.271 1.00 86.38 386 PHE A N 1
ATOM 3016 C CA . PHE A 1 386 ? 6.037 9.500 -1.483 1.00 86.38 386 PHE A CA 1
ATOM 3017 C C . PHE A 1 386 ? 7.397 8.856 -1.258 1.00 86.38 386 PHE A C 1
ATOM 3019 O O . PHE A 1 386 ? 8.252 9.371 -0.541 1.00 86.38 386 PHE A O 1
ATOM 3026 N N . SER A 1 387 ? 7.620 7.736 -1.934 1.00 86.56 387 SER A N 1
ATOM 3027 C CA . SER A 1 387 ? 8.931 7.114 -1.996 1.00 86.56 387 SER A CA 1
ATOM 3028 C C . SER A 1 387 ? 9.135 6.484 -3.364 1.00 86.56 387 SER A C 1
ATOM 3030 O O . SER A 1 387 ? 8.262 5.782 -3.872 1.00 86.56 387 SER A O 1
ATOM 3032 N N . THR A 1 388 ? 10.300 6.738 -3.952 1.00 90.88 388 THR A N 1
ATOM 3033 C CA . THR A 1 388 ? 10.805 6.048 -5.149 1.00 90.88 388 THR A CA 1
ATOM 3034 C C . THR A 1 388 ? 11.777 4.928 -4.791 1.00 90.88 388 THR A C 1
ATOM 3036 O O . THR A 1 388 ? 12.437 4.364 -5.668 1.00 90.88 388 THR A O 1
ATOM 3039 N N . ARG A 1 389 ? 11.869 4.602 -3.497 1.00 89.00 389 ARG A N 1
ATOM 3040 C CA . ARG A 1 389 ? 12.769 3.584 -2.985 1.00 89.00 389 ARG A CA 1
ATOM 3041 C C . ARG A 1 389 ? 12.510 2.260 -3.683 1.00 89.00 389 ARG A C 1
ATOM 3043 O O . ARG A 1 389 ? 11.386 1.763 -3.731 1.00 89.00 389 ARG A O 1
ATOM 3050 N N . THR A 1 390 ? 13.578 1.691 -4.211 1.00 90.19 390 THR A N 1
ATOM 3051 C CA . THR A 1 390 ? 13.564 0.448 -4.967 1.00 90.19 390 THR A CA 1
ATOM 3052 C C . THR A 1 390 ? 14.405 -0.577 -4.233 1.00 90.19 390 THR A C 1
ATOM 3054 O O . THR A 1 390 ? 15.482 -0.268 -3.734 1.00 90.19 390 THR A O 1
ATOM 3057 N N . VAL A 1 391 ? 13.899 -1.801 -4.146 1.00 89.19 391 VAL A N 1
ATOM 3058 C CA . VAL A 1 391 ? 14.581 -2.910 -3.480 1.00 89.19 391 VAL A CA 1
ATOM 3059 C C . VAL A 1 391 ? 14.811 -3.997 -4.516 1.00 89.19 391 VAL A C 1
ATOM 3061 O O . VAL A 1 391 ? 13.866 -4.464 -5.152 1.00 89.19 391 VAL A O 1
ATOM 3064 N N . LEU A 1 392 ? 16.072 -4.366 -4.702 1.00 90.75 392 LEU A N 1
ATOM 3065 C CA . LEU A 1 392 ? 16.529 -5.366 -5.657 1.00 90.75 392 LEU A CA 1
ATOM 3066 C C . LEU A 1 392 ? 17.037 -6.587 -4.896 1.00 90.75 392 LEU A C 1
ATOM 3068 O O . LEU A 1 392 ? 17.825 -6.445 -3.965 1.00 90.75 392 LEU A O 1
ATOM 3072 N N . GLY A 1 393 ? 16.622 -7.781 -5.313 1.00 88.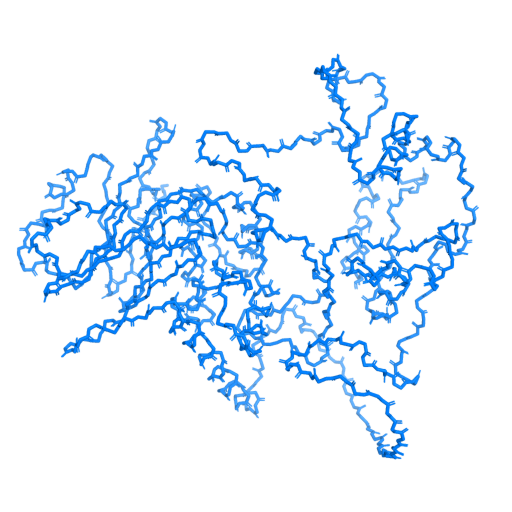19 393 GLY A N 1
ATOM 3073 C CA . GLY A 1 393 ? 17.055 -9.044 -4.719 1.00 88.19 393 GLY A CA 1
ATOM 3074 C C . GLY A 1 393 ? 15.899 -9.903 -4.215 1.00 88.19 393 GLY A C 1
ATOM 3075 O O . GLY A 1 393 ? 14.764 -9.779 -4.679 1.00 88.19 393 GLY A O 1
ATOM 3076 N N . ILE A 1 394 ? 16.201 -10.819 -3.295 1.00 84.62 394 ILE A N 1
ATOM 3077 C CA . ILE A 1 394 ? 15.221 -11.793 -2.805 1.00 84.62 394 ILE A CA 1
ATOM 3078 C C . ILE A 1 394 ? 14.183 -11.138 -1.892 1.00 84.62 394 ILE A C 1
ATOM 3080 O O . ILE A 1 394 ? 14.517 -10.475 -0.917 1.00 84.62 394 ILE A O 1
ATOM 3084 N N . ARG A 1 395 ? 12.898 -11.365 -2.176 1.00 84.25 395 ARG A N 1
ATOM 3085 C CA . ARG A 1 395 ? 11.814 -10.909 -1.301 1.00 84.25 395 ARG A CA 1
ATOM 3086 C C . ARG A 1 395 ? 11.804 -11.726 0.003 1.00 84.25 395 ARG A C 1
ATOM 3088 O O . ARG A 1 395 ? 11.624 -12.944 -0.078 1.00 84.25 395 ARG A O 1
ATOM 3095 N N . PRO A 1 396 ? 11.921 -11.096 1.186 1.00 82.12 396 PRO A N 1
ATOM 3096 C CA . PRO A 1 396 ? 11.814 -11.793 2.464 1.00 82.12 396 PRO A CA 1
ATOM 3097 C C . PRO A 1 396 ? 10.433 -12.423 2.670 1.00 82.12 396 PRO A C 1
ATOM 3099 O O . PRO A 1 396 ? 9.416 -11.913 2.194 1.00 82.12 396 PRO A O 1
ATOM 3102 N N . ALA A 1 397 ? 10.380 -13.515 3.430 1.00 83.25 397 ALA A N 1
ATOM 3103 C CA . ALA A 1 397 ? 9.115 -14.114 3.839 1.00 83.25 397 ALA A CA 1
ATOM 3104 C C . ALA A 1 397 ? 8.451 -13.311 4.974 1.00 83.25 397 ALA A C 1
ATOM 3106 O O . ALA A 1 397 ? 9.124 -12.755 5.842 1.00 83.25 397 ALA A O 1
ATOM 3107 N N . ILE A 1 398 ? 7.115 -13.301 5.009 1.00 85.81 398 ILE A N 1
ATOM 3108 C CA . ILE A 1 398 ? 6.331 -12.611 6.046 1.00 85.81 398 ILE A CA 1
ATOM 3109 C C . ILE A 1 398 ? 6.699 -13.133 7.440 1.00 85.81 398 ILE A C 1
ATOM 3111 O O . ILE A 1 398 ? 6.606 -14.329 7.717 1.00 85.81 398 ILE A O 1
ATOM 3115 N N . GLY A 1 399 ? 7.093 -12.226 8.336 1.00 78.12 399 GLY A N 1
ATOM 3116 C CA . GLY A 1 399 ? 7.481 -12.562 9.705 1.00 78.12 399 GLY A CA 1
ATOM 3117 C C . GLY A 1 399 ? 8.856 -13.228 9.835 1.00 78.12 399 GLY A C 1
ATOM 3118 O O . GLY A 1 399 ? 9.151 -13.781 10.897 1.00 78.12 399 GLY A O 1
ATOM 3119 N N . PHE A 1 400 ? 9.692 -13.201 8.793 1.00 71.38 400 PHE A N 1
ATOM 3120 C CA . PHE A 1 400 ? 11.063 -13.711 8.826 1.00 71.38 400 PHE A CA 1
ATOM 3121 C C . PHE A 1 400 ? 12.061 -12.611 8.460 1.00 71.38 400 PHE A C 1
ATOM 3123 O O . PHE A 1 400 ? 11.798 -11.781 7.595 1.00 71.38 400 PHE A O 1
ATOM 3130 N N . ALA A 1 401 ? 13.220 -12.621 9.120 1.00 66.31 401 ALA A N 1
ATOM 3131 C CA . ALA A 1 401 ? 14.375 -11.869 8.645 1.00 66.31 401 ALA A CA 1
ATOM 3132 C C . ALA A 1 401 ? 14.950 -12.537 7.386 1.00 66.31 401 ALA A C 1
ATOM 3134 O O . ALA A 1 401 ? 14.776 -13.744 7.183 1.00 66.31 401 ALA A O 1
ATOM 3135 N N . THR A 1 402 ? 15.657 -11.759 6.569 1.00 67.00 402 THR A N 1
ATOM 3136 C CA . THR A 1 402 ? 16.481 -12.283 5.475 1.00 67.00 402 THR A CA 1
ATOM 3137 C C . THR A 1 402 ? 17.497 -13.290 6.002 1.00 67.00 402 THR A C 1
ATOM 3139 O O . THR A 1 402 ? 18.084 -13.099 7.070 1.00 67.00 402 THR A O 1
ATOM 3142 N N . ALA A 1 403 ? 17.709 -14.379 5.266 1.00 70.06 403 ALA A N 1
ATOM 3143 C CA . ALA A 1 403 ? 18.766 -15.327 5.580 1.00 70.06 403 ALA A CA 1
ATOM 3144 C C . ALA A 1 403 ? 20.151 -14.699 5.344 1.00 70.06 403 ALA A C 1
ATOM 3146 O O . ALA A 1 403 ? 20.300 -13.759 4.577 1.00 70.06 403 ALA A O 1
ATOM 3147 N N . GLU A 1 404 ? 21.189 -15.265 5.956 1.00 67.25 404 GLU A N 1
ATOM 3148 C CA . GLU A 1 404 ? 22.572 -14.765 5.847 1.00 67.25 404 GLU A CA 1
ATOM 3149 C C . GLU A 1 404 ? 23.090 -14.712 4.395 1.00 67.25 404 GLU A C 1
ATOM 3151 O O . GLU A 1 404 ? 23.886 -13.850 4.042 1.00 67.25 404 GLU A O 1
ATOM 3156 N N . ASN A 1 405 ? 22.591 -15.600 3.529 1.00 72.50 405 ASN A N 1
ATOM 3157 C CA . ASN A 1 405 ? 22.949 -15.635 2.110 1.00 72.50 405 ASN A CA 1
ATOM 3158 C C . ASN A 1 405 ? 22.005 -14.822 1.213 1.00 72.50 405 ASN A C 1
ATOM 3160 O O . ASN A 1 405 ? 22.279 -14.704 0.014 1.00 72.50 405 ASN A O 1
ATOM 3164 N N . ASP A 1 406 ? 20.907 -14.297 1.755 1.00 79.62 406 ASP A N 1
ATOM 3165 C CA . ASP A 1 406 ? 19.966 -13.475 1.006 1.00 79.62 406 ASP A CA 1
ATOM 3166 C C . ASP A 1 406 ? 20.622 -12.130 0.695 1.00 79.62 406 ASP A C 1
ATOM 3168 O O . ASP A 1 406 ? 21.269 -11.521 1.542 1.00 79.62 406 ASP A O 1
ATOM 3172 N N . LEU A 1 407 ? 20.481 -11.677 -0.549 1.00 84.31 407 LEU A N 1
ATOM 3173 C CA . LEU A 1 407 ? 21.033 -10.401 -0.988 1.00 84.31 407 LEU A CA 1
ATOM 3174 C C . LEU A 1 407 ? 19.886 -9.456 -1.308 1.00 84.31 407 LEU A C 1
ATOM 3176 O O . LEU A 1 407 ? 19.007 -9.792 -2.105 1.00 84.31 407 LEU A O 1
ATOM 3180 N N . LEU A 1 408 ? 19.937 -8.283 -0.686 1.00 86.88 408 LEU A N 1
ATOM 3181 C CA . LEU A 1 408 ? 19.038 -7.169 -0.920 1.00 86.88 408 LEU A CA 1
ATOM 3182 C C . LEU A 1 408 ? 19.854 -5.893 -1.086 1.00 86.88 408 LEU A C 1
ATOM 3184 O O . LEU A 1 408 ? 20.710 -5.580 -0.263 1.00 86.88 408 LEU A O 1
ATOM 3188 N N . VAL A 1 409 ? 19.558 -5.150 -2.145 1.00 90.19 409 VAL A N 1
ATOM 3189 C CA . VAL A 1 409 ? 20.114 -3.826 -2.411 1.00 90.19 409 VAL A CA 1
ATOM 3190 C C . VAL A 1 409 ? 18.963 -2.837 -2.426 1.00 90.19 409 VAL A C 1
ATOM 3192 O O . VAL A 1 409 ? 18.001 -3.006 -3.173 1.00 90.19 409 VAL A O 1
ATOM 3195 N N . GLN A 1 410 ? 19.061 -1.804 -1.597 1.00 89.62 410 GLN A N 1
ATOM 3196 C CA . GLN A 1 410 ? 18.092 -0.719 -1.555 1.00 89.62 410 GLN A CA 1
ATOM 3197 C C . GLN A 1 410 ? 18.664 0.516 -2.250 1.00 89.62 410 GLN A C 1
ATOM 3199 O O . GLN A 1 410 ? 19.786 0.924 -1.967 1.00 89.62 410 GLN A O 1
ATOM 3204 N N . LEU A 1 411 ? 17.866 1.108 -3.131 1.00 93.56 411 LEU A N 1
ATOM 3205 C CA . LEU A 1 411 ? 18.145 2.348 -3.849 1.00 93.56 411 LEU A CA 1
ATOM 3206 C C . LEU A 1 411 ? 17.059 3.368 -3.498 1.00 93.56 411 LEU A C 1
ATOM 3208 O O . LEU A 1 411 ? 15.902 2.992 -3.324 1.00 93.56 411 LEU A O 1
ATOM 3212 N N . GLU A 1 412 ? 17.386 4.654 -3.460 1.00 91.94 412 GLU A N 1
ATOM 3213 C CA . GLU A 1 412 ? 16.412 5.735 -3.229 1.00 91.94 412 GLU A CA 1
ATOM 3214 C C . GLU A 1 412 ? 15.566 6.043 -4.477 1.00 91.94 412 GLU A C 1
ATOM 3216 O O . GLU A 1 412 ? 14.487 6.635 -4.399 1.00 91.94 412 GLU A O 1
ATOM 3221 N N . THR A 1 413 ? 16.028 5.605 -5.647 1.00 93.56 413 THR A N 1
ATOM 3222 C CA . THR A 1 413 ? 15.391 5.819 -6.949 1.00 93.56 413 THR A CA 1
ATOM 3223 C C . THR A 1 413 ? 15.463 4.547 -7.797 1.00 93.56 413 THR A C 1
ATOM 3225 O O . THR A 1 413 ? 16.429 3.791 -7.673 1.00 93.56 413 THR A O 1
ATOM 3228 N N . PRO A 1 414 ? 14.491 4.297 -8.695 1.00 94.38 414 PRO A N 1
ATOM 3229 C CA . PRO A 1 414 ? 14.585 3.205 -9.664 1.00 94.38 414 PRO A CA 1
ATOM 3230 C C . PRO A 1 414 ? 15.618 3.469 -10.774 1.00 94.38 414 PRO A C 1
ATOM 3232 O O . PRO A 1 414 ? 15.846 2.601 -11.614 1.00 94.38 414 PRO A O 1
ATOM 3235 N N . LEU A 1 415 ? 16.207 4.670 -10.832 1.00 94.00 415 LEU A N 1
ATOM 3236 C CA . LEU A 1 415 ? 17.176 5.046 -11.859 1.00 94.00 415 LEU A CA 1
ATOM 3237 C C . LEU A 1 415 ? 18.581 4.576 -11.484 1.00 94.00 415 LEU A C 1
ATOM 3239 O O . LEU A 1 415 ? 19.082 4.911 -10.416 1.00 94.00 415 LEU A O 1
ATOM 3243 N N . ILE A 1 416 ? 19.230 3.860 -12.397 1.00 93.06 416 ILE A N 1
ATOM 3244 C CA . ILE A 1 416 ? 20.609 3.373 -12.280 1.00 93.06 416 ILE A CA 1
ATOM 3245 C C . ILE A 1 416 ? 21.465 4.130 -13.301 1.00 93.06 416 ILE A C 1
ATOM 3247 O O . ILE A 1 416 ? 20.997 4.435 -14.400 1.00 93.06 416 ILE A O 1
ATOM 3251 N N . VAL A 1 417 ? 22.707 4.448 -12.939 1.00 91.81 417 VAL A N 1
ATOM 3252 C CA . VAL A 1 417 ? 23.669 5.122 -13.830 1.00 91.81 417 VAL A CA 1
ATOM 3253 C C . VAL A 1 417 ? 24.695 4.133 -14.390 1.00 91.81 417 VAL A C 1
ATOM 3255 O O . VAL A 1 417 ? 24.803 3.007 -13.913 1.00 91.81 417 VAL A O 1
ATOM 3258 N N . GLY A 1 418 ? 25.472 4.542 -15.391 1.00 88.81 418 GLY A N 1
ATOM 3259 C CA . GLY A 1 418 ? 26.477 3.683 -16.028 1.00 88.81 418 GLY A CA 1
ATOM 3260 C C . GLY A 1 418 ? 25.912 2.839 -17.171 1.00 88.81 418 GLY A C 1
ATOM 3261 O O . GLY A 1 418 ? 24.920 3.208 -17.800 1.00 88.81 418 GLY A O 1
ATOM 3262 N N . GLY A 1 419 ? 26.585 1.735 -17.493 1.00 82.75 419 GLY A N 1
ATOM 3263 C CA . GLY A 1 419 ? 26.176 0.828 -18.567 1.00 82.75 419 GLY A CA 1
ATOM 3264 C C . GLY A 1 419 ? 26.577 1.259 -19.982 1.00 82.75 419 GLY A C 1
ATOM 3265 O O . GLY A 1 419 ? 26.232 0.574 -20.943 1.00 82.75 419 GLY A O 1
ATOM 3266 N N . HIS A 1 420 ? 27.302 2.373 -20.149 1.00 81.38 420 HIS A N 1
ATOM 3267 C CA . HIS A 1 420 ? 27.843 2.767 -21.452 1.00 81.38 420 HIS A CA 1
ATOM 3268 C C . HIS A 1 420 ? 29.091 3.670 -21.335 1.00 81.38 420 HIS A C 1
ATOM 3270 O O . HIS A 1 420 ? 29.011 4.717 -20.687 1.00 81.38 420 HIS A O 1
ATOM 3276 N N . PRO A 1 421 ? 30.211 3.370 -22.032 1.00 76.19 421 PRO A N 1
ATOM 3277 C CA . PRO A 1 421 ? 31.461 4.140 -21.923 1.00 76.19 421 PRO A CA 1
ATOM 3278 C C . PRO A 1 421 ? 31.345 5.630 -22.285 1.00 76.19 421 PRO A C 1
ATOM 3280 O O . PRO A 1 421 ? 32.086 6.463 -21.774 1.00 76.19 421 PRO A O 1
ATOM 3283 N N . ALA A 1 422 ? 30.412 5.986 -23.174 1.00 79.69 422 ALA A N 1
ATOM 3284 C CA . ALA A 1 422 ? 30.198 7.378 -23.588 1.00 79.69 422 ALA A CA 1
ATOM 3285 C C . ALA A 1 422 ? 29.577 8.278 -22.502 1.00 79.69 422 ALA A C 1
ATOM 3287 O O . ALA A 1 422 ? 29.565 9.495 -22.674 1.00 79.69 422 ALA A O 1
ATOM 3288 N N . LEU A 1 423 ? 29.045 7.709 -21.413 1.00 78.94 423 LEU A N 1
ATOM 3289 C CA . LEU A 1 423 ? 28.470 8.490 -20.312 1.00 78.94 423 LEU A CA 1
ATOM 3290 C C . LEU A 1 423 ? 29.548 9.076 -19.387 1.00 78.94 423 LEU A C 1
ATOM 3292 O O . LEU A 1 423 ? 29.275 10.031 -18.665 1.00 78.94 423 LEU A O 1
ATOM 3296 N N . GLY A 1 424 ? 30.765 8.529 -19.420 1.00 83.88 424 GLY A N 1
ATOM 3297 C CA . GLY A 1 424 ? 31.868 8.889 -18.534 1.00 83.88 424 GLY A CA 1
ATOM 3298 C C . GLY A 1 424 ? 32.585 7.652 -18.005 1.00 83.88 424 GLY A C 1
ATOM 3299 O O . GLY A 1 424 ? 32.209 6.521 -18.315 1.00 83.88 424 GLY A O 1
ATOM 3300 N N . ASP A 1 425 ? 33.628 7.864 -17.207 1.00 89.31 425 ASP A N 1
ATOM 3301 C CA . ASP A 1 425 ? 34.275 6.771 -16.488 1.00 89.31 425 ASP A CA 1
ATOM 3302 C C . ASP A 1 425 ? 33.442 6.310 -15.276 1.00 89.31 425 ASP A C 1
ATOM 3304 O O . ASP A 1 425 ? 32.493 6.963 -14.832 1.00 89.31 425 ASP A O 1
ATOM 3308 N N . LEU A 1 426 ? 33.796 5.139 -14.742 1.00 88.25 426 LEU A N 1
ATOM 3309 C CA . LEU A 1 426 ? 33.092 4.534 -13.613 1.00 88.25 426 LEU A CA 1
ATOM 3310 C C . LEU A 1 426 ? 33.215 5.369 -12.326 1.00 88.25 426 LEU A C 1
ATOM 3312 O O . LEU A 1 426 ? 32.320 5.333 -11.485 1.00 88.25 426 LEU A O 1
ATOM 3316 N N . GLU A 1 427 ? 34.298 6.133 -12.160 1.00 91.56 427 GLU A N 1
ATOM 3317 C CA . GLU A 1 427 ? 34.490 6.995 -10.989 1.00 91.56 427 GLU A CA 1
ATOM 3318 C C . GLU A 1 427 ? 33.471 8.141 -10.979 1.00 91.56 427 GLU A C 1
ATOM 3320 O O . GLU A 1 427 ? 32.825 8.389 -9.957 1.00 91.56 427 GLU A O 1
ATOM 3325 N N . LEU A 1 428 ? 33.240 8.769 -12.135 1.00 92.62 428 LEU A N 1
ATOM 3326 C CA . LEU A 1 428 ? 32.181 9.754 -12.312 1.00 92.62 428 LEU A CA 1
ATOM 3327 C C . LEU A 1 428 ? 30.796 9.143 -12.066 1.00 92.62 428 LEU A C 1
ATOM 3329 O O . LEU A 1 428 ? 29.992 9.739 -11.348 1.00 92.62 428 LEU A O 1
ATOM 3333 N N . MET A 1 429 ? 30.517 7.950 -12.606 1.00 92.69 429 MET A N 1
ATOM 3334 C CA . MET A 1 429 ? 29.232 7.272 -12.378 1.00 92.69 429 MET A CA 1
ATOM 3335 C C . MET A 1 429 ? 28.989 7.006 -10.893 1.00 92.69 429 MET A C 1
ATOM 3337 O O . MET A 1 429 ? 27.908 7.302 -10.395 1.00 92.69 429 MET A O 1
ATOM 3341 N N . ARG A 1 430 ? 30.000 6.529 -10.159 1.00 93.00 430 ARG A N 1
ATOM 3342 C CA . ARG A 1 430 ? 29.926 6.324 -8.702 1.00 93.00 430 ARG A CA 1
ATOM 3343 C C . ARG A 1 430 ? 29.673 7.622 -7.945 1.00 93.00 430 ARG A C 1
ATOM 3345 O O . ARG A 1 430 ? 28.871 7.638 -7.014 1.00 93.00 430 ARG A O 1
ATOM 3352 N N . MET A 1 431 ? 30.322 8.716 -8.343 1.00 93.56 431 MET A N 1
ATOM 3353 C CA . MET A 1 431 ? 30.096 10.033 -7.742 1.00 93.56 431 MET A CA 1
ATOM 3354 C C . MET A 1 431 ? 28.634 10.475 -7.893 1.00 93.56 431 MET A C 1
ATOM 3356 O O . MET A 1 431 ? 28.007 10.863 -6.907 1.00 93.56 431 MET A O 1
ATOM 3360 N N . VAL A 1 432 ? 28.077 10.362 -9.104 1.00 92.50 432 VAL A N 1
ATOM 3361 C CA . VAL A 1 432 ? 26.671 10.698 -9.388 1.00 92.50 432 VAL A CA 1
ATOM 3362 C C . VAL A 1 432 ? 25.722 9.749 -8.652 1.00 92.50 432 VAL A C 1
ATOM 3364 O O . VAL A 1 432 ? 24.755 10.198 -8.038 1.00 92.50 432 VAL A O 1
ATOM 3367 N N . ALA A 1 433 ? 26.011 8.448 -8.665 1.00 93.12 433 ALA A N 1
ATOM 3368 C CA . ALA A 1 433 ? 25.218 7.431 -7.987 1.00 93.12 433 ALA A CA 1
ATOM 3369 C C . ALA A 1 433 ? 25.079 7.730 -6.486 1.00 93.12 433 ALA A C 1
ATOM 3371 O O . ALA A 1 433 ? 23.963 7.820 -5.973 1.00 93.12 433 ALA A O 1
ATOM 3372 N N . ASN A 1 434 ? 26.203 8.006 -5.816 1.00 92.44 434 ASN A N 1
ATOM 3373 C CA . ASN A 1 434 ? 26.239 8.372 -4.400 1.00 92.44 434 ASN A CA 1
ATOM 3374 C C . ASN A 1 434 ? 25.455 9.656 -4.106 1.00 92.44 434 ASN A C 1
ATOM 3376 O O . ASN A 1 434 ? 24.766 9.735 -3.092 1.00 92.44 434 ASN A O 1
ATOM 3380 N N . GLN A 1 435 ? 25.526 10.655 -4.991 1.00 92.75 435 GLN A N 1
ATOM 3381 C CA . GLN A 1 435 ? 24.785 11.906 -4.823 1.00 92.75 435 GLN A CA 1
ATOM 3382 C C . GLN A 1 435 ? 23.262 11.697 -4.858 1.00 92.75 435 GLN A C 1
ATOM 3384 O O . GLN A 1 435 ? 22.530 12.427 -4.190 1.00 92.75 435 GLN A O 1
ATOM 3389 N N . HIS A 1 436 ? 22.787 10.717 -5.629 1.00 90.81 436 HIS A N 1
ATOM 3390 C CA . HIS A 1 436 ? 21.362 10.463 -5.848 1.00 90.81 436 HIS A CA 1
ATOM 3391 C C . HIS A 1 436 ? 20.824 9.226 -5.114 1.00 90.81 436 HIS A C 1
ATOM 3393 O O . HIS A 1 436 ? 19.674 8.849 -5.335 1.00 90.81 436 HIS A O 1
ATOM 3399 N N . GLY A 1 437 ? 21.625 8.599 -4.245 1.00 92.38 437 GLY A N 1
ATOM 3400 C CA . GLY A 1 437 ? 21.213 7.407 -3.498 1.00 92.38 437 GLY A CA 1
ATOM 3401 C C . GLY A 1 437 ? 20.930 6.203 -4.400 1.00 92.38 437 GLY A C 1
ATOM 3402 O O . GLY A 1 437 ? 20.003 5.439 -4.142 1.00 92.38 437 GLY A O 1
ATOM 3403 N N . THR A 1 438 ? 21.688 6.053 -5.485 1.00 95.69 438 THR A N 1
ATOM 3404 C CA . THR A 1 438 ? 21.606 4.907 -6.401 1.00 95.69 438 THR A CA 1
ATOM 3405 C C . THR A 1 438 ? 22.977 4.249 -6.576 1.00 95.69 438 THR A C 1
ATOM 3407 O O . THR A 1 438 ? 23.924 4.570 -5.860 1.00 95.69 438 THR A O 1
ATOM 3410 N N . MET A 1 439 ? 23.097 3.315 -7.517 1.00 94.75 439 MET A N 1
ATOM 3411 C CA . MET A 1 439 ? 24.332 2.611 -7.853 1.00 94.75 439 MET A CA 1
ATOM 3412 C C . MET A 1 439 ? 24.672 2.755 -9.338 1.00 94.75 439 MET A C 1
ATOM 3414 O O . MET A 1 439 ? 23.797 2.992 -10.175 1.00 94.75 439 MET A O 1
ATOM 3418 N N . ALA A 1 440 ? 25.955 2.586 -9.661 1.00 92.94 440 ALA A N 1
ATOM 3419 C CA . ALA A 1 440 ? 26.362 2.289 -11.027 1.00 92.94 440 ALA A CA 1
ATOM 3420 C C . ALA A 1 440 ? 25.956 0.849 -11.376 1.00 92.94 440 ALA A C 1
ATOM 3422 O O . ALA A 1 440 ? 26.037 -0.047 -10.531 1.00 92.94 440 ALA A O 1
ATOM 3423 N N . LEU A 1 441 ? 25.528 0.621 -12.616 1.00 91.81 441 LEU A N 1
ATOM 3424 C CA . LEU A 1 441 ? 25.098 -0.691 -13.095 1.00 91.81 441 LEU A CA 1
ATOM 3425 C C . LEU A 1 441 ? 26.211 -1.737 -12.951 1.00 91.81 441 LEU A C 1
ATOM 3427 O O . LEU A 1 441 ? 25.940 -2.874 -12.580 1.00 91.81 441 LEU A O 1
ATOM 3431 N N . GLU A 1 442 ? 27.457 -1.343 -13.199 1.00 89.38 442 GLU A N 1
ATOM 3432 C CA . GLU A 1 442 ? 28.643 -2.180 -13.036 1.00 89.38 442 GLU A CA 1
ATOM 3433 C C . GLU A 1 442 ? 28.803 -2.656 -11.584 1.00 89.38 442 GLU A C 1
ATOM 3435 O O . GLU A 1 442 ? 28.937 -3.853 -11.341 1.00 89.38 442 GLU A O 1
ATOM 3440 N N . ASP A 1 443 ? 28.698 -1.741 -10.616 1.00 91.12 443 ASP A N 1
ATOM 3441 C CA . ASP A 1 443 ? 28.813 -2.074 -9.191 1.00 91.12 443 ASP A CA 1
ATOM 3442 C C . ASP A 1 443 ? 27.648 -2.953 -8.725 1.00 91.12 443 ASP A C 1
ATOM 3444 O O . ASP A 1 443 ? 27.831 -3.878 -7.934 1.00 91.12 443 ASP A O 1
ATOM 3448 N N . LEU A 1 444 ? 26.441 -2.691 -9.231 1.00 91.12 444 LEU A N 1
ATOM 3449 C CA . LEU A 1 444 ? 25.274 -3.515 -8.941 1.00 91.12 444 LEU A CA 1
ATOM 3450 C C . LEU A 1 444 ? 25.478 -4.951 -9.444 1.00 91.12 444 LEU A C 1
ATOM 3452 O O . LEU A 1 444 ? 25.214 -5.908 -8.717 1.00 91.12 444 LEU A O 1
ATOM 3456 N N . LEU A 1 445 ? 25.980 -5.114 -10.668 1.00 89.25 445 LEU A N 1
ATOM 3457 C CA . LEU A 1 445 ? 26.260 -6.429 -11.243 1.00 89.25 445 LEU A CA 1
ATOM 3458 C C . LEU A 1 445 ? 27.382 -7.155 -10.501 1.00 89.25 445 LEU A C 1
ATOM 3460 O O . LEU A 1 445 ? 27.273 -8.362 -10.310 1.00 89.25 445 LEU A O 1
ATOM 3464 N N . ASP A 1 446 ? 28.396 -6.447 -10.006 1.00 87.19 446 ASP A N 1
ATOM 3465 C CA . ASP A 1 446 ? 29.438 -7.031 -9.153 1.00 87.19 446 ASP A CA 1
ATOM 3466 C C . ASP A 1 446 ? 28.891 -7.488 -7.788 1.00 87.19 446 ASP A C 1
ATOM 3468 O O . ASP A 1 446 ? 29.297 -8.532 -7.268 1.00 87.19 446 ASP A O 1
ATOM 3472 N N . VAL A 1 447 ? 27.935 -6.748 -7.213 1.00 89.25 447 VAL A N 1
ATOM 3473 C CA . VAL A 1 447 ? 27.267 -7.121 -5.955 1.00 89.25 447 VAL A CA 1
ATOM 3474 C C . VAL A 1 447 ? 26.474 -8.421 -6.110 1.00 89.25 447 VAL A C 1
ATOM 3476 O O . VAL A 1 447 ? 26.583 -9.316 -5.265 1.00 89.25 447 VAL A O 1
ATOM 3479 N N . PHE A 1 448 ? 25.709 -8.558 -7.197 1.00 88.25 448 PHE A N 1
ATOM 3480 C CA . PHE A 1 448 ? 24.953 -9.782 -7.481 1.00 88.25 448 PHE A CA 1
ATOM 3481 C C . PHE A 1 448 ? 25.842 -10.918 -8.012 1.00 88.25 448 PHE A C 1
ATOM 3483 O O . PHE A 1 448 ? 25.593 -12.086 -7.702 1.00 88.25 448 PHE A O 1
ATOM 3490 N N . GLY A 1 449 ? 26.903 -10.600 -8.752 1.00 86.50 449 GLY A N 1
ATOM 3491 C CA . GLY A 1 449 ? 27.878 -11.553 -9.269 1.00 86.50 449 GLY A CA 1
ATOM 3492 C C . GLY A 1 449 ? 27.237 -12.670 -10.087 1.00 86.50 449 GLY A C 1
ATOM 3493 O O . GLY A 1 449 ? 26.474 -12.424 -11.014 1.00 86.50 449 GLY A O 1
ATOM 3494 N N . GLU A 1 450 ? 27.493 -13.922 -9.697 1.00 85.00 450 GLU A N 1
ATOM 3495 C CA . GLU A 1 450 ? 26.913 -15.115 -10.341 1.00 85.00 450 GLU A CA 1
ATOM 3496 C C . GLU A 1 450 ? 25.383 -15.224 -10.192 1.00 85.00 450 GLU A C 1
ATOM 3498 O O . GLU A 1 450 ? 24.766 -16.071 -10.829 1.00 85.00 450 GLU A O 1
ATOM 3503 N N . ARG A 1 451 ? 24.757 -14.375 -9.364 1.00 85.94 451 ARG A N 1
ATOM 3504 C CA . ARG A 1 451 ? 23.293 -14.283 -9.217 1.00 85.94 451 ARG A CA 1
ATOM 3505 C C . ARG A 1 451 ? 22.659 -13.331 -10.233 1.00 85.94 451 ARG A C 1
ATOM 3507 O O . ARG A 1 451 ? 21.442 -13.183 -10.237 1.00 85.94 451 ARG A O 1
ATOM 3514 N N . ALA A 1 452 ? 23.467 -12.639 -11.035 1.00 87.38 452 ALA A N 1
ATOM 3515 C CA . ALA A 1 452 ? 22.994 -11.816 -12.133 1.00 87.38 452 ALA A CA 1
ATOM 3516 C C . ALA A 1 452 ? 23.010 -12.619 -13.438 1.00 87.38 452 ALA A C 1
ATOM 3518 O O . ALA A 1 452 ? 23.983 -13.299 -13.761 1.00 87.38 452 ALA A O 1
ATOM 3519 N N . ALA A 1 453 ? 21.948 -12.474 -14.223 1.00 87.31 453 ALA A N 1
ATOM 3520 C CA . ALA A 1 453 ? 21.863 -12.989 -15.580 1.00 87.31 453 ALA A CA 1
ATOM 3521 C C . ALA A 1 453 ? 21.577 -11.840 -16.546 1.00 87.31 453 ALA A C 1
ATOM 3523 O O . ALA A 1 453 ? 20.960 -10.838 -16.183 1.00 87.31 453 ALA A O 1
ATOM 3524 N N . THR A 1 454 ? 22.026 -11.973 -17.792 1.00 86.62 454 THR A N 1
ATOM 3525 C CA . THR A 1 454 ? 21.648 -11.049 -18.865 1.00 86.62 454 THR A CA 1
ATOM 3526 C C . THR A 1 454 ? 20.955 -11.801 -19.975 1.00 86.62 454 THR A C 1
ATOM 3528 O O . THR A 1 454 ? 21.448 -12.817 -20.455 1.00 86.62 454 THR A O 1
ATOM 3531 N N . ILE A 1 455 ? 19.809 -11.262 -20.367 1.00 88.75 455 ILE A N 1
ATOM 3532 C CA . ILE A 1 455 ? 18.893 -11.845 -21.336 1.00 88.75 455 ILE A CA 1
ATOM 3533 C C . ILE A 1 455 ? 18.800 -10.868 -22.500 1.00 88.75 455 ILE A C 1
ATOM 3535 O O . ILE A 1 455 ? 18.617 -9.664 -22.296 1.00 88.75 455 ILE A O 1
ATOM 3539 N N . SER A 1 456 ? 18.954 -11.368 -23.726 1.00 87.25 456 SER A N 1
ATOM 3540 C CA . SER A 1 456 ? 18.809 -10.516 -24.903 1.00 87.25 456 SER A CA 1
ATOM 3541 C C . SER A 1 456 ? 17.335 -10.207 -25.146 1.00 87.25 456 SER A C 1
ATOM 3543 O O . SER A 1 456 ? 16.547 -11.104 -25.439 1.00 87.25 456 SER A O 1
ATOM 3545 N N . MET A 1 457 ? 16.983 -8.923 -25.094 1.00 90.38 457 MET A N 1
ATOM 3546 C CA . MET A 1 457 ? 15.623 -8.432 -25.348 1.00 90.38 457 MET A CA 1
ATOM 3547 C C . MET A 1 457 ? 15.330 -8.196 -26.844 1.00 90.38 457 MET A C 1
ATOM 3549 O O . MET A 1 457 ? 14.336 -7.557 -27.184 1.00 90.38 457 MET A O 1
ATOM 3553 N N . SER A 1 458 ? 16.200 -8.661 -27.751 1.00 88.25 458 SER A N 1
ATOM 3554 C CA . SER A 1 458 ? 16.025 -8.529 -29.203 1.00 88.25 458 SER A CA 1
ATOM 3555 C C . SER A 1 458 ? 15.340 -9.752 -29.816 1.00 88.25 458 SER A C 1
ATOM 3557 O O . SER A 1 458 ? 15.588 -10.879 -29.387 1.00 88.25 458 SER A O 1
ATOM 3559 N N . ALA A 1 459 ? 14.571 -9.539 -30.884 1.00 90.69 459 ALA A N 1
ATOM 3560 C CA . ALA A 1 459 ? 14.157 -10.604 -31.797 1.00 90.69 459 ALA A CA 1
ATOM 3561 C C . ALA A 1 459 ? 15.232 -10.822 -32.873 1.00 90.69 459 ALA A C 1
ATOM 3563 O O . ALA A 1 459 ? 15.818 -9.850 -33.360 1.00 90.69 459 ALA A O 1
ATOM 3564 N N . LEU A 1 460 ? 15.502 -12.080 -33.227 1.00 88.25 460 LEU A N 1
ATOM 3565 C CA . LEU A 1 460 ? 16.410 -12.423 -34.329 1.00 88.25 460 LEU A CA 1
ATOM 3566 C C . LEU A 1 460 ? 15.746 -12.162 -35.693 1.00 88.25 460 LEU A C 1
ATOM 3568 O O . LEU A 1 460 ? 14.524 -12.087 -35.792 1.00 88.25 460 LEU A O 1
ATOM 3572 N N . GLU A 1 461 ? 16.541 -12.031 -36.760 1.00 89.44 461 GLU A N 1
ATOM 3573 C CA . GLU A 1 461 ? 16.015 -11.747 -38.110 1.00 89.44 461 GLU A CA 1
ATOM 3574 C C . GLU A 1 461 ? 15.073 -12.843 -38.636 1.00 89.44 461 GLU A C 1
ATOM 3576 O O . GLU A 1 461 ? 14.158 -12.561 -39.410 1.00 89.44 461 GLU A O 1
ATOM 3581 N N . ASP A 1 462 ? 15.295 -14.087 -38.217 1.00 93.19 462 ASP A N 1
ATOM 3582 C CA . ASP A 1 462 ? 14.516 -15.273 -38.567 1.00 93.19 462 ASP A CA 1
ATOM 3583 C C . ASP A 1 462 ? 13.470 -15.656 -37.502 1.00 93.19 462 ASP A C 1
ATOM 3585 O O . ASP A 1 462 ? 12.783 -16.670 -37.640 1.00 93.19 462 ASP A O 1
ATOM 3589 N N . GLU A 1 463 ? 13.304 -14.831 -36.465 1.00 94.19 463 GLU A N 1
ATOM 3590 C CA . GLU A 1 463 ? 12.406 -15.069 -35.337 1.00 94.19 463 GLU A CA 1
ATOM 3591 C C . GLU A 1 463 ? 11.220 -14.088 -35.359 1.00 94.19 463 GLU A C 1
ATOM 3593 O O . GLU A 1 463 ? 11.360 -12.879 -35.538 1.00 94.19 463 GLU A O 1
ATOM 3598 N N . THR A 1 464 ? 10.005 -14.601 -35.155 1.00 96.19 464 THR A N 1
ATOM 3599 C CA . THR A 1 464 ? 8.825 -13.742 -34.953 1.00 96.19 464 THR A CA 1
ATOM 3600 C C . THR A 1 464 ? 8.852 -13.096 -33.567 1.00 96.19 464 THR A C 1
ATOM 3602 O O . THR A 1 464 ? 9.354 -13.705 -32.628 1.00 96.19 464 THR A O 1
ATOM 3605 N N . ILE A 1 465 ? 8.209 -11.937 -33.391 1.00 94.88 465 ILE A N 1
ATOM 3606 C CA . ILE A 1 465 ? 8.114 -11.277 -32.073 1.00 94.88 465 ILE A CA 1
ATOM 3607 C C . ILE A 1 465 ? 7.510 -12.197 -30.998 1.00 94.88 465 ILE A C 1
ATOM 3609 O O . ILE A 1 465 ? 8.017 -12.219 -29.882 1.00 94.88 465 ILE A O 1
ATOM 3613 N N . ASP A 1 466 ? 6.489 -12.992 -31.331 1.00 96.38 466 ASP A N 1
ATOM 3614 C CA . ASP A 1 466 ? 5.869 -13.922 -30.376 1.00 96.38 466 ASP A CA 1
ATOM 3615 C C . ASP A 1 466 ? 6.860 -15.001 -29.910 1.00 96.38 466 ASP A C 1
ATOM 3617 O O . ASP A 1 466 ? 7.019 -15.222 -28.711 1.00 96.38 466 ASP A O 1
ATOM 3621 N N . ALA A 1 467 ? 7.602 -15.603 -30.846 1.00 95.62 467 ALA A N 1
ATOM 3622 C CA . ALA A 1 467 ? 8.663 -16.562 -30.527 1.00 95.62 467 ALA A CA 1
ATOM 3623 C C . ALA A 1 467 ? 9.785 -15.932 -29.680 1.00 95.62 467 ALA A C 1
ATOM 3625 O O . ALA A 1 467 ? 10.243 -16.552 -28.722 1.00 95.62 467 ALA A O 1
ATOM 3626 N N . ALA A 1 468 ? 10.163 -14.680 -29.966 1.00 95.69 468 ALA A N 1
ATOM 3627 C CA . ALA A 1 468 ? 11.142 -13.951 -29.162 1.00 95.69 468 ALA A CA 1
ATOM 3628 C C . ALA A 1 468 ? 10.648 -13.733 -27.725 1.00 95.69 468 ALA A C 1
ATOM 3630 O O . ALA A 1 468 ? 11.415 -13.910 -26.782 1.00 95.69 468 ALA A O 1
ATOM 3631 N N . ILE A 1 469 ? 9.366 -13.400 -27.538 1.00 96.25 469 ILE A N 1
ATOM 3632 C CA . ILE A 1 469 ? 8.756 -13.256 -26.208 1.00 96.25 469 ILE A CA 1
ATOM 3633 C C . ILE A 1 469 ? 8.775 -14.592 -25.454 1.00 96.25 469 ILE A C 1
ATOM 3635 O O . ILE A 1 469 ? 9.174 -14.620 -24.290 1.00 96.25 469 ILE A O 1
ATOM 3639 N N . GLU A 1 470 ? 8.391 -15.696 -26.102 1.00 95.88 470 GLU A N 1
ATOM 3640 C CA . GLU A 1 470 ? 8.416 -17.035 -25.494 1.00 95.88 470 GLU A CA 1
ATOM 3641 C C . GLU A 1 470 ? 9.835 -17.456 -25.095 1.00 95.88 470 GLU A C 1
ATOM 3643 O O . GLU A 1 470 ? 10.053 -17.956 -23.987 1.00 95.88 470 GLU A O 1
ATOM 3648 N N . ARG A 1 471 ? 10.817 -17.206 -25.967 1.00 94.56 471 ARG A N 1
ATOM 3649 C CA . ARG A 1 471 ? 12.228 -17.470 -25.688 1.00 94.56 471 ARG A CA 1
ATOM 3650 C C . ARG A 1 471 ? 12.733 -16.639 -24.509 1.00 94.56 471 ARG A C 1
ATOM 3652 O O . ARG A 1 471 ? 13.294 -17.212 -23.581 1.00 94.56 471 ARG A O 1
ATOM 3659 N N . ILE A 1 472 ? 12.502 -15.323 -24.510 1.00 94.88 472 ILE A N 1
ATOM 3660 C CA . ILE A 1 472 ? 12.902 -14.420 -23.415 1.00 94.88 472 ILE A CA 1
ATOM 3661 C C . ILE A 1 472 ? 12.276 -14.874 -22.092 1.00 94.88 472 ILE A C 1
ATOM 3663 O O . ILE A 1 472 ? 12.953 -14.895 -21.066 1.00 94.88 472 ILE A O 1
ATOM 3667 N N . GLN A 1 473 ? 11.004 -15.281 -22.104 1.00 95.56 473 GLN A N 1
ATOM 3668 C CA . GLN A 1 473 ? 10.336 -15.814 -20.919 1.00 95.56 473 GLN A CA 1
ATOM 3669 C C . GLN A 1 473 ? 10.999 -17.106 -20.422 1.00 95.56 473 GLN A C 1
ATOM 3671 O O . GLN A 1 473 ? 11.211 -17.257 -19.220 1.00 95.56 473 GLN A O 1
ATOM 3676 N N . ALA A 1 474 ? 11.323 -18.037 -21.322 1.00 94.75 474 ALA A N 1
ATOM 3677 C CA . ALA A 1 474 ? 11.979 -19.289 -20.960 1.00 94.75 474 ALA A CA 1
ATOM 3678 C C . ALA A 1 474 ? 13.396 -19.058 -20.409 1.00 94.75 474 ALA A C 1
ATOM 3680 O O . ALA A 1 474 ? 13.753 -19.651 -19.392 1.00 94.75 474 ALA A O 1
ATOM 3681 N N . GLU A 1 475 ? 14.172 -18.166 -21.032 1.00 94.00 475 GLU A N 1
ATOM 3682 C CA . GLU A 1 475 ? 15.493 -17.745 -20.549 1.00 94.00 475 GLU A CA 1
ATOM 3683 C C . GLU A 1 475 ? 15.394 -17.109 -19.153 1.00 94.00 475 GLU A C 1
ATOM 3685 O O . GLU A 1 475 ? 16.174 -17.460 -18.273 1.00 94.00 475 GLU A O 1
ATOM 3690 N N . ALA A 1 476 ? 14.394 -16.253 -18.915 1.00 93.25 476 ALA A N 1
ATOM 3691 C CA . ALA A 1 476 ? 14.176 -15.594 -17.625 1.00 93.25 476 ALA A CA 1
ATOM 3692 C C . ALA A 1 476 ? 13.740 -16.530 -16.491 1.00 93.25 476 ALA A C 1
ATOM 3694 O O . ALA A 1 476 ? 13.955 -16.204 -15.332 1.00 93.25 476 ALA A O 1
ATOM 3695 N N . VAL A 1 477 ? 13.087 -17.652 -16.803 1.00 93.88 477 VAL A N 1
ATOM 3696 C CA . VAL A 1 477 ? 12.704 -18.668 -15.805 1.00 93.88 477 VAL A CA 1
ATOM 3697 C C . VAL A 1 477 ? 13.846 -19.651 -15.537 1.00 93.88 477 VAL A C 1
ATOM 3699 O O . VAL A 1 477 ? 13.903 -20.247 -14.464 1.00 93.88 477 VAL A O 1
ATOM 3702 N N . ALA A 1 478 ? 14.709 -19.875 -16.530 1.00 91.19 478 ALA A N 1
ATOM 3703 C CA . ALA A 1 478 ? 15.854 -20.770 -16.412 1.00 91.19 478 ALA A CA 1
ATOM 3704 C C . ALA A 1 478 ? 17.043 -20.128 -15.678 1.00 91.19 478 ALA A C 1
ATOM 3706 O O . ALA A 1 478 ? 17.792 -20.852 -15.020 1.00 91.19 478 ALA A O 1
ATOM 3707 N N . ALA A 1 479 ? 17.218 -18.813 -15.839 1.00 86.00 479 ALA A N 1
ATOM 3708 C CA . ALA A 1 479 ? 18.140 -17.985 -15.065 1.00 86.00 479 ALA A CA 1
ATOM 3709 C C . ALA A 1 479 ? 17.640 -17.800 -13.628 1.00 86.00 479 ALA A C 1
ATOM 3711 O O . ALA A 1 479 ? 18.494 -17.860 -12.714 1.00 86.00 479 ALA A O 1
#

Secondary structure (DSSP, 8-state):
-----S---SS------SS-GGGHHHH-GGGG-TT---S---------SSSS--GGGPSP-SSEEEEE--TTHHHHHHHHHHTTPPPPTT--HHHHHHHHHHHHHHTS---HHHHHHHHSPPPGGGS-TT-HHHHHHHHHHHHHS-S-S-SSEEEEEEETTEEEEEE-TT--S--EEEEESS-EEEESSGGGS-GGGEEEEEEEPPTT-EEEEE--TTSPPEEE-HHHHHHHHHHHHHHHHHHHHHHTTTSPPS--TT----------------------PPP-----------TTSSPPPP--GGGS-----SHHHHHHTT--HHHHHHHHHHHHHSSPPPP-S---SPPGGG-SS---GGGG-------SSSPPP-TTTSGGG----EEEEPPPPTT-PPPTT--EEEESSS--B-SSGGG--HHHHHHHHHHHT--BHHHHHHHHGGG------PPPTTS-HHHHHHHHHHHHHH-

Foldseek 3Di:
DDDADQEDDPQDDDQFDPDDPVCSCVVDVLVVDPVSDDPDDDDEDDDDPDPDDDRNQTDDGHWKDKDWAFPCQVVLVVQCVVVVQDADVVHGSNRSLVSQLVCCCPVVVDDSLLSCCLQANAFPVLADPPDLLLVQLSVLSPLQHDDHRAFFIWMWTDDRQKIKTWTAQQNNQWWWWFDFPPDTDIDSDQPPDDPVRTPDRIDTAHHSWMKMWGDDVPDDIDIAGRNNSSVVSSVVLVVLVVVVVVVVVPDDDDDDPDDDDDDDDDDDDDDDDDDDDDDDDDRDDPDPPVPPPDPVPQFDQDDAPQVVDDDDPDPVVCVVVPDDPVNVVQVVCCVVPVDGDDDDDDDPDDQCVPDPDDDDPVSNDDDDDDDDRGDDDDCVVPVSSDFQKDKDWDRDHPSDDDDPPTDIDIFRHPDEDAPDVVVDDLVVSQVVQVVRRHYHPSVVCSSCRVVDDDADQDADPPGDPVRSVVVSVVVVVVD

pLDDT: mean 82.2, std 19.87, range [23.89, 98.38]

Nearest PDB structures (foldseek):
  1ofe-assembly2_B  TM=7.875E-01  e=1.240E-15  Synechocystis sp. PCC 6803
  1ofd-assembly2_B  TM=7.710E-01  e=2.807E-14  Synechocystis sp. PCC 6803
  6s6s-assembly1_C  TM=7.723E-01  e=2.672E-13  Azospirillum brasilense
  1lm1-assembly1_A  TM=8.218E-01  e=3.205E-12  Synechocystis sp. PCC 6803
  6lbp-assembly1_A  TM=6.524E-01  e=2.404E-05  Arabidopsis thaliana

Radius of gyration: 27.51 Å; Cα contacts (8 Å, |Δi|>4): 554; chains: 1; bounding box: 82×57×73 Å

Solvent-accessible surface area (backbone atoms only — not comparable to full-atom values): 30172 Å² total; per-residue (Å²): 133,89,86,83,75,58,50,90,58,100,73,56,80,57,85,74,73,91,73,65,80,78,49,48,54,70,76,39,60,61,76,69,41,84,86,65,71,71,98,74,86,87,85,55,84,84,87,68,95,58,92,71,86,57,71,86,73,50,47,45,51,75,38,33,32,75,51,70,51,52,74,36,43,74,59,39,53,54,50,36,51,73,71,68,48,85,70,63,85,91,51,52,61,69,53,44,51,38,50,48,43,50,41,35,30,75,74,63,69,32,52,71,67,48,26,47,43,59,41,54,57,68,54,81,86,71,45,72,83,90,45,41,65,59,52,45,50,53,49,52,45,54,55,37,40,71,75,40,72,38,47,40,24,20,36,42,35,44,56,81,52,39,36,40,37,37,30,20,73,75,31,71,26,62,38,24,44,36,39,35,93,87,49,75,49,74,33,72,52,82,75,81,57,65,73,92,61,39,74,49,85,60,41,69,58,50,52,42,33,43,39,35,40,39,60,41,91,98,55,74,69,45,75,30,49,50,71,52,47,55,51,50,43,51,50,51,51,52,50,52,52,57,55,46,64,59,45,66,75,76,51,84,74,79,83,60,101,74,82,78,90,87,83,90,88,88,88,90,83,87,84,93,86,90,84,86,89,85,91,79,91,82,74,74,54,95,62,78,60,80,68,84,60,56,83,88,68,58,48,68,78,60,80,63,74,70,78,77,56,94,73,74,94,42,73,66,55,39,41,72,74,67,52,47,75,65,59,54,52,40,52,50,41,26,72,76,68,76,40,80,69,85,84,78,84,79,89,83,69,69,57,52,94,71,43,93,60,94,71,58,77,69,62,71,61,73,87,86,74,68,67,93,84,46,84,77,79,58,64,86,85,47,42,91,80,58,78,52,62,32,79,48,69,68,70,33,55,80,96,48,78,71,54,94,85,58,52,70,48,79,23,52,34,82,65,67,40,65,82,47,76,90,81,49,56,69,68,58,29,43,54,53,15,61,76,60,43,31,45,22,45,63,59,50,38,41,73,47,14,86,76,54,81,86,78,76,92,66,61,53,96,92,45,52,67,68,58,34,51,54,48,45,52,52,52,65,71,72,99

Sequence (479 aa):
MGIHFPSFSSHSVVYKVQGTVEILRRYYPELRDPDYASAVTLGHARYSTNTNPIFERAQPFSLIGHNGEFNTISRFRMEAKMLGIPLTPDGSDSQDVDRVLHALSMEFGLDLIEAMEYVFPPFEHDLIQGDADLRTLYDNIRHAFGPFAQGPAAVVARLGDLCVFSVDALGLRPLWFGETEKEYFASSERGVYPLDNMTKDPRPLAPGEKVALKINRGYDVEVFDYPAIQQHVLQRHRDSQTQRSSIARNWPQPARISDNPASSQSPTGNGYPSGGGTQAAPAPVALAIAEERLESERPKPFTPPWNATDTPINAATMAALGWERYHVSIVQTMAENGKEQIGSLGWDGPLAALSKTRVNIADYFKETVAVVTNPAIDREREHAQFSTRTVLGIRPAIGFATAENDLLVQLETPLIVGGHPALGDLELMRMVANQHGTMALEDLLDVFGERAATISMSALEDETIDAAIERIQAEAVAA

Mean predicted aligned error: 10.45 Å